Protein AF-A0AAE3KGB8-F1 (afdb_monomer)

Sequence (395 aa):
MSRERDVTDNADHRALLPGESASDAERERLAALAGQASALAAATTGAETVGAGQDVVRAADEDQATDLTAAAFFDVDNTMMMGASIFHFARGLAARKYFSTSDLAGFAWRQLKFRIGGRENPDSVRASREQALSFVAGRSVAELVSLGEEIYDELMADRIWAGTRALAQTHLDAGRRVWLVTATPVELAEIIARRLGLTGALGTVAESRDGIYTGRLVGDLLHGKAKAHAVRALAAQEGLDLRRCTAYSDSVNDLPMLSVVGTAVAVNPDAGLREVARRRGWEIRDFRTGRKAARIGVHSVLGASALAGVIAAGLAYRRRDREDRAPAERGRLRALGGRWVPAAWGSAAWGPDAWGPEARGTDTRGPDTRGTNTRGPHALGPAPAPAAQAPRSTR

Foldseek 3Di:
DDDDDDDDDPPPPPDDDPPDDPVNVLLLVLLLQQLLVLLVVFVVVLVVVCVVCVVPPPDDDPPQDQPLQEEEEFEPALTFFDHDLVVLLVVLCVVVPVDDPVLVVVLVVVLVCLVVVDDDDPVVVQNVQLNVQSSQAFHFLVVSLVSLLVSCVVGTVVGGQPVSLVVQVVQVVNNHAYEYQYLAEQSSRQSVCVVSVGSGYGYWHFDDDPRGGNSGTSRGGSWQSSSLSNVVSNCVVSVYDQLNYEYEDQEPSCVSNQVSHNAYEHELHDPNVVVVCVVVVHHYHYSVVVVVVVVVVVVVVVVVVVVVVVVVVVVVVVVVVVVVPDDDDDDDDDDDDDDDDDDDDDDDDDDYDDDDDDDDDDDDDDDDDDDDDDDDDDDDDDDDDDDDDDDDDDD

InterPro domains:
  IPR006385 HAD-superfamily hydrolase, subfamily IB, SerB1-like [TIGR01490] (71-271)
  IPR023214 HAD superfamily [G3DSA:3.40.50.1000] (71-284)
  IPR036412 HAD-like superfamily [SSF56784] (71-289)
  IPR050582 HAD-like hydrolase superfamily, SerB [PTHR43344] (54-288)

Organism: NCBI:txid334858

Mean predicted aligned error: 17.4 Å

Solvent-accessible surface area (backbone atoms only — not comparable to full-atom values): 23432 Å² total; per-residue (Å²): 140,89,86,87,80,88,84,83,85,86,78,84,79,77,77,79,63,96,85,67,50,78,68,51,55,51,51,51,50,26,20,42,42,12,5,43,50,14,30,51,51,37,54,53,56,49,57,60,51,54,74,74,45,74,87,69,80,83,79,80,76,96,82,67,82,58,35,68,39,28,37,38,40,30,28,39,56,50,29,34,26,66,49,55,62,63,56,55,48,53,50,43,41,56,76,66,55,69,67,48,74,66,54,54,51,52,48,52,46,52,54,47,51,53,62,69,71,64,74,87,74,96,55,67,65,61,57,56,50,41,62,75,34,50,87,50,39,77,35,48,48,67,60,54,48,55,51,42,51,55,35,34,72,76,68,43,61,90,30,47,35,66,68,43,50,51,53,53,47,55,38,48,78,55,38,26,45,36,32,39,47,27,57,46,48,30,69,57,40,34,50,53,19,57,78,68,73,40,73,33,27,33,13,14,40,68,38,61,55,97,59,26,26,68,19,40,54,43,55,34,64,21,47,34,62,5,41,30,33,19,55,51,43,37,26,65,76,60,60,38,44,41,69,66,14,35,28,38,34,18,51,49,59,41,47,53,36,37,67,64,33,52,38,40,36,36,26,51,45,41,75,64,28,45,52,50,26,64,75,68,70,36,52,75,48,65,71,66,55,64,56,54,53,50,56,54,50,54,54,52,54,54,52,52,52,53,54,51,51,52,52,53,51,54,53,52,53,59,53,53,66,57,61,78,68,64,88,89,82,90,80,90,82,82,89,83,90,83,86,91,84,84,84,84,84,88,82,90,80,90,82,86,90,89,88,83,89,88,84,87,87,87,88,86,81,86,86,90,86,83,88,88,87,82,86,86,86,85,88,84,80,88,82,84,83,87,81,86,81,80,87,82,89,81,136

pLDDT: mean 73.73, std 24.33, range [27.81, 98.88]

Secondary structure (DSSP, 8-state):
--------------PPPTT--HHHHHHHHHHHHHHHHHHHHHHHHHHHHHHHHTTT-SSS-TTS---TT-EEEE-TBTTTBSS-HHHHHHHHHHHTT-S-HHHHHHHHHHHHHHHHH--S-S-HHHHHHHHHHTTTTT-BHHHHHHHHHHHIIIIIGGGB-HHHHHHHHHHHTTT-EEEEEEEEEHHHHHHHHHHTT-SEEEEEPEEEETTEEEEEESSS-S-THHHHHHHHHHHHHHT--GGG-EEEES-GGGHHHHTTSSEEEEES--HHHHHHHHHHT-EEE-THHHHHHHHHHHHHHHHHHHHHHHHHHHHHHHHHHHHTTS------------------------------------------------------PPPPPPPPPPPPP--

Structure (mmCIF, N/CA/C/O backbone):
data_AF-A0AAE3KGB8-F1
#
_entry.id   AF-A0AAE3KGB8-F1
#
loop_
_atom_site.group_PDB
_atom_site.id
_atom_site.type_symbol
_atom_site.label_atom_id
_atom_site.label_alt_id
_atom_site.label_comp_id
_atom_site.label_asym_id
_atom_site.label_entity_id
_atom_site.label_seq_id
_atom_site.pdbx_PDB_ins_code
_atom_site.Cartn_x
_atom_site.Cartn_y
_atom_site.Cartn_z
_atom_site.occupancy
_atom_site.B_iso_or_equiv
_atom_site.auth_seq_id
_atom_site.auth_comp_id
_atom_site.auth_asym_id
_atom_site.auth_atom_id
_atom_site.pdbx_PDB_model_num
ATOM 1 N N . MET A 1 1 ? 14.078 -66.177 2.692 1.00 42.12 1 MET A N 1
ATOM 2 C CA . MET A 1 1 ? 14.224 -65.325 1.494 1.00 42.12 1 MET A CA 1
ATOM 3 C C . MET A 1 1 ? 12.846 -64.782 1.185 1.00 42.12 1 MET A C 1
ATOM 5 O O . MET A 1 1 ? 11.977 -65.611 0.980 1.00 42.12 1 MET A O 1
ATOM 9 N N . SER A 1 2 ? 12.638 -63.469 1.341 1.00 35.81 2 SER A N 1
ATOM 10 C CA . SER A 1 2 ? 11.547 -62.662 0.753 1.00 35.81 2 SER A CA 1
ATOM 11 C C . SER A 1 2 ? 11.474 -61.316 1.480 1.00 35.81 2 SER A C 1
ATOM 13 O O . SER A 1 2 ? 10.891 -61.210 2.559 1.00 35.81 2 SER A O 1
ATOM 15 N N . ARG A 1 3 ? 12.097 -60.292 0.896 1.00 36.06 3 ARG A N 1
ATOM 16 C CA . ARG A 1 3 ? 11.804 -58.879 1.150 1.00 36.06 3 ARG A CA 1
ATOM 17 C C . ARG A 1 3 ? 12.079 -58.117 -0.1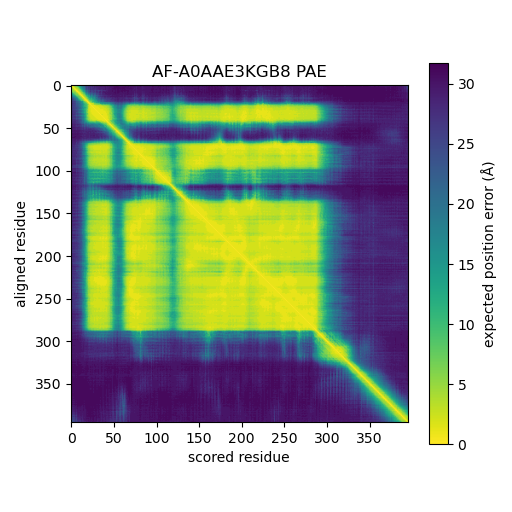37 1.00 36.06 3 ARG A C 1
ATOM 19 O O . ARG A 1 3 ? 13.232 -57.867 -0.447 1.00 36.06 3 ARG A O 1
ATOM 26 N N . GLU A 1 4 ? 11.012 -57.723 -0.808 1.00 36.88 4 GLU A N 1
ATOM 27 C CA . GLU A 1 4 ? 10.995 -56.543 -1.663 1.00 36.88 4 GLU A CA 1
ATOM 28 C C . GLU A 1 4 ? 9.553 -56.032 -1.645 1.00 36.88 4 GLU A C 1
ATOM 30 O O . GLU A 1 4 ? 8.619 -56.731 -2.033 1.00 36.88 4 GLU A O 1
ATOM 35 N N . ARG A 1 5 ? 9.356 -54.865 -1.028 1.00 39.78 5 ARG A N 1
ATOM 36 C CA . ARG A 1 5 ? 8.128 -54.081 -1.135 1.00 39.78 5 ARG A CA 1
ATOM 37 C C . ARG A 1 5 ? 8.548 -52.762 -1.743 1.00 39.78 5 ARG A C 1
ATOM 39 O O . ARG A 1 5 ? 9.243 -51.986 -1.090 1.00 39.78 5 ARG A O 1
ATOM 46 N N . ASP A 1 6 ? 8.146 -52.599 -2.992 1.00 35.16 6 ASP A N 1
ATOM 47 C CA . ASP A 1 6 ? 8.268 -51.377 -3.759 1.00 35.16 6 ASP A CA 1
ATOM 48 C C . ASP A 1 6 ? 7.491 -50.254 -3.072 1.00 35.16 6 ASP A C 1
ATOM 50 O O . ASP A 1 6 ? 6.334 -50.408 -2.670 1.00 35.16 6 ASP A O 1
ATOM 54 N N . VAL A 1 7 ? 8.176 -49.130 -2.922 1.00 42.53 7 VAL A N 1
ATOM 55 C CA . VAL A 1 7 ? 7.637 -47.840 -2.520 1.00 42.53 7 VAL A CA 1
ATOM 56 C C . VAL A 1 7 ? 7.730 -46.982 -3.765 1.00 42.53 7 VAL A C 1
ATOM 58 O O . VAL A 1 7 ? 8.838 -46.650 -4.158 1.00 42.53 7 VAL A O 1
ATOM 61 N N . THR A 1 8 ? 6.607 -46.609 -4.373 1.00 35.50 8 THR A N 1
ATOM 62 C CA . THR A 1 8 ? 6.465 -45.325 -5.075 1.00 35.50 8 THR A CA 1
ATOM 63 C C . THR A 1 8 ? 5.006 -45.035 -5.421 1.00 35.50 8 THR A C 1
ATOM 65 O O . THR A 1 8 ? 4.214 -45.929 -5.698 1.00 35.50 8 THR A O 1
ATOM 68 N N . ASP A 1 9 ? 4.725 -43.733 -5.414 1.00 34.47 9 ASP A N 1
ATOM 69 C CA . ASP A 1 9 ? 3.610 -43.033 -6.048 1.00 34.47 9 ASP A CA 1
ATOM 70 C C . ASP A 1 9 ? 2.231 -43.062 -5.375 1.00 34.47 9 ASP A C 1
ATOM 72 O O . ASP A 1 9 ? 1.288 -43.723 -5.800 1.00 34.47 9 ASP A O 1
ATOM 76 N N . ASN A 1 10 ? 2.086 -42.203 -4.360 1.00 31.94 10 ASN A N 1
ATOM 77 C CA . ASN A 1 10 ? 0.808 -41.555 -4.083 1.00 31.94 10 ASN A CA 1
ATOM 78 C C . ASN A 1 10 ? 0.903 -40.083 -4.513 1.00 31.94 10 ASN A C 1
ATOM 80 O O . ASN A 1 10 ? 1.230 -39.204 -3.714 1.00 31.94 10 ASN A O 1
ATOM 84 N N . ALA A 1 11 ? 0.678 -39.828 -5.801 1.00 36.03 11 ALA A N 1
ATOM 85 C CA . ALA A 1 11 ? 0.428 -38.490 -6.311 1.00 36.03 11 ALA A CA 1
ATOM 86 C C . ALA A 1 11 ? -1.029 -38.119 -5.993 1.00 36.03 11 ALA A C 1
ATOM 88 O O . ALA A 1 11 ? -1.965 -38.585 -6.646 1.00 36.03 11 ALA A O 1
ATOM 89 N N . ASP A 1 12 ? -1.212 -37.281 -4.971 1.00 36.62 12 ASP A N 1
ATOM 90 C CA . ASP A 1 12 ? -2.491 -36.666 -4.621 1.00 36.62 12 ASP A CA 1
ATOM 91 C C . ASP A 1 12 ? -3.002 -35.798 -5.787 1.00 36.62 12 ASP A C 1
ATOM 93 O O . ASP A 1 12 ? -2.716 -34.603 -5.902 1.00 36.62 12 ASP A O 1
ATOM 97 N N . HIS A 1 13 ? -3.817 -36.395 -6.655 1.00 37.81 13 HIS A N 1
ATOM 98 C CA . HIS A 1 13 ? -4.692 -35.669 -7.566 1.00 37.81 13 HIS A CA 1
ATOM 99 C C . HIS A 1 13 ? -5.812 -35.005 -6.757 1.00 37.81 13 HIS A C 1
ATOM 101 O O . HIS A 1 13 ? -6.912 -35.536 -6.603 1.00 37.81 13 HIS A O 1
ATOM 107 N N . ARG A 1 14 ? -5.538 -33.809 -6.228 1.00 47.28 14 ARG A N 1
ATOM 108 C CA . ARG A 1 14 ? -6.562 -32.945 -5.637 1.00 47.28 14 ARG A CA 1
ATOM 109 C C . ARG A 1 14 ? -7.495 -32.471 -6.755 1.00 47.28 14 ARG A C 1
ATOM 111 O O . ARG A 1 14 ? -7.162 -31.558 -7.507 1.00 47.28 14 ARG A O 1
ATOM 118 N N . ALA A 1 15 ? -8.633 -33.146 -6.895 1.00 41.62 15 ALA A N 1
ATOM 119 C CA . ALA A 1 15 ? -9.662 -32.824 -7.875 1.00 41.62 15 ALA A CA 1
ATOM 120 C C . ALA A 1 15 ? -10.109 -31.356 -7.735 1.00 41.62 15 ALA A C 1
ATOM 122 O O . ALA A 1 15 ? -10.453 -30.903 -6.642 1.00 41.62 15 ALA A O 1
ATOM 123 N N . LEU A 1 16 ? -10.078 -30.625 -8.853 1.00 44.53 16 LEU A N 1
ATOM 124 C CA . LEU A 1 16 ? -10.600 -29.263 -8.980 1.00 44.53 16 LEU A CA 1
ATOM 125 C C . LEU A 1 16 ? -12.085 -29.247 -8.587 1.00 44.53 16 LEU A C 1
ATOM 127 O O . LEU A 1 16 ? -12.867 -30.072 -9.065 1.00 44.53 16 LEU A O 1
ATOM 131 N N . LEU A 1 17 ? -12.472 -28.319 -7.710 1.00 43.50 17 LEU A N 1
ATOM 132 C CA . LEU A 1 17 ? -13.869 -28.121 -7.326 1.00 43.50 17 LEU A CA 1
ATOM 133 C C . LEU A 1 17 ? -14.688 -27.670 -8.553 1.00 43.50 17 LEU A C 1
ATOM 135 O O . LEU A 1 17 ? -14.178 -26.911 -9.383 1.00 43.50 17 LEU A O 1
ATOM 139 N N . PRO A 1 18 ? -15.955 -28.102 -8.693 1.00 38.97 18 PRO A N 1
ATOM 140 C CA . PRO A 1 18 ? -16.774 -27.751 -9.847 1.00 38.97 18 PRO A CA 1
ATOM 141 C C . PRO A 1 18 ? -17.053 -26.240 -9.871 1.00 38.97 18 PRO A C 1
ATOM 143 O O . PRO A 1 18 ? -17.849 -25.737 -9.082 1.00 38.97 18 PRO A O 1
ATOM 146 N N . GLY A 1 19 ? -16.379 -25.522 -10.777 1.00 53.00 19 GLY A N 1
ATOM 147 C CA . GLY A 1 19 ? -16.585 -24.091 -11.034 1.00 53.00 19 GLY A CA 1
ATOM 148 C C . GLY A 1 19 ? -15.314 -23.254 -11.220 1.00 53.00 19 GLY A C 1
ATOM 149 O O . GLY A 1 19 ? -15.408 -22.155 -11.759 1.00 53.00 19 GLY A O 1
ATOM 150 N N . GLU A 1 20 ? -14.133 -23.744 -10.832 1.00 51.75 20 GLU A N 1
ATOM 151 C CA . GLU A 1 20 ? -12.877 -23.011 -11.045 1.00 51.75 20 GLU A CA 1
ATOM 152 C C . GLU A 1 20 ? -12.267 -23.355 -12.404 1.00 51.75 20 GLU A C 1
ATOM 154 O O . GLU A 1 20 ? -11.898 -24.499 -12.675 1.00 51.75 20 GLU A O 1
ATOM 159 N N . SER A 1 21 ? -12.134 -22.352 -13.278 1.00 73.06 21 SER A N 1
ATOM 160 C CA . SER A 1 21 ? -11.331 -22.523 -14.487 1.00 73.06 21 SER A CA 1
ATOM 161 C C . SER A 1 21 ? -9.859 -22.697 -14.093 1.00 73.06 21 SER A C 1
ATOM 163 O O . SER A 1 21 ? -9.400 -22.105 -13.114 1.00 73.06 21 SER A O 1
ATOM 165 N N . ALA A 1 22 ? -9.070 -23.440 -14.878 1.00 65.19 22 ALA A N 1
ATOM 166 C CA . ALA A 1 22 ? -7.623 -23.564 -14.645 1.00 65.19 22 ALA A CA 1
ATOM 167 C C . ALA A 1 22 ? -6.912 -22.192 -14.546 1.00 65.19 22 ALA A C 1
ATOM 169 O O . ALA A 1 22 ? -5.893 -22.055 -13.873 1.00 65.19 22 ALA A O 1
ATOM 170 N N . SER A 1 23 ? -7.490 -21.153 -15.165 1.00 76.75 23 SER A N 1
ATOM 171 C CA . SER A 1 23 ? -7.007 -19.772 -15.084 1.00 76.75 23 SER A CA 1
ATOM 172 C C . SER A 1 23 ? -7.291 -19.086 -13.740 1.00 76.75 23 SER A C 1
ATOM 174 O O . SER A 1 23 ? -6.501 -18.244 -13.315 1.00 76.75 23 SER A O 1
ATOM 176 N N . ASP A 1 24 ? -8.386 -19.433 -13.057 1.00 82.00 24 ASP A N 1
ATOM 177 C CA . ASP A 1 24 ? -8.722 -18.894 -11.732 1.00 82.00 24 ASP A CA 1
ATOM 178 C C . ASP A 1 24 ? -7.829 -19.488 -10.648 1.00 82.00 24 ASP A C 1
ATOM 180 O O . ASP A 1 24 ? -7.293 -18.744 -9.826 1.00 82.00 24 ASP A O 1
ATOM 184 N N . ALA A 1 25 ? -7.603 -20.802 -10.703 1.00 85.44 25 ALA A N 1
ATOM 185 C CA . ALA A 1 25 ? -6.721 -21.501 -9.774 1.00 85.44 25 ALA A CA 1
ATOM 186 C C . ALA A 1 25 ? -5.279 -20.965 -9.841 1.00 85.44 25 ALA A C 1
ATOM 188 O O . ALA A 1 25 ? -4.641 -20.744 -8.811 1.00 85.44 25 ALA A O 1
ATOM 189 N N . GLU A 1 26 ? -4.775 -20.679 -11.045 1.00 86.62 26 GLU A N 1
ATOM 190 C CA . GLU A 1 26 ? -3.444 -20.088 -11.214 1.00 86.62 26 GLU A CA 1
ATOM 191 C C . GLU A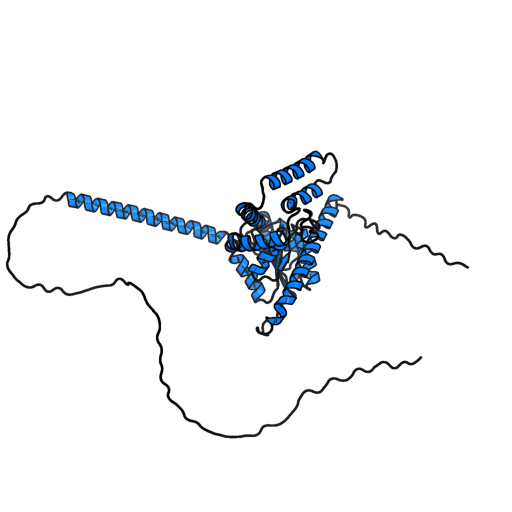 1 26 ? -3.380 -18.638 -10.705 1.00 86.62 26 GLU A C 1
ATOM 193 O O . GLU A 1 26 ? -2.408 -18.251 -10.052 1.00 86.62 26 GLU A O 1
ATOM 198 N N . ARG A 1 27 ? -4.421 -17.823 -10.941 1.00 85.50 27 ARG A N 1
ATOM 199 C CA . ARG A 1 27 ? -4.512 -16.468 -10.361 1.00 85.50 27 ARG A CA 1
ATOM 200 C C . ARG A 1 27 ? -4.506 -16.506 -8.834 1.00 85.50 27 ARG A C 1
ATOM 202 O O . ARG A 1 27 ? -3.808 -15.708 -8.213 1.00 85.50 27 ARG A O 1
ATOM 209 N N . GLU A 1 28 ? -5.249 -17.432 -8.236 1.00 91.88 28 GLU A N 1
ATOM 210 C CA . GLU A 1 28 ? -5.284 -17.624 -6.785 1.00 91.88 28 GLU A CA 1
ATOM 211 C C . GLU A 1 28 ? -3.910 -18.029 -6.238 1.00 91.88 28 GLU A C 1
ATOM 213 O O . GLU A 1 28 ? -3.419 -17.425 -5.283 1.00 91.88 28 GLU A O 1
ATOM 218 N N . ARG A 1 29 ? -3.249 -18.999 -6.883 1.00 92.88 29 ARG A N 1
ATOM 219 C CA . ARG A 1 29 ? -1.908 -19.460 -6.504 1.00 92.88 29 ARG A CA 1
ATOM 220 C C . ARG A 1 29 ? -0.889 -18.324 -6.520 1.00 92.88 29 ARG A C 1
ATOM 222 O O . ARG A 1 29 ? -0.081 -18.208 -5.601 1.00 92.88 29 ARG A O 1
ATOM 229 N N . LEU A 1 30 ? -0.922 -17.485 -7.550 1.00 90.31 30 LEU A N 1
ATOM 230 C CA . LEU A 1 30 ? 0.016 -16.373 -7.691 1.00 90.31 30 LEU A CA 1
ATOM 231 C C . LEU A 1 30 ? -0.273 -15.239 -6.710 1.00 90.31 30 LEU A C 1
ATOM 233 O O . LEU A 1 30 ? 0.667 -14.676 -6.157 1.00 90.31 30 LEU A O 1
ATOM 237 N N . ALA A 1 31 ? -1.547 -14.965 -6.419 1.00 92.62 31 ALA A N 1
ATOM 238 C CA . ALA A 1 31 ? -1.923 -14.040 -5.356 1.00 92.62 31 ALA A CA 1
ATOM 239 C C . ALA A 1 31 ? -1.438 -14.526 -3.978 1.00 92.62 31 ALA A C 1
ATOM 241 O O . ALA A 1 31 ? -0.949 -13.727 -3.179 1.00 92.62 31 ALA A O 1
ATOM 242 N N . ALA A 1 32 ? -1.530 -15.831 -3.702 1.00 95.56 32 ALA A N 1
ATOM 243 C CA . ALA A 1 32 ? -1.003 -16.419 -2.474 1.00 95.56 32 ALA A CA 1
ATOM 244 C C . ALA A 1 32 ? 0.530 -16.319 -2.400 1.00 95.56 32 ALA A C 1
ATOM 246 O O . ALA A 1 32 ? 1.062 -15.917 -1.366 1.00 95.56 32 ALA A O 1
ATOM 247 N N . LEU A 1 33 ? 1.233 -16.613 -3.502 1.00 95.56 33 LEU A N 1
ATOM 248 C CA . LEU A 1 33 ? 2.690 -16.478 -3.587 1.00 95.56 33 LEU A CA 1
ATOM 249 C C . LEU A 1 33 ? 3.141 -15.026 -3.369 1.00 95.56 33 LEU A C 1
ATOM 251 O O . LEU A 1 33 ? 4.059 -14.792 -2.589 1.00 95.56 33 LEU A O 1
ATOM 255 N N . ALA A 1 34 ? 2.462 -14.060 -3.995 1.00 93.38 34 ALA A N 1
ATOM 256 C CA . ALA A 1 34 ? 2.711 -12.633 -3.791 1.00 93.38 34 ALA A CA 1
ATOM 257 C C . ALA A 1 34 ? 2.546 -12.236 -2.320 1.00 93.38 34 ALA A C 1
ATOM 259 O O . ALA A 1 34 ? 3.393 -11.548 -1.749 1.00 93.38 34 ALA A O 1
ATOM 260 N N . GLY A 1 35 ? 1.465 -12.708 -1.690 1.00 94.56 35 GLY A N 1
ATOM 261 C CA . GLY A 1 35 ? 1.186 -12.408 -0.294 1.00 94.56 35 GLY A CA 1
ATOM 262 C C . GLY A 1 35 ? 2.244 -12.965 0.660 1.00 94.56 35 GLY A C 1
ATOM 263 O O . GLY A 1 35 ? 2.717 -12.254 1.544 1.00 94.56 35 GLY A O 1
ATOM 264 N N . GLN A 1 36 ? 2.665 -14.214 0.447 1.00 96.50 36 GLN A N 1
ATOM 265 C CA . GLN A 1 36 ? 3.731 -14.847 1.230 1.00 96.50 36 GLN A CA 1
ATOM 266 C C . GLN A 1 36 ? 5.081 -14.156 1.029 1.00 96.50 36 GLN A C 1
ATOM 268 O O . GLN A 1 36 ? 5.779 -13.895 2.006 1.00 96.50 36 GLN A O 1
ATOM 273 N N . ALA A 1 37 ? 5.431 -13.831 -0.219 1.00 95.75 37 ALA A N 1
ATOM 274 C CA . ALA A 1 37 ? 6.672 -13.137 -0.540 1.00 95.75 37 ALA A CA 1
ATOM 275 C C . ALA A 1 37 ? 6.738 -11.769 0.146 1.00 95.75 37 ALA A C 1
ATOM 277 O O . ALA A 1 37 ? 7.750 -11.438 0.756 1.00 95.75 37 ALA A O 1
ATOM 278 N N . SER A 1 38 ? 5.642 -11.005 0.114 1.00 96.44 38 SER A N 1
ATOM 279 C CA . SER A 1 38 ? 5.576 -9.715 0.797 1.00 96.44 38 SER A CA 1
ATOM 280 C C . SER A 1 38 ? 5.719 -9.842 2.314 1.00 96.44 38 SER A C 1
ATOM 282 O O . SER A 1 38 ? 6.388 -9.008 2.918 1.00 96.44 38 SER A O 1
ATOM 284 N N . ALA A 1 39 ? 5.086 -10.839 2.935 1.00 95.25 39 ALA A N 1
ATOM 285 C CA . ALA A 1 39 ? 5.194 -11.050 4.378 1.00 95.25 39 ALA A CA 1
ATOM 286 C C . ALA A 1 39 ? 6.618 -11.472 4.782 1.00 95.25 39 ALA A C 1
ATOM 288 O O . ALA A 1 39 ? 7.158 -10.987 5.770 1.00 95.25 39 ALA A O 1
ATOM 289 N N . LEU A 1 40 ? 7.268 -12.321 3.978 1.00 94.06 40 LEU A N 1
ATOM 290 C CA . LEU A 1 40 ? 8.666 -12.702 4.184 1.00 94.06 40 LEU A CA 1
ATOM 291 C C . LEU A 1 40 ? 9.627 -11.510 4.037 1.00 94.06 40 LEU A C 1
ATOM 293 O O . LEU A 1 40 ? 10.554 -11.376 4.835 1.00 94.06 40 LEU A O 1
ATOM 297 N N . ALA A 1 41 ? 9.402 -10.640 3.048 1.00 91.94 41 ALA A N 1
ATOM 298 C CA . ALA A 1 41 ? 10.197 -9.425 2.879 1.00 91.94 41 ALA A CA 1
ATOM 299 C C . ALA A 1 41 ? 10.103 -8.537 4.133 1.00 91.94 41 ALA A C 1
ATOM 301 O O . ALA A 1 41 ? 11.127 -8.183 4.711 1.00 91.94 41 ALA A O 1
ATOM 302 N N . ALA A 1 42 ? 8.886 -8.312 4.635 1.00 90.69 42 ALA A N 1
ATOM 303 C CA . ALA A 1 42 ? 8.642 -7.529 5.844 1.00 90.69 42 ALA A CA 1
ATOM 304 C C . ALA A 1 42 ? 9.340 -8.090 7.099 1.00 90.69 42 ALA A C 1
ATOM 306 O O . ALA A 1 42 ? 9.911 -7.331 7.884 1.00 90.69 42 ALA A O 1
ATOM 307 N N . ALA A 1 43 ? 9.337 -9.416 7.280 1.00 84.19 43 ALA A N 1
ATOM 308 C CA . ALA A 1 43 ? 10.037 -10.069 8.387 1.00 84.19 43 ALA A CA 1
ATOM 309 C C . ALA A 1 43 ? 11.566 -9.892 8.307 1.00 84.19 43 ALA A C 1
ATOM 311 O O . ALA A 1 43 ? 12.232 -9.749 9.334 1.00 84.19 43 ALA A O 1
ATOM 312 N N . THR A 1 44 ? 12.120 -9.872 7.090 1.00 78.88 44 THR A N 1
ATOM 313 C CA . THR A 1 44 ? 13.565 -9.701 6.858 1.00 78.88 44 THR A CA 1
ATOM 314 C C . THR A 1 44 ? 14.021 -8.307 7.288 1.00 78.88 44 THR A C 1
ATOM 316 O O . THR A 1 44 ? 14.950 -8.176 8.083 1.00 78.88 44 THR A O 1
ATOM 319 N N . THR A 1 45 ? 13.294 -7.274 6.866 1.00 70.31 45 THR A N 1
ATOM 320 C CA . THR A 1 45 ? 13.553 -5.879 7.246 1.00 70.31 45 THR A CA 1
ATOM 321 C C . THR A 1 45 ? 13.361 -5.654 8.750 1.00 70.31 45 THR A C 1
ATOM 323 O O . THR A 1 45 ? 14.147 -4.957 9.399 1.00 70.31 45 THR A O 1
ATOM 326 N N . GLY A 1 46 ? 12.347 -6.290 9.350 1.00 57.97 46 GLY A N 1
ATOM 327 C CA . GLY A 1 46 ? 12.123 -6.256 10.796 1.00 57.97 46 GLY A CA 1
ATOM 328 C C . GLY A 1 46 ? 13.322 -6.782 11.595 1.00 57.97 46 GLY A C 1
ATOM 329 O O . GLY A 1 46 ? 13.737 -6.145 12.562 1.00 57.97 46 GLY A O 1
ATOM 330 N N . ALA A 1 47 ? 13.934 -7.888 11.160 1.00 49.84 47 ALA A N 1
ATOM 331 C CA . ALA A 1 47 ? 15.104 -8.473 11.819 1.00 49.84 47 ALA A CA 1
ATOM 332 C C . ALA A 1 47 ? 16.351 -7.567 11.765 1.00 49.84 47 ALA A C 1
ATOM 334 O O . ALA A 1 47 ? 17.066 -7.451 12.763 1.00 49.84 47 ALA A O 1
ATOM 335 N N . GLU A 1 48 ? 16.588 -6.873 10.647 1.00 48.12 48 GLU A N 1
ATOM 336 C CA . GLU A 1 48 ? 17.693 -5.907 10.514 1.00 48.12 48 GLU A CA 1
ATOM 337 C C . GLU A 1 48 ? 17.499 -4.680 11.419 1.00 48.12 48 GLU A C 1
ATOM 339 O O . GLU A 1 48 ? 18.452 -4.169 12.010 1.00 48.12 48 GLU A O 1
ATOM 344 N N . THR A 1 49 ? 16.248 -4.249 11.605 1.00 43.78 49 THR A N 1
ATOM 345 C CA . THR A 1 49 ? 15.911 -3.087 12.441 1.00 43.78 49 THR A CA 1
ATOM 346 C C . THR A 1 49 ? 16.048 -3.394 13.941 1.00 43.78 49 THR A C 1
ATOM 348 O O . THR A 1 49 ? 16.485 -2.540 14.716 1.00 43.78 49 THR A O 1
ATOM 351 N N . VAL A 1 50 ? 15.746 -4.629 14.366 1.00 43.72 50 VAL A N 1
ATOM 352 C CA . VAL A 1 50 ? 15.928 -5.076 15.762 1.00 43.72 50 VAL A CA 1
ATOM 353 C C . VAL A 1 50 ? 17.414 -5.134 16.141 1.00 43.72 50 VAL A C 1
ATOM 355 O O . VAL A 1 50 ? 17.757 -4.787 17.269 1.00 43.72 50 VAL A O 1
ATOM 358 N N . GLY A 1 51 ? 18.310 -5.470 15.207 1.00 31.58 51 GLY A N 1
ATOM 359 C CA . GLY A 1 51 ? 19.760 -5.479 15.450 1.00 31.58 51 GLY A CA 1
ATOM 360 C C . GLY A 1 51 ? 20.373 -4.097 15.722 1.00 31.58 51 GLY A C 1
ATOM 361 O O . GLY A 1 51 ? 21.379 -4.007 16.418 1.00 31.58 51 GLY A O 1
ATOM 362 N N . ALA A 1 52 ? 19.757 -3.018 15.228 1.00 35.09 52 ALA A N 1
ATOM 363 C CA . ALA A 1 52 ? 20.233 -1.643 15.422 1.00 35.09 52 ALA A CA 1
ATOM 364 C C . ALA A 1 52 ? 19.543 -0.899 16.588 1.00 35.09 52 ALA A C 1
ATOM 366 O O . ALA A 1 52 ? 20.033 0.138 17.032 1.00 35.09 52 ALA A O 1
ATOM 367 N N . GLY A 1 53 ? 18.407 -1.406 17.085 1.00 34.34 53 GLY A N 1
ATOM 368 C CA . GLY A 1 53 ? 17.568 -0.741 18.093 1.00 34.34 53 GLY A CA 1
ATOM 369 C C . GLY A 1 53 ? 17.692 -1.268 19.528 1.00 34.34 53 GLY A C 1
ATOM 370 O O . GLY A 1 53 ? 17.077 -0.699 20.433 1.00 34.34 53 GLY A O 1
ATOM 371 N N . GLN A 1 54 ? 18.468 -2.332 19.768 1.00 33.41 54 GLN A N 1
ATOM 372 C CA . GLN A 1 54 ? 18.559 -2.972 21.091 1.00 33.41 54 GLN A CA 1
ATOM 373 C C . GLN A 1 54 ? 19.220 -2.114 22.186 1.00 33.41 54 GLN A C 1
ATOM 375 O O . GLN A 1 54 ? 19.019 -2.405 23.365 1.00 33.41 54 GLN A O 1
ATOM 380 N N . ASP A 1 55 ? 19.895 -1.018 21.828 1.00 35.25 55 ASP A N 1
ATOM 381 C CA . ASP A 1 55 ? 20.531 -0.113 22.796 1.00 35.25 55 ASP A CA 1
ATOM 382 C C . ASP A 1 55 ? 19.668 1.100 23.203 1.00 35.25 55 ASP A C 1
ATOM 384 O O . ASP A 1 55 ? 20.041 1.825 24.123 1.00 35.25 55 ASP A O 1
ATOM 388 N N . VAL A 1 56 ? 18.497 1.327 22.584 1.00 44.75 56 VAL A N 1
ATOM 389 C CA . VAL A 1 56 ? 17.693 2.551 22.828 1.00 44.75 56 VAL A CA 1
ATOM 390 C C . VAL A 1 56 ? 16.368 2.287 23.564 1.00 44.75 56 VAL A C 1
ATOM 392 O O . VAL A 1 56 ? 15.856 3.175 24.239 1.00 44.75 56 VAL A O 1
ATOM 395 N N . VAL A 1 57 ? 15.825 1.063 23.544 1.00 42.91 57 VAL A N 1
ATOM 396 C CA . VAL A 1 57 ? 14.506 0.747 24.152 1.00 42.91 57 VAL A CA 1
ATOM 397 C C . VAL A 1 57 ? 14.631 0.178 25.571 1.00 42.91 57 VAL A C 1
ATOM 399 O O . VAL A 1 57 ? 13.937 -0.756 25.962 1.00 42.91 57 VAL A O 1
ATOM 402 N N . ARG A 1 58 ? 15.539 0.735 26.376 1.00 38.78 58 ARG A N 1
ATOM 403 C CA . ARG A 1 58 ? 15.672 0.389 27.800 1.00 38.78 58 ARG A CA 1
ATOM 404 C C . ARG A 1 58 ? 15.388 1.577 28.719 1.00 38.78 58 ARG A C 1
ATOM 406 O O . ARG A 1 58 ? 16.029 1.712 29.749 1.00 38.78 58 ARG A O 1
ATOM 413 N N . ALA A 1 59 ? 14.452 2.447 28.334 1.00 42.53 59 ALA A N 1
ATOM 414 C CA . ALA A 1 59 ? 13.919 3.505 29.197 1.00 42.53 59 ALA A CA 1
ATOM 415 C C . ALA A 1 59 ? 12.667 4.166 28.578 1.00 42.53 59 ALA A C 1
ATOM 417 O O . ALA A 1 59 ? 12.747 5.291 28.094 1.00 42.53 59 ALA A O 1
ATOM 418 N N . ALA A 1 60 ? 11.518 3.486 28.568 1.00 43.97 60 ALA A N 1
ATOM 419 C CA . ALA A 1 60 ? 10.216 4.147 28.414 1.00 43.97 60 ALA A CA 1
ATOM 420 C C . ALA A 1 60 ? 9.099 3.258 28.993 1.00 43.97 60 ALA A C 1
ATOM 422 O O . ALA A 1 60 ? 8.793 2.212 28.431 1.00 43.97 60 ALA A O 1
ATOM 423 N N . ASP A 1 61 ? 8.581 3.686 30.145 1.00 41.97 61 ASP A N 1
ATOM 424 C CA . ASP A 1 61 ? 7.305 3.380 30.807 1.00 41.97 61 ASP A CA 1
ATOM 425 C C . ASP A 1 61 ? 6.696 1.969 30.672 1.00 41.97 61 ASP A C 1
ATOM 427 O O . ASP A 1 61 ? 6.055 1.609 29.688 1.00 41.97 61 ASP A O 1
ATOM 431 N N . GLU A 1 62 ? 6.784 1.208 31.767 1.00 47.19 62 GLU A N 1
ATOM 432 C CA . GLU A 1 62 ? 6.214 -0.135 31.962 1.00 47.19 62 GLU A CA 1
ATOM 433 C C . GLU A 1 62 ? 4.669 -0.181 32.098 1.00 47.19 62 GLU A C 1
ATOM 435 O O . GLU A 1 62 ? 4.130 -1.225 32.455 1.00 47.19 62 GLU A O 1
ATOM 440 N N . ASP A 1 63 ? 3.927 0.898 31.810 1.00 50.69 63 ASP A N 1
ATOM 441 C CA . ASP A 1 63 ? 2.514 1.026 32.234 1.00 50.69 63 ASP A CA 1
ATOM 442 C C . ASP A 1 63 ? 1.466 1.023 31.099 1.00 50.69 63 ASP A C 1
ATOM 444 O O . ASP A 1 63 ? 0.270 1.198 31.336 1.00 50.69 63 ASP A O 1
ATOM 448 N N . GLN A 1 64 ? 1.868 0.765 29.849 1.00 54.78 64 GLN A N 1
ATOM 449 C CA . GLN A 1 64 ? 0.922 0.433 28.777 1.00 54.78 64 GLN A CA 1
ATOM 450 C C . GLN A 1 64 ? 1.150 -0.988 28.277 1.00 54.78 64 GLN A C 1
ATOM 452 O O . GLN A 1 64 ? 2.099 -1.270 27.546 1.00 54.78 64 GLN A O 1
ATOM 457 N N . ALA A 1 65 ? 0.246 -1.893 28.658 1.00 60.88 65 ALA A N 1
ATOM 458 C CA . ALA A 1 65 ? 0.230 -3.264 28.169 1.00 60.88 65 ALA A CA 1
ATOM 459 C C . ALA A 1 65 ? 0.134 -3.266 26.634 1.00 60.88 65 ALA A C 1
ATOM 461 O O . ALA A 1 65 ? -0.934 -3.058 26.061 1.00 60.88 65 ALA A O 1
ATOM 462 N N . THR A 1 66 ? 1.269 -3.482 25.972 1.00 77.06 66 THR A N 1
ATOM 463 C CA . THR A 1 66 ? 1.362 -3.558 24.515 1.00 77.06 66 THR A CA 1
ATOM 464 C C . THR A 1 66 ? 0.449 -4.679 24.014 1.00 77.06 66 THR A C 1
ATOM 466 O O . THR A 1 66 ? 0.620 -5.841 24.389 1.00 77.06 66 THR A O 1
ATOM 469 N N . ASP A 1 67 ? -0.531 -4.361 23.163 1.00 83.25 67 ASP A N 1
ATOM 470 C CA . ASP A 1 67 ? -1.392 -5.374 22.548 1.00 83.25 67 ASP A CA 1
ATOM 471 C C . ASP A 1 67 ? -0.685 -6.005 21.348 1.00 83.25 67 ASP A C 1
ATOM 473 O O . ASP A 1 67 ? -0.955 -5.703 20.184 1.00 83.25 67 ASP A O 1
ATOM 477 N N . LEU A 1 68 ? 0.219 -6.935 21.651 1.00 84.62 68 LEU A N 1
ATOM 478 C CA . LEU A 1 68 ? 1.005 -7.649 20.648 1.00 84.62 68 LEU A CA 1
ATOM 479 C C . LEU A 1 68 ? 0.153 -8.537 19.729 1.00 84.62 68 LEU A C 1
ATOM 481 O O . LEU A 1 68 ? 0.636 -8.977 18.691 1.00 84.62 68 LEU A O 1
ATOM 485 N N . THR A 1 69 ? -1.117 -8.781 20.056 1.00 93.56 69 THR A N 1
ATOM 486 C CA . THR A 1 69 ? -2.000 -9.653 19.264 1.00 93.56 69 THR A CA 1
ATOM 487 C C . THR A 1 69 ? -2.912 -8.895 18.301 1.00 93.56 69 THR A C 1
ATOM 489 O O . THR A 1 69 ? -3.624 -9.529 17.523 1.00 93.56 69 THR A O 1
ATOM 492 N N . ALA A 1 70 ? -2.902 -7.559 18.322 1.00 95.81 70 ALA A N 1
ATOM 493 C CA . ALA A 1 70 ? -3.687 -6.724 17.421 1.00 95.81 70 ALA A CA 1
ATOM 494 C C . ALA A 1 70 ? -2.797 -5.872 16.508 1.00 95.81 70 ALA A C 1
ATOM 496 O O . ALA A 1 70 ? -1.662 -5.513 16.829 1.00 95.81 70 ALA A O 1
ATOM 497 N N . ALA A 1 71 ? -3.344 -5.530 15.344 1.00 97.94 71 ALA A N 1
ATOM 498 C CA . ALA A 1 71 ? -2.677 -4.674 14.375 1.00 97.94 71 ALA A CA 1
ATOM 499 C C . ALA A 1 71 ? -3.674 -3.842 13.568 1.00 97.94 71 ALA A C 1
ATOM 501 O O . ALA A 1 71 ? -4.851 -4.194 13.447 1.00 97.94 71 ALA A O 1
ATOM 502 N N . ALA A 1 72 ? -3.179 -2.764 12.975 1.00 98.62 72 ALA A N 1
ATOM 503 C CA . ALA A 1 72 ? -3.896 -1.964 12.001 1.00 98.62 72 ALA A CA 1
ATOM 504 C C . ALA A 1 72 ? -3.197 -2.012 10.640 1.00 98.62 72 ALA A C 1
ATOM 506 O O . ALA A 1 72 ? -2.003 -1.734 10.537 1.00 98.62 72 ALA A O 1
ATOM 507 N N . PHE A 1 73 ? -3.957 -2.345 9.603 1.00 98.81 73 PHE A N 1
ATOM 508 C CA . PHE A 1 73 ? -3.491 -2.453 8.225 1.00 98.81 73 PHE A CA 1
ATOM 509 C C . PHE A 1 73 ? -4.013 -1.274 7.412 1.00 98.81 73 PHE A C 1
ATOM 511 O O . PHE A 1 73 ? -5.223 -1.067 7.324 1.00 98.81 73 PHE A O 1
ATOM 518 N N . PHE A 1 74 ? -3.118 -0.507 6.807 1.00 98.81 74 PHE A N 1
ATOM 519 C CA . PHE A 1 74 ? -3.473 0.656 6.005 1.00 98.81 74 PHE A CA 1
ATOM 520 C C . PHE A 1 74 ? -3.061 0.442 4.560 1.00 98.81 74 PHE A C 1
ATOM 522 O O . PHE A 1 74 ? -1.882 0.264 4.261 1.00 98.81 74 PHE A O 1
ATOM 529 N N . ASP A 1 75 ? -4.021 0.531 3.647 1.00 98.56 75 ASP A N 1
ATOM 530 C CA . ASP A 1 75 ? -3.679 0.811 2.262 1.00 98.56 75 ASP A CA 1
ATOM 531 C C . ASP A 1 75 ? -2.970 2.177 2.134 1.00 98.56 75 ASP A C 1
ATOM 533 O O . ASP A 1 75 ? -3.079 3.053 3.002 1.00 98.56 75 ASP A O 1
ATOM 537 N N . VAL A 1 76 ? -2.195 2.351 1.062 1.00 98.06 76 VAL A N 1
ATOM 538 C CA . VAL A 1 76 ? -1.361 3.541 0.863 1.00 98.06 76 VAL A CA 1
ATOM 539 C C . VAL A 1 76 ? -2.024 4.539 -0.072 1.00 98.06 76 VAL A C 1
ATOM 541 O O . VAL A 1 76 ? -2.270 5.678 0.328 1.00 98.06 76 VAL A O 1
ATOM 544 N N . ASP A 1 77 ? -2.301 4.140 -1.307 1.00 95.88 77 ASP A N 1
ATOM 545 C CA . ASP A 1 77 ? -2.694 5.064 -2.367 1.00 95.88 77 ASP A CA 1
ATOM 546 C C . ASP A 1 77 ? -4.136 5.534 -2.157 1.00 95.88 77 ASP A C 1
ATOM 548 O O . ASP A 1 77 ? -5.032 4.731 -1.976 1.00 95.88 77 ASP A O 1
ATOM 552 N N . ASN A 1 78 ? -4.374 6.849 -2.136 1.00 96.12 78 ASN A N 1
ATOM 553 C CA . ASN A 1 78 ? -5.647 7.496 -1.745 1.00 96.12 78 ASN A CA 1
ATOM 554 C C . ASN A 1 78 ? -6.149 7.241 -0.306 1.00 96.12 78 ASN A C 1
ATOM 556 O O . ASN A 1 78 ? -6.991 8.012 0.180 1.00 96.12 78 ASN A O 1
ATOM 560 N N . THR A 1 79 ? -5.590 6.262 0.402 1.00 97.62 79 THR A N 1
ATOM 561 C CA . THR A 1 79 ? -5.889 5.937 1.800 1.00 97.62 79 THR A CA 1
ATOM 562 C C . THR A 1 79 ? -4.965 6.686 2.770 1.00 97.62 79 THR A C 1
ATOM 564 O O . THR A 1 79 ? -5.405 7.625 3.443 1.00 97.62 79 THR A O 1
ATOM 567 N N . MET A 1 80 ? -3.678 6.320 2.838 1.00 97.62 80 MET A N 1
ATOM 568 C CA . MET A 1 80 ? -2.653 7.010 3.640 1.00 97.62 80 MET A CA 1
ATOM 569 C C . MET A 1 80 ? -2.132 8.264 2.932 1.00 97.62 80 MET A C 1
ATOM 571 O O . MET A 1 80 ? -1.958 9.314 3.550 1.00 97.62 80 MET A O 1
ATOM 575 N N . MET A 1 81 ? -1.932 8.173 1.619 1.00 96.12 81 MET A N 1
ATOM 576 C CA . MET A 1 81 ? -1.361 9.209 0.765 1.00 96.12 81 MET A CA 1
ATOM 577 C C . MET A 1 81 ? -2.389 9.717 -0.251 1.00 96.12 81 MET A C 1
ATOM 579 O O . MET A 1 81 ? -3.320 9.024 -0.643 1.00 96.12 81 MET A O 1
ATOM 583 N N . MET A 1 82 ? -2.241 10.958 -0.702 1.00 95.50 82 MET A N 1
ATOM 584 C CA . MET A 1 82 ? -3.009 11.525 -1.804 1.00 95.50 82 MET A CA 1
ATOM 585 C C . MET A 1 82 ? -2.472 11.066 -3.162 1.00 95.50 82 MET A C 1
ATOM 587 O O . MET A 1 82 ? -1.377 11.470 -3.572 1.00 95.50 82 MET A O 1
ATOM 591 N N . GLY A 1 83 ? -3.303 10.350 -3.917 1.00 91.44 83 GLY A N 1
ATOM 592 C CA . GLY A 1 83 ? -2.923 9.808 -5.216 1.00 91.44 83 GLY A CA 1
ATOM 593 C C . GLY A 1 83 ? -2.035 8.574 -5.091 1.00 91.44 83 GLY A C 1
ATOM 594 O O . GLY A 1 83 ? -1.807 8.066 -3.996 1.00 91.44 83 GLY A O 1
ATOM 595 N N . ALA A 1 84 ? -1.549 8.102 -6.237 1.00 90.38 84 ALA A N 1
ATOM 596 C CA . ALA A 1 84 ? -0.711 6.915 -6.312 1.00 90.38 84 ALA A CA 1
ATOM 597 C C . ALA A 1 84 ? 0.750 7.236 -5.959 1.00 90.38 84 ALA A C 1
ATOM 599 O O . ALA A 1 84 ? 1.387 8.077 -6.598 1.00 90.38 84 ALA A O 1
ATOM 600 N N . SER A 1 85 ? 1.302 6.537 -4.975 1.00 92.00 85 SER A N 1
ATOM 601 C CA . SER A 1 85 ? 2.705 6.619 -4.557 1.00 92.00 85 SER A CA 1
ATOM 602 C C . SER A 1 85 ? 3.659 6.316 -5.714 1.00 92.00 85 SER A C 1
ATOM 604 O O . SER A 1 85 ? 4.590 7.084 -5.955 1.00 92.00 85 SER A O 1
ATOM 606 N N . ILE A 1 86 ? 3.371 5.290 -6.523 1.00 90.00 86 ILE A N 1
ATOM 607 C CA . ILE A 1 86 ? 4.187 4.956 -7.701 1.00 90.00 86 ILE A CA 1
ATOM 608 C C . ILE A 1 86 ? 4.241 6.096 -8.731 1.00 90.00 86 ILE A C 1
ATOM 610 O O . ILE A 1 86 ? 5.265 6.299 -9.380 1.00 90.00 86 ILE A O 1
ATOM 614 N N . PHE A 1 87 ? 3.173 6.893 -8.852 1.00 89.94 87 PHE A N 1
ATOM 615 C CA . PHE A 1 87 ? 3.158 8.061 -9.733 1.00 89.94 87 PHE A CA 1
ATOM 616 C C . PHE A 1 87 ? 4.091 9.162 -9.218 1.00 89.94 87 PHE A C 1
ATOM 618 O O . PHE A 1 87 ? 4.848 9.743 -9.997 1.00 89.94 87 PHE A O 1
ATOM 625 N N . HIS A 1 88 ? 4.079 9.439 -7.909 1.00 92.00 88 HIS A N 1
ATOM 626 C CA . HIS A 1 88 ? 4.996 10.418 -7.314 1.00 92.00 88 HIS A CA 1
ATOM 627 C C . HIS A 1 88 ? 6.450 9.967 -7.431 1.00 92.00 88 HIS A C 1
ATOM 629 O O . HIS A 1 88 ? 7.305 10.788 -7.761 1.00 92.00 88 HIS A O 1
ATOM 635 N N . PHE A 1 89 ? 6.705 8.670 -7.250 1.00 92.81 89 PHE A N 1
ATOM 636 C CA . PHE A 1 89 ? 8.022 8.076 -7.448 1.00 92.81 89 PHE A CA 1
ATOM 637 C C . PHE A 1 89 ? 8.505 8.235 -8.893 1.00 92.81 89 PHE A C 1
ATOM 639 O O . PHE A 1 89 ? 9.559 8.819 -9.136 1.00 92.81 89 PHE A O 1
ATOM 646 N N . ALA A 1 90 ? 7.691 7.826 -9.869 1.00 90.00 90 ALA A N 1
ATOM 647 C CA . ALA A 1 90 ? 8.012 7.967 -11.287 1.00 90.00 90 ALA A CA 1
ATOM 648 C C . ALA A 1 90 ? 8.263 9.432 -11.688 1.00 90.00 90 ALA A C 1
ATOM 650 O O . ALA A 1 90 ? 9.192 9.724 -12.442 1.00 90.00 90 ALA A O 1
ATOM 651 N N . ARG A 1 91 ? 7.477 10.373 -11.149 1.00 90.81 91 ARG A N 1
ATOM 652 C CA . ARG A 1 91 ? 7.687 11.812 -11.356 1.00 90.81 91 ARG A CA 1
ATOM 653 C C . ARG A 1 91 ? 9.023 12.288 -10.778 1.00 90.81 91 ARG A C 1
ATOM 655 O O . ARG A 1 91 ? 9.703 13.080 -11.427 1.00 90.81 91 ARG A O 1
ATOM 662 N N . GLY A 1 92 ? 9.402 11.807 -9.596 1.00 93.06 92 GLY A N 1
ATOM 663 C CA . GLY A 1 92 ? 10.694 12.107 -8.978 1.00 93.06 92 GLY A CA 1
ATOM 664 C C . GLY A 1 92 ? 11.877 11.576 -9.792 1.00 93.06 92 GLY A C 1
ATOM 665 O O . GLY A 1 92 ? 12.829 12.317 -10.042 1.00 93.06 92 GLY A O 1
ATOM 666 N N . LEU A 1 93 ? 11.779 10.343 -10.301 1.00 92.38 93 LEU A N 1
ATOM 667 C CA . LEU A 1 93 ? 12.775 9.761 -11.210 1.00 92.38 93 LEU A CA 1
ATOM 668 C C . LEU A 1 93 ? 12.894 10.559 -12.518 1.00 92.38 93 LEU A C 1
ATOM 670 O O . LEU A 1 93 ? 13.998 10.818 -12.999 1.00 92.38 93 LEU A O 1
ATOM 674 N N . ALA A 1 94 ? 11.762 10.986 -13.086 1.00 89.19 94 ALA A N 1
ATOM 675 C CA . ALA A 1 94 ? 11.740 11.793 -14.302 1.00 89.19 94 ALA A CA 1
ATOM 676 C C . ALA A 1 94 ? 12.392 13.172 -14.096 1.00 89.19 94 ALA A C 1
ATOM 678 O O . ALA A 1 94 ? 13.174 13.606 -14.942 1.00 89.19 94 ALA A O 1
ATOM 679 N N . ALA A 1 95 ? 12.130 13.837 -12.965 1.00 91.38 95 ALA A N 1
ATOM 680 C CA . ALA A 1 95 ? 12.753 15.120 -12.622 1.00 91.38 95 ALA A CA 1
ATOM 681 C C . ALA A 1 95 ? 14.286 15.019 -12.521 1.00 91.38 95 ALA A C 1
ATOM 683 O O . ALA A 1 95 ? 14.997 15.954 -12.887 1.00 91.38 95 ALA A O 1
ATOM 684 N N . ARG A 1 96 ? 14.790 13.853 -12.108 1.00 92.69 96 ARG A N 1
ATOM 685 C CA . ARG A 1 96 ? 16.221 13.528 -12.019 1.00 92.69 96 ARG A CA 1
ATOM 686 C C . ARG A 1 96 ? 16.825 13.028 -13.336 1.00 92.69 96 ARG A C 1
ATOM 688 O O . ARG A 1 96 ? 18.002 12.691 -13.368 1.00 92.69 96 ARG A O 1
ATOM 695 N N . LYS A 1 97 ? 16.042 12.968 -14.425 1.00 90.44 97 LYS A N 1
ATOM 696 C CA . LYS A 1 97 ? 16.443 12.386 -15.723 1.00 90.44 97 LYS A CA 1
ATOM 697 C C . LYS A 1 97 ? 17.042 10.980 -15.577 1.00 90.44 97 LYS A C 1
ATOM 699 O O . LYS A 1 97 ? 17.940 10.610 -16.327 1.00 90.44 97 LYS A O 1
ATOM 704 N N . TYR A 1 98 ? 16.531 10.206 -14.614 1.00 88.62 98 TYR A N 1
ATOM 705 C CA . TYR A 1 98 ? 17.068 8.887 -14.276 1.00 88.62 98 TYR A CA 1
ATOM 706 C C . TYR A 1 98 ? 17.043 7.922 -15.473 1.00 88.62 98 TYR A C 1
ATOM 708 O O . TYR A 1 98 ? 17.963 7.132 -15.673 1.00 88.62 98 TYR A O 1
ATOM 716 N N . PHE A 1 99 ? 16.004 8.023 -16.307 1.00 83.38 99 PHE A N 1
ATOM 717 C CA . PHE A 1 99 ? 15.912 7.282 -17.560 1.00 83.38 99 PHE A CA 1
ATOM 718 C C . PHE A 1 99 ? 16.416 8.123 -18.730 1.00 83.38 99 PHE A C 1
ATOM 720 O O . PHE A 1 99 ? 15.897 9.208 -19.008 1.00 83.38 99 PHE A O 1
ATOM 727 N N . SER A 1 100 ? 17.393 7.582 -19.454 1.00 80.31 100 SER A N 1
ATOM 728 C CA . SER A 1 100 ? 17.854 8.139 -20.723 1.00 80.31 100 SER A CA 1
ATOM 729 C C . SER A 1 100 ? 16.855 7.854 -21.854 1.00 80.31 100 SER A C 1
ATOM 731 O O . SER A 1 100 ? 16.021 6.948 -21.777 1.00 80.31 100 SER A O 1
ATOM 733 N N . THR A 1 101 ? 16.957 8.588 -22.965 1.00 81.19 101 THR A N 1
ATOM 734 C CA . THR A 1 101 ? 16.166 8.300 -24.176 1.00 81.19 101 THR A CA 1
ATOM 735 C C . THR A 1 101 ? 16.445 6.896 -24.726 1.00 81.19 101 THR A C 1
ATOM 737 O O . THR A 1 101 ? 15.531 6.247 -25.234 1.00 81.19 101 THR A O 1
ATOM 740 N N . SER A 1 102 ? 17.674 6.392 -24.567 1.00 77.75 102 SER A N 1
ATOM 741 C CA . SER A 1 102 ? 18.055 5.014 -24.894 1.00 77.75 102 SER A CA 1
ATOM 742 C C . SER A 1 102 ? 17.388 3.975 -23.995 1.00 77.75 102 SER A C 1
ATOM 744 O O . SER A 1 102 ? 16.977 2.931 -24.496 1.00 77.75 102 SER A O 1
ATOM 746 N N . ASP A 1 103 ? 17.215 4.259 -22.700 1.00 79.56 103 ASP A N 1
ATOM 747 C CA . ASP A 1 103 ? 16.483 3.368 -21.791 1.00 79.56 103 ASP A CA 1
ATOM 748 C C . ASP A 1 103 ? 15.026 3.228 -22.228 1.00 79.56 103 ASP A C 1
ATOM 750 O O . ASP A 1 103 ? 14.520 2.114 -22.384 1.00 79.56 103 ASP A O 1
ATOM 754 N N . LEU A 1 104 ? 14.376 4.363 -22.509 1.00 77.94 104 LEU A N 1
ATOM 755 C CA . LEU A 1 104 ? 12.994 4.404 -22.987 1.00 77.94 104 LEU A CA 1
ATOM 756 C C . LEU A 1 104 ? 12.831 3.668 -24.321 1.00 77.94 104 LEU A C 1
ATOM 758 O O . LEU A 1 104 ? 11.902 2.872 -24.475 1.00 77.94 104 LEU A O 1
ATOM 762 N N . ALA A 1 105 ? 13.758 3.869 -25.262 1.00 79.00 105 ALA A N 1
ATOM 763 C CA . ALA A 1 105 ? 13.783 3.132 -26.522 1.00 79.00 105 ALA A CA 1
ATOM 764 C C . ALA A 1 105 ? 13.979 1.622 -26.298 1.00 79.00 105 ALA A C 1
ATOM 766 O O . ALA A 1 105 ? 13.303 0.810 -26.928 1.00 79.00 105 ALA A O 1
ATOM 767 N N . GLY A 1 106 ? 14.842 1.230 -25.357 1.00 75.69 106 GLY A N 1
ATOM 768 C CA . GLY A 1 106 ? 15.052 -0.164 -24.971 1.00 75.69 106 GLY A CA 1
ATOM 769 C C . GLY A 1 106 ? 13.826 -0.807 -24.314 1.00 75.69 106 GLY A C 1
ATOM 770 O O . GLY A 1 106 ? 13.570 -1.995 -24.528 1.00 75.69 106 GLY A O 1
ATOM 771 N N . PHE A 1 107 ? 13.044 -0.056 -23.531 1.00 74.06 107 PHE A N 1
ATOM 772 C CA . PHE A 1 107 ? 11.758 -0.521 -22.995 1.00 74.06 107 PHE A CA 1
ATOM 773 C C . PHE A 1 107 ? 10.724 -0.692 -24.109 1.00 74.06 107 PHE A C 1
ATOM 775 O O . PHE A 1 107 ? 10.110 -1.753 -24.210 1.00 74.06 107 PHE A O 1
ATOM 782 N N . ALA A 1 108 ? 10.592 0.303 -24.990 1.00 74.69 108 ALA A N 1
ATOM 783 C CA . ALA A 1 108 ? 9.681 0.247 -26.129 1.00 74.69 108 ALA A CA 1
ATOM 784 C C . ALA A 1 108 ? 10.023 -0.914 -27.076 1.00 74.69 108 ALA A C 1
ATOM 786 O O . ALA A 1 108 ? 9.129 -1.632 -27.521 1.00 74.69 108 ALA A O 1
ATOM 787 N N . TRP A 1 109 ? 11.312 -1.161 -27.330 1.00 75.31 109 TRP A N 1
ATOM 788 C CA . TRP A 1 109 ? 11.768 -2.291 -28.138 1.00 75.31 109 TRP A CA 1
ATOM 789 C C . TRP A 1 109 ? 11.461 -3.637 -27.480 1.00 75.31 109 TRP A C 1
ATOM 791 O O . TRP A 1 109 ? 10.950 -4.534 -28.146 1.00 75.31 109 TRP A O 1
ATOM 801 N N . ARG A 1 110 ? 11.713 -3.787 -26.172 1.00 70.75 110 ARG A N 1
ATOM 802 C CA . ARG A 1 110 ? 11.337 -5.000 -25.422 1.00 70.75 110 ARG A CA 1
ATOM 803 C C . ARG A 1 110 ? 9.829 -5.238 -25.470 1.00 70.75 110 ARG A C 1
ATOM 805 O O . ARG A 1 110 ? 9.404 -6.357 -25.742 1.00 70.75 110 ARG A O 1
ATOM 812 N N . GLN A 1 111 ? 9.034 -4.184 -25.301 1.00 67.38 111 GLN A N 1
ATOM 813 C CA . GLN A 1 111 ? 7.579 -4.247 -25.393 1.00 67.38 111 GLN A CA 1
ATOM 814 C C . GLN A 1 111 ? 7.110 -4.628 -26.805 1.00 67.38 111 GLN A C 1
ATOM 816 O O . GLN A 1 111 ? 6.213 -5.455 -26.958 1.00 67.38 111 GLN A O 1
ATOM 821 N N . LEU A 1 112 ? 7.729 -4.067 -27.844 1.00 73.06 112 LEU A N 1
ATOM 822 C CA . LEU A 1 112 ? 7.419 -4.380 -29.236 1.00 73.06 112 LEU A CA 1
ATOM 823 C C . LEU A 1 112 ? 7.814 -5.818 -29.591 1.00 73.06 112 LEU A C 1
ATOM 825 O O . LEU A 1 112 ? 7.006 -6.545 -30.158 1.00 73.06 112 LEU A O 1
ATOM 829 N N . LYS A 1 113 ? 9.017 -6.256 -29.202 1.00 68.62 113 LYS A N 1
ATOM 830 C CA . LYS A 1 113 ? 9.494 -7.632 -29.385 1.00 68.62 113 LYS A CA 1
ATOM 831 C C . LYS A 1 113 ? 8.563 -8.631 -28.705 1.00 68.62 113 LYS A C 1
ATOM 833 O O . LYS A 1 113 ? 8.226 -9.640 -29.312 1.00 68.62 113 LYS A O 1
ATOM 838 N N . PHE A 1 114 ? 8.109 -8.329 -27.491 1.00 63.78 114 PHE A N 1
ATOM 839 C CA . PHE A 1 114 ? 7.142 -9.157 -26.779 1.00 63.78 114 PHE A CA 1
ATOM 840 C C . PHE A 1 114 ? 5.806 -9.245 -27.540 1.00 63.78 114 PHE A C 1
ATOM 842 O O . PHE A 1 114 ? 5.274 -10.331 -27.750 1.00 63.78 114 PHE A O 1
ATOM 849 N N . ARG A 1 115 ? 5.289 -8.110 -28.033 1.00 65.75 115 ARG A N 1
ATOM 850 C CA . ARG A 1 115 ? 4.039 -8.052 -28.812 1.00 65.75 115 ARG A CA 1
ATOM 851 C C . ARG A 1 115 ? 4.122 -8.753 -30.170 1.00 65.75 115 ARG A C 1
ATOM 853 O O . ARG A 1 115 ? 3.121 -9.297 -30.619 1.00 65.75 115 ARG A O 1
ATOM 860 N N . ILE A 1 116 ? 5.275 -8.704 -30.838 1.00 66.81 116 ILE A N 1
ATOM 861 C CA . ILE A 1 116 ? 5.477 -9.304 -32.167 1.00 66.81 116 ILE A CA 1
ATOM 862 C C . ILE A 1 116 ? 5.827 -10.796 -32.061 1.00 66.81 116 ILE A C 1
ATOM 864 O O . ILE A 1 116 ? 5.396 -11.580 -32.902 1.00 66.81 116 ILE A O 1
ATOM 868 N N . GLY A 1 117 ? 6.580 -11.198 -31.033 1.00 60.25 117 GLY A N 1
ATOM 869 C CA . GLY A 1 117 ? 6.961 -12.593 -30.787 1.00 60.25 117 GLY A CA 1
ATOM 870 C C . GLY A 1 117 ? 5.847 -13.462 -30.194 1.00 60.25 117 GLY A C 1
ATOM 871 O O . GLY A 1 117 ? 5.959 -14.681 -30.226 1.00 60.25 117 GLY A O 1
ATOM 872 N N . GLY A 1 118 ? 4.770 -12.860 -29.678 1.00 54.91 118 GLY A N 1
ATOM 873 C CA . GLY A 1 118 ? 3.612 -13.563 -29.124 1.00 54.91 118 GLY A CA 1
ATOM 874 C C . GLY A 1 118 ? 2.499 -13.796 -30.148 1.00 54.91 118 GLY A C 1
ATOM 875 O O . GLY A 1 118 ? 1.445 -13.171 -30.055 1.00 54.91 118 GLY A O 1
ATOM 876 N N . ARG A 1 119 ? 2.706 -14.693 -31.121 1.00 47.50 119 ARG A N 1
ATOM 877 C CA . ARG A 1 119 ? 1.598 -15.330 -31.854 1.00 47.50 119 ARG A CA 1
ATOM 878 C C . ARG A 1 119 ? 1.367 -16.724 -31.260 1.00 47.50 119 ARG A C 1
ATOM 880 O O . ARG A 1 119 ? 2.249 -17.564 -31.338 1.00 47.50 119 ARG A O 1
ATOM 887 N N . GLU A 1 120 ? 0.175 -16.887 -30.679 1.00 46.03 120 GLU A N 1
ATOM 888 C CA . GLU A 1 120 ? -0.438 -18.105 -30.109 1.00 46.03 120 GLU A CA 1
ATOM 889 C C . GLU A 1 120 ? 0.142 -18.644 -28.782 1.00 46.03 120 GLU A C 1
ATOM 891 O O . GLU A 1 120 ? 1.061 -19.452 -28.773 1.00 46.03 120 GLU A O 1
ATOM 896 N N . ASN A 1 121 ? -0.440 -18.214 -27.644 1.00 44.47 121 ASN A N 1
ATOM 897 C CA . ASN A 1 121 ? -0.823 -19.079 -26.507 1.00 44.47 121 ASN A CA 1
ATOM 898 C C . ASN A 1 121 ? -1.568 -18.296 -25.390 1.00 44.47 121 ASN A C 1
ATOM 900 O O . ASN A 1 121 ? -1.466 -17.069 -25.344 1.00 44.47 121 ASN A O 1
ATOM 904 N N . PRO A 1 122 ? -2.311 -18.967 -24.478 1.00 43.09 122 PRO A N 1
ATOM 905 C CA . PRO A 1 122 ? -3.202 -18.368 -23.459 1.00 43.09 122 PRO A CA 1
ATOM 906 C C . PRO A 1 122 ? -2.534 -17.514 -22.354 1.00 43.09 122 PRO A C 1
ATOM 908 O O . PRO A 1 122 ? -3.180 -17.148 -21.374 1.00 43.09 122 PRO A O 1
ATOM 911 N N . ASP A 1 123 ? -1.253 -17.173 -22.490 1.00 47.00 123 ASP A N 1
ATOM 912 C CA . ASP A 1 123 ? -0.394 -16.576 -21.457 1.00 47.00 123 ASP A CA 1
ATOM 913 C C . ASP A 1 123 ? -0.414 -15.034 -21.423 1.00 47.00 123 ASP A C 1
ATOM 915 O O . ASP A 1 123 ? 0.566 -14.384 -21.040 1.00 47.00 123 ASP A O 1
ATOM 919 N N . SER A 1 124 ? -1.547 -14.411 -21.760 1.00 51.62 124 SER A N 1
ATOM 920 C CA . SER A 1 124 ? -1.710 -12.948 -21.687 1.00 51.62 124 SER A CA 1
ATOM 921 C C . SER A 1 124 ? -1.472 -12.386 -20.278 1.00 51.62 124 SER A C 1
ATOM 923 O O . SER A 1 124 ? -1.164 -11.209 -20.120 1.00 51.62 124 SER A O 1
ATOM 925 N N . VAL A 1 125 ? -1.559 -13.231 -19.246 1.00 48.25 125 VAL A N 1
ATOM 926 C CA . VAL A 1 125 ? -1.344 -12.840 -17.850 1.00 48.25 125 VAL A CA 1
ATOM 927 C C . VAL A 1 125 ? 0.149 -12.771 -17.490 1.00 48.25 125 VAL A C 1
ATOM 929 O O . VAL A 1 125 ? 0.554 -11.857 -16.778 1.00 48.25 125 VAL A O 1
ATOM 932 N N . ARG A 1 126 ? 1.005 -13.664 -18.018 1.00 49.88 126 ARG A N 1
ATOM 933 C CA . ARG A 1 126 ? 2.474 -13.577 -17.835 1.00 49.88 126 ARG A CA 1
ATOM 934 C C . ARG A 1 126 ? 3.052 -12.356 -18.551 1.00 49.88 126 ARG A C 1
ATOM 936 O O . ARG A 1 126 ? 3.878 -11.645 -17.986 1.00 49.88 126 ARG A O 1
ATOM 943 N N . ALA A 1 127 ? 2.520 -12.066 -19.735 1.00 49.06 127 ALA A N 1
ATOM 944 C CA . ALA A 1 127 ? 2.837 -10.882 -20.524 1.00 49.06 127 ALA A CA 1
ATOM 945 C C . ALA A 1 127 ? 2.619 -9.564 -19.769 1.00 49.06 127 ALA A C 1
ATOM 947 O O . ALA A 1 127 ? 3.482 -8.691 -19.776 1.00 49.06 127 ALA A O 1
ATOM 948 N N . SER A 1 128 ? 1.476 -9.419 -19.094 1.00 52.19 128 SER A N 1
ATOM 949 C CA . SER A 1 128 ? 1.170 -8.217 -18.311 1.00 52.19 128 SER A CA 1
ATOM 950 C C . SER A 1 128 ? 2.029 -8.093 -17.044 1.00 52.19 128 SER A C 1
ATOM 952 O O . SER A 1 128 ? 2.313 -6.976 -16.616 1.00 52.19 128 SER A O 1
ATOM 954 N N . ARG A 1 129 ? 2.492 -9.215 -16.470 1.00 58.56 129 ARG A N 1
ATOM 955 C CA . ARG A 1 129 ? 3.331 -9.258 -15.254 1.00 58.56 129 ARG A CA 1
ATOM 956 C C . ARG A 1 129 ? 4.762 -8.787 -15.497 1.00 58.56 129 ARG A C 1
ATOM 958 O O . ARG A 1 129 ? 5.281 -7.993 -14.721 1.00 58.56 129 ARG A O 1
ATOM 965 N N . GLU A 1 130 ? 5.382 -9.222 -16.593 1.00 54.38 130 GLU A N 1
ATOM 966 C CA . GLU A 1 130 ? 6.723 -8.758 -16.994 1.00 54.38 130 GLU A CA 1
ATOM 967 C C . GLU A 1 130 ? 6.713 -7.286 -17.449 1.00 54.38 130 GLU A C 1
ATOM 969 O O . GLU A 1 130 ? 7.707 -6.568 -17.333 1.00 54.38 130 GLU A O 1
ATOM 974 N N . GLN A 1 131 ? 5.563 -6.807 -17.930 1.00 57.38 131 GLN A N 1
ATOM 975 C CA . GLN A 1 131 ? 5.385 -5.456 -18.457 1.00 57.38 131 GLN A CA 1
ATOM 976 C C . GLN A 1 131 ? 5.337 -4.372 -17.366 1.00 57.38 131 GLN A C 1
ATOM 978 O O . GLN A 1 131 ? 5.729 -3.237 -17.631 1.00 57.38 131 GLN A O 1
ATOM 983 N N . ALA A 1 132 ? 4.902 -4.699 -16.143 1.00 58.28 132 ALA A N 1
ATOM 984 C CA . ALA A 1 132 ? 4.796 -3.728 -15.050 1.00 58.28 132 ALA A CA 1
ATOM 985 C C . ALA A 1 132 ? 6.159 -3.333 -14.446 1.00 58.28 132 ALA A C 1
ATOM 987 O O . ALA A 1 132 ? 6.323 -2.201 -13.995 1.00 58.28 132 ALA A O 1
ATOM 988 N N . LEU A 1 133 ? 7.148 -4.237 -14.466 1.00 66.44 133 LEU A N 1
ATOM 989 C CA . LEU A 1 133 ? 8.468 -4.032 -13.850 1.00 66.44 133 LEU A CA 1
ATOM 990 C C . LEU A 1 133 ? 9.619 -3.896 -14.850 1.00 66.44 133 LEU A C 1
ATOM 992 O O . LEU A 1 133 ? 10.774 -3.727 -14.452 1.00 66.44 133 LEU A O 1
ATOM 996 N N . SER A 1 134 ? 9.341 -3.906 -16.155 1.00 65.19 134 SER A N 1
ATOM 997 C CA . SER A 1 134 ? 10.396 -3.797 -17.166 1.00 65.19 134 SER A CA 1
ATOM 998 C C . SER A 1 134 ? 11.235 -2.523 -17.029 1.00 65.19 134 SER A C 1
ATOM 1000 O O . SER A 1 134 ? 12.376 -2.506 -17.484 1.00 65.19 134 SER A O 1
ATOM 1002 N N . PHE A 1 135 ? 10.687 -1.471 -16.405 1.00 73.50 135 PHE A N 1
ATOM 1003 C CA . PHE A 1 135 ? 11.369 -0.191 -16.216 1.00 73.50 135 PHE A CA 1
ATOM 1004 C C . PHE A 1 135 ? 12.468 -0.223 -15.138 1.00 73.50 135 PHE A C 1
ATOM 1006 O O . PHE A 1 135 ? 13.415 0.554 -15.232 1.00 73.50 135 PHE A O 1
ATOM 1013 N N . VAL A 1 136 ? 12.386 -1.132 -14.156 1.00 80.62 136 VAL A N 1
ATOM 1014 C CA . VAL A 1 136 ? 13.423 -1.305 -13.116 1.00 80.62 136 VAL A CA 1
ATOM 1015 C C . VAL A 1 136 ? 14.428 -2.407 -13.450 1.00 80.62 136 VAL A C 1
ATOM 1017 O O . VAL A 1 136 ? 15.445 -2.533 -12.779 1.00 80.62 136 VAL A O 1
ATOM 1020 N N . ALA A 1 137 ? 14.180 -3.202 -14.494 1.00 85.44 137 ALA A N 1
ATOM 1021 C CA . ALA A 1 137 ? 15.052 -4.307 -14.882 1.00 85.44 137 ALA A CA 1
ATOM 1022 C C . ALA A 1 137 ? 16.497 -3.840 -15.148 1.00 85.44 137 ALA A C 1
ATOM 1024 O O . ALA A 1 137 ? 16.727 -2.935 -15.954 1.00 85.44 137 ALA A O 1
ATOM 1025 N N . GLY A 1 138 ? 17.463 -4.500 -14.505 1.00 86.88 138 GLY A N 1
ATOM 1026 C CA . GLY A 1 138 ? 18.890 -4.187 -14.593 1.00 86.88 138 GLY A CA 1
ATOM 1027 C C . GLY A 1 138 ? 19.346 -3.024 -13.709 1.00 86.88 138 GLY A C 1
ATOM 1028 O O . GLY A 1 138 ? 20.504 -2.628 -13.800 1.00 86.88 138 GLY A O 1
ATOM 1029 N N . ARG A 1 139 ? 18.465 -2.463 -12.872 1.00 90.25 139 ARG A N 1
ATOM 1030 C CA . ARG A 1 139 ? 18.804 -1.386 -11.933 1.00 90.25 139 ARG A CA 1
ATOM 1031 C C . ARG A 1 139 ? 19.113 -1.936 -10.546 1.00 90.25 139 ARG A C 1
ATOM 1033 O O . ARG A 1 139 ? 18.593 -2.983 -10.156 1.00 90.25 139 ARG A O 1
ATOM 1040 N N . SER A 1 140 ? 19.963 -1.215 -9.821 1.00 94.94 140 SER A N 1
ATOM 1041 C CA . SER A 1 140 ? 20.306 -1.546 -8.441 1.00 94.94 140 SER A CA 1
ATOM 1042 C C . SER A 1 140 ? 19.112 -1.300 -7.523 1.00 94.94 140 SER A C 1
ATOM 1044 O O . SER A 1 140 ? 18.466 -0.252 -7.595 1.00 94.94 140 SER A O 1
ATOM 1046 N N . VAL A 1 141 ? 18.835 -2.270 -6.651 1.00 94.06 141 VAL A N 1
ATOM 1047 C CA . VAL A 1 141 ? 17.843 -2.139 -5.580 1.00 94.06 141 VAL A CA 1
ATOM 1048 C C . VAL A 1 141 ? 18.237 -0.967 -4.688 1.00 94.06 141 VAL A C 1
ATOM 1050 O O . VAL A 1 141 ? 17.452 -0.040 -4.527 1.00 94.06 141 VAL A O 1
ATOM 1053 N N . ALA A 1 142 ? 19.482 -0.951 -4.200 1.00 95.69 142 ALA A N 1
ATOM 1054 C CA . ALA A 1 142 ? 19.985 0.085 -3.300 1.00 95.69 142 ALA A CA 1
ATOM 1055 C C . ALA A 1 142 ? 19.889 1.495 -3.905 1.00 95.69 142 ALA A C 1
ATOM 1057 O O . ALA A 1 142 ? 19.470 2.425 -3.226 1.00 95.69 142 ALA A O 1
ATOM 1058 N N . GLU A 1 143 ? 20.205 1.645 -5.195 1.00 95.06 143 GLU A N 1
ATOM 1059 C CA . GLU A 1 143 ? 20.092 2.932 -5.894 1.00 95.06 143 GLU A CA 1
ATOM 1060 C C . GLU A 1 143 ? 18.643 3.441 -5.919 1.00 95.06 143 GLU A C 1
ATOM 1062 O O . GLU A 1 143 ? 18.380 4.598 -5.590 1.00 95.06 143 GLU A O 1
ATOM 1067 N N . LEU A 1 144 ? 17.687 2.578 -6.279 1.00 93.62 144 LEU A N 1
ATOM 1068 C CA . LEU A 1 144 ? 16.272 2.949 -6.315 1.00 93.62 144 LEU A CA 1
ATOM 1069 C C . LEU A 1 144 ? 15.700 3.207 -4.916 1.00 93.62 144 LEU A C 1
ATOM 1071 O O . LEU A 1 144 ? 14.831 4.069 -4.787 1.00 93.62 144 LEU A O 1
ATOM 1075 N N . VAL A 1 145 ? 16.199 2.522 -3.881 1.00 95.56 145 VAL A N 1
ATOM 1076 C CA . VAL A 1 145 ? 15.864 2.821 -2.480 1.00 95.56 145 VAL A CA 1
ATOM 1077 C C . VAL A 1 145 ? 16.360 4.208 -2.090 1.00 95.56 145 VAL A C 1
ATOM 1079 O O . VAL A 1 145 ? 15.558 5.008 -1.615 1.00 95.56 145 VAL A O 1
ATOM 1082 N N . SER A 1 146 ? 17.629 4.538 -2.350 1.00 97.00 146 SER A N 1
ATOM 1083 C CA . SER A 1 146 ? 18.176 5.869 -2.050 1.00 97.00 146 SER A CA 1
ATOM 1084 C C . SER A 1 146 ? 17.392 6.981 -2.752 1.00 97.00 146 SER A C 1
ATOM 1086 O O . SER A 1 146 ? 16.997 7.956 -2.119 1.00 97.00 146 SER A O 1
ATOM 1088 N N . LEU A 1 147 ? 17.071 6.797 -4.036 1.00 96.25 147 LEU A N 1
ATOM 1089 C CA . LEU A 1 147 ? 16.212 7.729 -4.772 1.00 96.25 147 LEU A CA 1
ATOM 1090 C C . LEU A 1 147 ? 14.802 7.805 -4.178 1.00 96.25 147 LEU A C 1
ATOM 1092 O O . LEU A 1 147 ? 14.204 8.877 -4.140 1.00 96.25 147 LEU A O 1
ATOM 1096 N N . GLY A 1 148 ? 14.258 6.679 -3.717 1.00 96.12 148 GLY A N 1
ATOM 1097 C CA . GLY A 1 148 ? 12.970 6.618 -3.035 1.00 96.12 148 GLY A CA 1
ATOM 1098 C C . GLY A 1 148 ? 12.933 7.462 -1.766 1.00 96.12 148 GLY A C 1
ATOM 1099 O O . GLY A 1 148 ? 11.935 8.142 -1.539 1.00 96.12 148 GLY A O 1
ATOM 1100 N N . GLU A 1 149 ? 14.009 7.465 -0.977 1.00 97.69 149 GLU A N 1
ATOM 1101 C CA . GLU A 1 149 ? 14.103 8.278 0.240 1.00 97.69 149 GLU A CA 1
ATOM 1102 C C . GLU A 1 149 ? 14.094 9.774 -0.083 1.00 97.69 149 GLU A C 1
ATOM 1104 O O . GLU A 1 149 ? 13.275 10.511 0.466 1.00 97.69 149 GLU A O 1
ATOM 1109 N N . GLU A 1 150 ? 14.915 10.212 -1.041 1.00 97.62 150 GLU A N 1
ATOM 1110 C CA . GLU A 1 150 ? 14.930 11.614 -1.475 1.00 97.62 150 GLU A CA 1
ATOM 1111 C C . GLU A 1 150 ? 13.569 12.051 -2.038 1.00 97.62 150 GLU A C 1
ATOM 1113 O O . GLU A 1 150 ? 13.032 13.103 -1.689 1.00 97.62 150 GLU A O 1
ATOM 1118 N N . ILE A 1 151 ? 12.982 11.227 -2.912 1.00 96.94 151 ILE A N 1
ATOM 1119 C CA . ILE A 1 151 ? 11.700 11.535 -3.549 1.00 96.94 151 ILE A CA 1
ATOM 1120 C C . ILE A 1 151 ? 10.573 11.563 -2.513 1.00 96.94 151 ILE A C 1
ATOM 1122 O O . ILE A 1 151 ? 9.626 12.345 -2.661 1.00 96.94 151 ILE A O 1
ATOM 1126 N N . TYR A 1 152 ? 10.651 10.733 -1.472 1.00 97.31 152 TYR A N 1
ATOM 1127 C CA . TYR A 1 152 ? 9.691 10.788 -0.382 1.00 97.31 152 TYR A CA 1
ATOM 1128 C C . TYR A 1 152 ? 9.723 12.161 0.297 1.00 97.31 152 TYR A C 1
ATOM 1130 O O . TYR A 1 152 ? 8.678 12.816 0.395 1.00 97.31 152 TYR A O 1
ATOM 1138 N N . ASP A 1 153 ? 10.916 12.596 0.706 1.00 96.44 153 ASP A N 1
ATOM 1139 C CA . ASP A 1 153 ? 11.120 13.843 1.444 1.00 96.44 153 ASP A CA 1
ATOM 1140 C C . ASP A 1 153 ? 10.717 15.067 0.592 1.00 96.44 153 ASP A C 1
ATOM 1142 O O . ASP A 1 153 ? 10.096 16.000 1.097 1.00 96.44 153 ASP A O 1
ATOM 1146 N N . GLU A 1 154 ? 10.970 15.036 -0.721 1.00 94.88 154 GLU A N 1
ATOM 1147 C CA . GLU A 1 154 ? 10.649 16.139 -1.638 1.00 94.88 154 GLU A CA 1
ATOM 1148 C C . GLU A 1 154 ? 9.184 16.188 -2.100 1.00 94.88 154 GLU A C 1
ATOM 1150 O O . GLU A 1 154 ? 8.625 17.271 -2.291 1.00 94.88 154 GLU A O 1
ATOM 1155 N N . LEU A 1 155 ? 8.571 15.033 -2.392 1.00 94.00 155 LEU A N 1
ATOM 1156 C CA . LEU A 1 155 ? 7.317 14.974 -3.159 1.00 94.00 155 LEU A CA 1
ATOM 1157 C C . LEU A 1 155 ? 6.169 14.251 -2.453 1.00 94.00 155 LEU A C 1
ATOM 1159 O O . LEU A 1 155 ? 5.013 14.472 -2.839 1.00 94.00 155 LEU A O 1
ATOM 1163 N N . MET A 1 156 ? 6.453 13.381 -1.482 1.00 95.50 156 MET A N 1
ATOM 1164 C CA . MET A 1 156 ? 5.446 12.506 -0.871 1.00 95.50 156 MET A CA 1
ATOM 1165 C C . MET A 1 156 ? 5.047 12.916 0.545 1.00 95.50 156 MET A C 1
ATOM 1167 O O . MET A 1 156 ? 3.882 12.733 0.895 1.00 95.50 156 MET A O 1
ATOM 1171 N N . ALA A 1 157 ? 5.952 13.490 1.342 1.00 95.00 157 ALA A N 1
ATOM 1172 C CA . ALA A 1 157 ? 5.680 13.852 2.737 1.00 95.00 157 ALA A CA 1
ATOM 1173 C C . ALA A 1 157 ? 4.435 14.756 2.882 1.00 95.00 157 ALA A C 1
ATOM 1175 O O . ALA A 1 157 ? 3.510 14.447 3.638 1.00 95.00 157 ALA A O 1
ATOM 1176 N N . ASP A 1 158 ? 4.325 15.793 2.047 1.00 94.06 158 ASP A N 1
ATOM 1177 C CA . ASP A 1 158 ? 3.173 16.712 2.019 1.00 94.06 158 ASP A CA 1
ATOM 1178 C C . ASP A 1 158 ? 1.887 16.084 1.457 1.00 94.06 158 ASP A C 1
ATOM 1180 O O . ASP A 1 158 ? 0.816 16.700 1.441 1.00 94.06 158 ASP A O 1
ATOM 1184 N N . ARG A 1 159 ? 1.975 14.853 0.942 1.00 95.38 159 ARG A N 1
ATOM 1185 C CA . ARG A 1 159 ? 0.854 14.111 0.362 1.00 95.38 159 ARG A CA 1
ATOM 1186 C C . ARG A 1 159 ? 0.189 13.168 1.350 1.00 95.38 159 ARG A C 1
ATOM 1188 O O . ARG A 1 159 ? -0.833 12.589 0.994 1.00 95.38 159 ARG A O 1
ATOM 1195 N N . ILE A 1 160 ? 0.674 13.059 2.579 1.00 96.62 160 ILE A N 1
ATOM 1196 C CA . ILE A 1 160 ? 0.044 12.226 3.603 1.00 96.62 160 ILE A CA 1
ATOM 1197 C C . ILE A 1 160 ? -1.259 12.868 4.098 1.00 96.62 160 ILE A C 1
ATOM 1199 O O . ILE A 1 160 ? -1.339 14.062 4.399 1.00 96.62 160 ILE A O 1
ATOM 1203 N N . TRP A 1 161 ? -2.326 12.075 4.183 1.00 96.31 161 TRP A N 1
ATOM 1204 C CA . TRP A 1 161 ? -3.573 12.511 4.797 1.00 96.31 161 TRP A CA 1
ATOM 1205 C C . TRP A 1 161 ? -3.374 12.654 6.306 1.00 96.31 161 TRP A C 1
ATOM 1207 O O . TRP A 1 161 ? -3.261 11.657 7.011 1.00 96.31 161 TRP A O 1
ATOM 1217 N N . ALA A 1 162 ? -3.410 13.888 6.820 1.00 95.38 162 ALA A N 1
ATOM 1218 C CA . ALA A 1 162 ? -3.307 14.147 8.261 1.00 95.38 162 ALA A CA 1
ATOM 1219 C C . ALA A 1 162 ? -4.330 13.338 9.085 1.00 95.38 162 ALA A C 1
ATOM 1221 O O . ALA A 1 162 ? -3.997 12.817 10.144 1.00 95.38 162 ALA A O 1
ATOM 1222 N N . GLY A 1 163 ? -5.552 13.171 8.562 1.00 95.81 163 GLY A N 1
ATOM 1223 C CA . GLY A 1 163 ? -6.584 12.343 9.188 1.00 95.81 163 GLY A CA 1
ATOM 1224 C C . GLY A 1 163 ? -6.222 10.857 9.250 1.00 95.81 163 GLY A C 1
ATOM 1225 O O . GLY A 1 163 ? -6.392 10.238 10.295 1.00 95.81 163 GLY A O 1
ATOM 1226 N N . THR A 1 164 ? -5.671 10.288 8.174 1.00 96.88 164 THR A N 1
ATOM 1227 C CA . THR A 1 164 ? -5.234 8.882 8.164 1.00 96.88 164 THR A CA 1
ATOM 1228 C C . THR A 1 164 ? -3.999 8.673 9.040 1.00 96.88 164 THR A C 1
ATOM 1230 O O . THR A 1 164 ? -3.940 7.695 9.780 1.00 96.88 164 THR A O 1
ATOM 1233 N N . ARG A 1 165 ? -3.059 9.628 9.053 1.00 97.56 165 ARG A N 1
ATOM 1234 C CA . ARG A 1 165 ? -1.916 9.614 9.977 1.00 97.56 165 ARG A CA 1
ATOM 1235 C C . ARG A 1 165 ? -2.369 9.625 11.440 1.00 97.56 165 ARG A C 1
ATOM 1237 O O . ARG A 1 165 ? -1.835 8.867 12.238 1.00 97.56 165 ARG A O 1
ATOM 1244 N N . ALA A 1 166 ? -3.377 10.426 11.788 1.00 97.50 166 ALA A N 1
ATOM 1245 C CA . ALA A 1 166 ? -3.934 10.447 13.142 1.00 97.50 166 ALA A CA 1
ATOM 1246 C C . ALA A 1 166 ? -4.595 9.110 13.534 1.00 97.50 166 ALA A C 1
ATOM 1248 O O . ALA A 1 166 ? -4.468 8.672 14.676 1.00 97.50 166 ALA A O 1
ATOM 1249 N N . LEU A 1 167 ? -5.256 8.429 12.587 1.00 97.88 167 LEU A N 1
ATOM 1250 C CA . LEU A 1 167 ? -5.785 7.077 12.812 1.00 97.88 167 LEU A CA 1
ATOM 1251 C C . LEU A 1 167 ? -4.662 6.071 13.085 1.00 97.88 167 LEU A C 1
ATOM 1253 O O . LEU A 1 167 ? -4.782 5.275 14.011 1.00 97.88 167 LEU A O 1
ATOM 1257 N N . ALA A 1 168 ? -3.574 6.117 12.312 1.00 98.06 168 ALA A N 1
ATOM 1258 C CA . ALA A 1 168 ? -2.403 5.277 12.556 1.00 98.06 168 ALA A CA 1
ATOM 1259 C C . ALA A 1 168 ? -1.801 5.547 13.943 1.00 98.06 168 ALA A C 1
ATOM 1261 O O . ALA A 1 168 ? -1.572 4.604 14.696 1.00 98.06 168 ALA A O 1
ATOM 1262 N N . GLN A 1 169 ? -1.653 6.822 14.317 1.00 97.69 169 GLN A N 1
ATOM 1263 C CA . GLN A 1 169 ? -1.149 7.210 15.633 1.00 97.69 169 GLN A CA 1
ATOM 1264 C C . GLN A 1 169 ? -2.025 6.668 16.769 1.00 97.69 169 GLN A C 1
ATOM 1266 O O . GLN A 1 169 ? -1.497 6.129 17.725 1.00 97.69 169 GLN A O 1
ATOM 1271 N N . THR A 1 170 ? -3.353 6.686 16.621 1.00 97.00 170 THR A N 1
ATOM 1272 C CA . THR A 1 170 ? -4.270 6.125 17.634 1.00 97.00 170 THR A CA 1
ATOM 1273 C C . THR A 1 170 ? -4.028 4.630 17.888 1.00 97.00 170 THR A C 1
ATOM 1275 O O . THR A 1 170 ? -4.231 4.152 19.000 1.00 97.00 170 THR A O 1
ATOM 1278 N N . HIS A 1 171 ? -3.610 3.866 16.873 1.00 97.00 171 HIS A N 1
ATOM 1279 C CA . HIS A 1 171 ? -3.249 2.456 17.065 1.00 97.00 171 HIS A CA 1
ATOM 1280 C C . HIS A 1 171 ? -1.884 2.296 17.727 1.00 97.00 171 HIS A C 1
ATOM 1282 O O . HIS A 1 171 ? -1.757 1.447 18.607 1.00 97.00 171 HIS A O 1
ATOM 1288 N N . LEU A 1 172 ? -0.901 3.117 17.348 1.00 95.62 172 LEU A N 1
ATOM 1289 C CA . LEU A 1 172 ? 0.418 3.134 17.989 1.00 95.62 172 LEU A CA 1
ATOM 1290 C C . LEU A 1 172 ? 0.307 3.504 19.475 1.00 95.62 172 LEU A C 1
ATOM 1292 O O . LEU A 1 172 ? 0.839 2.790 20.318 1.00 95.62 172 LEU A O 1
ATOM 1296 N N . ASP A 1 173 ? -0.467 4.542 19.795 1.00 94.25 173 ASP A N 1
ATOM 1297 C CA . ASP A 1 173 ? -0.744 5.001 21.163 1.00 94.25 173 ASP A CA 1
ATOM 1298 C C . ASP A 1 173 ? -1.517 3.961 21.990 1.00 94.25 173 ASP A C 1
ATOM 1300 O O . ASP A 1 173 ? -1.548 4.039 23.210 1.00 94.25 173 ASP A O 1
ATOM 1304 N N . ALA A 1 174 ? -2.159 2.987 21.336 1.00 92.44 174 ALA A N 1
ATOM 1305 C CA . ALA A 1 174 ? -2.810 1.848 21.980 1.00 92.44 174 ALA A CA 1
ATOM 1306 C C . ALA A 1 174 ? -1.891 0.613 22.078 1.00 92.44 174 ALA A C 1
ATOM 1308 O O . ALA A 1 174 ? -2.373 -0.492 22.336 1.00 92.44 174 ALA A O 1
ATOM 1309 N N . GLY A 1 175 ? -0.592 0.767 21.799 1.00 92.38 175 GLY A N 1
ATOM 1310 C CA . GLY A 1 175 ? 0.393 -0.313 21.818 1.00 92.38 175 GLY A CA 1
ATOM 1311 C C . GLY A 1 175 ? 0.178 -1.372 20.733 1.00 92.38 175 GLY A C 1
ATOM 1312 O O . GLY A 1 175 ? 0.615 -2.509 20.901 1.00 92.38 175 GLY A O 1
ATOM 1313 N N . ARG A 1 176 ? -0.529 -1.043 19.643 1.00 95.00 176 ARG A N 1
ATOM 1314 C CA . ARG A 1 176 ? -0.776 -1.962 18.522 1.00 95.00 176 ARG A CA 1
ATOM 1315 C C . ARG A 1 176 ? 0.240 -1.744 17.417 1.00 95.00 176 ARG A C 1
ATOM 1317 O O . ARG A 1 176 ? 0.750 -0.646 17.208 1.00 95.00 176 ARG A O 1
ATOM 1324 N N . ARG A 1 177 ? 0.454 -2.789 16.625 1.00 95.44 177 ARG A N 1
ATOM 1325 C CA . ARG A 1 177 ? 1.299 -2.703 15.431 1.00 95.44 177 ARG A CA 1
ATOM 1326 C C . ARG A 1 177 ? 0.560 -2.049 14.275 1.00 95.44 177 ARG A C 1
ATOM 1328 O O . ARG A 1 177 ? -0.631 -2.286 14.083 1.00 95.44 177 ARG A O 1
ATOM 1335 N N . VAL A 1 178 ? 1.269 -1.263 13.476 1.00 98.06 178 VAL A N 1
ATOM 1336 C CA . VAL A 1 178 ? 0.699 -0.568 12.319 1.00 98.06 178 VAL A CA 1
ATOM 1337 C C . VAL A 1 178 ? 1.497 -0.896 11.071 1.00 98.06 178 VAL A C 1
ATOM 1339 O O . VAL A 1 178 ? 2.696 -0.643 11.008 1.00 98.06 178 VAL A O 1
ATOM 1342 N N . TRP A 1 179 ? 0.812 -1.436 10.070 1.00 98.62 179 TRP A N 1
ATOM 1343 C CA . TRP A 1 179 ? 1.412 -1.932 8.838 1.00 98.62 179 TRP A CA 1
ATOM 1344 C C . TRP A 1 179 ? 0.788 -1.261 7.621 1.00 98.62 179 TRP A C 1
ATOM 1346 O O . TRP A 1 179 ? -0.433 -1.100 7.547 1.00 98.62 179 TRP A O 1
ATOM 1356 N N . LEU A 1 180 ? 1.615 -0.915 6.638 1.00 98.69 180 LEU A N 1
ATOM 1357 C CA . LEU A 1 180 ? 1.133 -0.552 5.304 1.00 98.69 180 LEU A CA 1
ATOM 1358 C C . LEU A 1 180 ? 0.878 -1.811 4.466 1.00 98.69 180 LEU A C 1
ATOM 1360 O O . LEU A 1 180 ? 1.590 -2.797 4.621 1.00 98.69 180 LEU A O 1
ATOM 1364 N N . VAL A 1 181 ? -0.111 -1.785 3.570 1.00 98.56 181 VAL A N 1
ATOM 1365 C CA . VAL A 1 181 ? -0.427 -2.889 2.646 1.00 98.56 181 VAL A CA 1
ATOM 1366 C C . VAL A 1 181 ? -0.768 -2.335 1.263 1.00 98.56 181 VAL A C 1
ATOM 1368 O O . VAL A 1 181 ? -1.872 -1.838 1.038 1.00 98.56 181 VAL A O 1
ATOM 1371 N N . THR A 1 182 ? 0.160 -2.417 0.310 1.00 96.75 182 THR A N 1
ATOM 1372 C CA . THR A 1 182 ? 0.060 -1.684 -0.965 1.00 96.75 182 THR A CA 1
ATOM 1373 C C . THR A 1 182 ? 0.511 -2.488 -2.181 1.00 96.75 182 THR A C 1
ATOM 1375 O O . THR A 1 182 ? 1.344 -3.375 -2.076 1.00 96.75 182 THR A O 1
ATOM 1378 N N . ALA A 1 183 ? -0.008 -2.146 -3.363 1.00 92.88 183 ALA A N 1
ATOM 1379 C CA . ALA A 1 183 ? 0.476 -2.694 -4.632 1.00 92.88 183 ALA A CA 1
ATOM 1380 C C . ALA A 1 183 ? 1.802 -2.053 -5.099 1.00 92.88 183 ALA A C 1
ATOM 1382 O O . ALA A 1 183 ? 2.417 -2.533 -6.052 1.00 92.88 183 ALA A O 1
ATOM 1383 N N . THR A 1 184 ? 2.251 -0.981 -4.449 1.00 90.25 184 THR A N 1
ATOM 1384 C CA . THR A 1 184 ? 3.562 -0.353 -4.675 1.00 90.25 184 THR A CA 1
ATOM 1385 C C . THR A 1 184 ? 4.702 -1.290 -4.244 1.00 90.25 184 THR A C 1
ATOM 1387 O O . THR A 1 184 ? 4.481 -2.122 -3.359 1.00 90.25 184 THR A O 1
ATOM 1390 N N . PRO A 1 185 ? 5.909 -1.198 -4.848 1.00 92.81 185 PRO A N 1
ATOM 1391 C CA . PRO A 1 185 ? 7.064 -1.986 -4.421 1.00 92.81 185 PRO A CA 1
ATOM 1392 C C . PRO A 1 185 ? 7.323 -1.899 -2.914 1.00 92.81 185 PRO A C 1
ATOM 1394 O O . PRO A 1 185 ? 7.178 -0.823 -2.321 1.00 92.81 185 PRO A O 1
ATOM 1397 N N . VAL A 1 186 ? 7.685 -3.032 -2.310 1.00 94.94 186 VAL A N 1
ATOM 1398 C CA . VAL A 1 186 ? 7.870 -3.158 -0.857 1.00 94.94 186 VAL A CA 1
ATOM 1399 C C . VAL A 1 186 ? 8.900 -2.171 -0.320 1.00 94.94 186 VAL A C 1
ATOM 1401 O O . VAL A 1 186 ? 8.652 -1.546 0.703 1.00 94.94 186 VAL A O 1
ATOM 1404 N N . GLU A 1 187 ? 9.969 -1.902 -1.062 1.00 94.50 187 GLU A N 1
ATOM 1405 C CA . GLU A 1 187 ? 11.033 -0.994 -0.646 1.00 94.50 187 GLU A CA 1
ATOM 1406 C C . GLU A 1 187 ? 10.523 0.446 -0.481 1.00 94.50 187 GLU A C 1
ATOM 1408 O O . GLU A 1 187 ? 10.831 1.128 0.497 1.00 94.50 187 GLU A O 1
ATOM 1413 N N . LEU A 1 188 ? 9.682 0.914 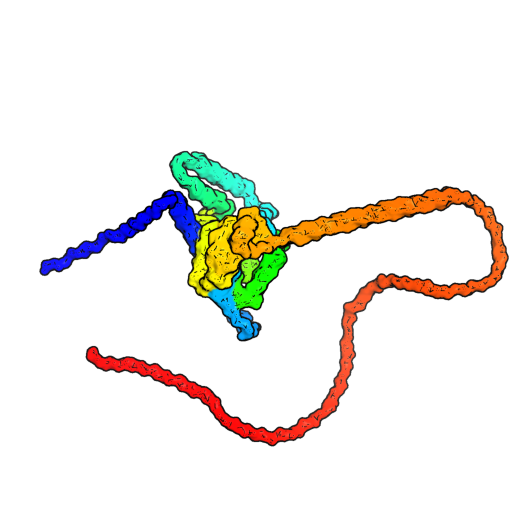-1.412 1.00 94.69 188 LEU A N 1
ATOM 1414 C CA . LEU A 1 188 ? 9.070 2.239 -1.309 1.00 94.69 188 LEU A CA 1
ATOM 1415 C C . LEU A 1 188 ? 8.024 2.285 -0.188 1.00 94.69 188 LEU A C 1
ATOM 1417 O O . LEU A 1 188 ? 7.908 3.290 0.513 1.00 94.69 188 LEU A O 1
ATOM 1421 N N . ALA A 1 189 ? 7.273 1.200 0.004 1.00 96.25 189 ALA A N 1
ATOM 1422 C CA . ALA A 1 189 ? 6.319 1.096 1.101 1.00 96.25 189 ALA A CA 1
ATOM 1423 C C . ALA A 1 189 ? 7.025 1.137 2.471 1.00 96.25 189 ALA A C 1
ATOM 1425 O O . ALA A 1 189 ? 6.553 1.814 3.384 1.00 96.25 189 ALA A O 1
ATOM 1426 N N . GLU A 1 190 ? 8.179 0.487 2.605 1.00 97.12 190 GLU A N 1
ATOM 1427 C CA . GLU A 1 190 ? 9.003 0.515 3.814 1.00 97.12 190 GLU A CA 1
ATOM 1428 C C . GLU A 1 190 ? 9.577 1.900 4.104 1.00 97.12 190 GLU A C 1
ATOM 1430 O O . GLU A 1 190 ? 9.558 2.326 5.257 1.00 97.12 190 GLU A O 1
ATOM 1435 N N . ILE A 1 191 ? 10.027 2.638 3.082 1.00 97.12 191 ILE A N 1
ATOM 1436 C CA . ILE A 1 191 ? 10.455 4.037 3.243 1.00 97.12 191 ILE A CA 1
ATOM 1437 C C . ILE A 1 191 ? 9.323 4.863 3.867 1.00 97.12 191 ILE A C 1
ATOM 1439 O O . ILE A 1 191 ? 9.539 5.560 4.862 1.00 97.12 191 ILE A O 1
ATOM 1443 N N . ILE A 1 192 ? 8.102 4.742 3.330 1.00 97.19 192 ILE A N 1
ATOM 1444 C CA . ILE A 1 192 ? 6.924 5.446 3.856 1.00 97.19 192 ILE A CA 1
ATOM 1445 C C . ILE A 1 192 ? 6.641 5.007 5.300 1.00 97.19 192 ILE A C 1
ATOM 1447 O O . ILE A 1 192 ? 6.420 5.857 6.162 1.00 97.19 192 ILE A O 1
ATOM 1451 N N . ALA A 1 193 ? 6.671 3.703 5.589 1.00 97.69 193 ALA A N 1
ATOM 1452 C CA . ALA A 1 193 ? 6.429 3.180 6.932 1.00 97.69 193 ALA A CA 1
ATOM 1453 C C . ALA A 1 193 ? 7.446 3.715 7.952 1.00 97.69 193 ALA A C 1
ATOM 1455 O O . ALA A 1 193 ? 7.035 4.250 8.983 1.00 97.69 193 ALA A O 1
ATOM 1456 N N . ARG A 1 194 ? 8.751 3.661 7.641 1.00 97.31 194 ARG A N 1
ATOM 1457 C CA . ARG A 1 194 ? 9.823 4.185 8.506 1.00 97.31 194 ARG A CA 1
ATOM 1458 C C . ARG A 1 194 ? 9.660 5.678 8.764 1.00 97.31 194 ARG A C 1
ATOM 1460 O O . ARG A 1 194 ? 9.700 6.114 9.910 1.00 97.31 194 ARG A O 1
ATOM 1467 N N . ARG A 1 195 ? 9.436 6.472 7.711 1.00 96.62 195 ARG A N 1
ATOM 1468 C CA . ARG A 1 195 ? 9.270 7.933 7.817 1.00 96.62 195 ARG A CA 1
ATOM 1469 C C . ARG A 1 195 ? 8.021 8.338 8.606 1.00 96.62 195 ARG A C 1
ATOM 1471 O O . ARG A 1 195 ? 7.992 9.425 9.178 1.00 96.62 195 ARG A O 1
ATOM 1478 N N . LEU A 1 196 ? 7.002 7.480 8.651 1.00 96.19 196 LEU A N 1
ATOM 1479 C CA . LEU A 1 196 ? 5.792 7.683 9.448 1.00 96.19 196 LEU A CA 1
ATOM 1480 C C . LEU A 1 196 ? 5.866 7.078 10.861 1.00 96.19 196 LEU A C 1
ATOM 1482 O O . LEU A 1 196 ? 4.924 7.275 11.626 1.00 96.19 196 LEU A O 1
ATOM 1486 N N . GLY A 1 197 ? 6.949 6.377 11.216 1.00 96.56 197 GLY A N 1
ATOM 1487 C CA . GLY A 1 197 ? 7.090 5.706 12.513 1.00 96.56 197 GLY A CA 1
ATOM 1488 C C . GLY A 1 197 ? 6.166 4.495 12.686 1.00 96.56 197 GLY A C 1
ATOM 1489 O O . GLY A 1 197 ? 5.733 4.205 13.797 1.00 96.56 197 GLY A O 1
ATOM 1490 N N . LEU A 1 198 ? 5.811 3.820 11.590 1.00 97.19 198 LEU A N 1
ATOM 1491 C CA . LEU A 1 198 ? 4.963 2.624 11.604 1.00 97.19 198 LEU A CA 1
ATOM 1492 C C . LEU A 1 198 ? 5.806 1.361 11.839 1.00 97.19 198 LEU A C 1
ATOM 1494 O O . LEU A 1 198 ? 7.028 1.388 11.727 1.00 97.19 198 LEU A O 1
ATOM 1498 N N . THR A 1 199 ? 5.151 0.233 12.123 1.00 96.31 199 THR A N 1
ATOM 1499 C CA . THR A 1 199 ? 5.828 -1.052 12.372 1.00 96.31 199 THR A CA 1
ATOM 1500 C C . THR A 1 199 ? 6.511 -1.602 11.121 1.00 96.31 199 THR A C 1
ATOM 1502 O O . THR A 1 199 ? 7.610 -2.134 11.215 1.00 96.31 199 THR A O 1
ATOM 1505 N N . GLY A 1 200 ? 5.881 -1.476 9.952 1.00 97.00 200 GLY A N 1
ATOM 1506 C CA . GLY A 1 200 ? 6.456 -1.955 8.697 1.00 97.00 200 GLY A CA 1
ATOM 1507 C C . GLY A 1 200 ? 5.491 -1.862 7.522 1.00 97.00 200 GLY A C 1
ATOM 1508 O O . GLY A 1 200 ? 4.452 -1.195 7.593 1.00 97.00 200 GLY A O 1
ATOM 1509 N N . ALA A 1 201 ? 5.827 -2.535 6.424 1.00 98.12 201 ALA A N 1
ATOM 1510 C CA . ALA A 1 201 ? 5.031 -2.514 5.207 1.00 98.12 201 ALA A CA 1
ATOM 1511 C C . ALA A 1 201 ? 4.990 -3.870 4.499 1.00 98.12 201 ALA A C 1
ATOM 1513 O O . ALA A 1 201 ? 5.948 -4.631 4.507 1.00 98.12 201 ALA A O 1
ATOM 1514 N N . LEU A 1 202 ? 3.864 -4.124 3.842 1.00 98.25 202 LEU A N 1
ATOM 1515 C CA . LEU A 1 202 ? 3.642 -5.184 2.876 1.00 98.25 202 LEU A CA 1
ATOM 1516 C C . LEU A 1 202 ? 3.474 -4.518 1.505 1.00 98.25 202 LEU A C 1
ATOM 1518 O O . LEU A 1 202 ? 2.640 -3.619 1.344 1.00 98.25 202 LEU A O 1
ATOM 1522 N N . GLY A 1 203 ? 4.266 -4.944 0.526 1.00 95.88 203 GLY A N 1
ATOM 1523 C CA . GLY A 1 203 ? 4.281 -4.381 -0.817 1.00 95.88 203 GLY A CA 1
ATOM 1524 C C . GLY A 1 203 ? 4.495 -5.432 -1.898 1.00 95.88 203 GLY A C 1
ATOM 1525 O O . GLY A 1 203 ? 4.761 -6.602 -1.628 1.00 95.88 203 GLY A O 1
ATOM 1526 N N . THR A 1 204 ? 4.391 -5.009 -3.151 1.00 93.94 204 THR A N 1
ATOM 1527 C CA . THR A 1 204 ? 4.737 -5.856 -4.294 1.00 93.94 204 THR A CA 1
ATOM 1528 C C . THR A 1 204 ? 6.226 -6.195 -4.265 1.00 93.94 204 THR A C 1
ATOM 1530 O O . THR A 1 204 ? 7.062 -5.304 -4.131 1.00 93.94 204 THR A O 1
ATOM 1533 N N . VAL A 1 205 ? 6.566 -7.471 -4.452 1.00 93.81 205 VAL A N 1
ATOM 1534 C CA . VAL A 1 205 ? 7.958 -7.935 -4.442 1.00 93.81 205 VAL A CA 1
ATOM 1535 C C . VAL A 1 205 ? 8.458 -8.144 -5.869 1.00 93.81 205 VAL A C 1
ATOM 1537 O O . VAL A 1 205 ? 7.962 -9.003 -6.606 1.00 93.81 205 VAL A O 1
ATOM 1540 N N . ALA A 1 206 ? 9.464 -7.363 -6.255 1.00 91.69 206 ALA A N 1
ATOM 1541 C CA . ALA A 1 206 ? 10.210 -7.563 -7.490 1.00 91.69 206 ALA A CA 1
ATOM 1542 C C . ALA A 1 206 ? 11.366 -8.548 -7.251 1.00 91.69 206 ALA A C 1
ATOM 1544 O O . ALA A 1 206 ? 12.098 -8.436 -6.272 1.00 91.69 206 ALA A O 1
ATOM 1545 N N . GLU A 1 207 ? 11.559 -9.515 -8.149 1.00 90.62 207 GLU A N 1
ATOM 1546 C CA . GLU A 1 207 ? 12.686 -10.447 -8.061 1.00 90.62 207 GLU A CA 1
ATOM 1547 C C . GLU A 1 207 ? 13.995 -9.696 -8.335 1.00 90.62 207 GLU A C 1
ATOM 1549 O O . GLU A 1 207 ? 14.179 -9.109 -9.412 1.00 90.62 207 GLU A O 1
ATOM 1554 N N . SER A 1 208 ? 14.931 -9.786 -7.394 1.00 92.00 208 SER A N 1
ATOM 1555 C CA . SER A 1 208 ? 16.303 -9.307 -7.528 1.00 92.00 208 SER A CA 1
ATOM 1556 C C . SER A 1 208 ? 17.308 -10.454 -7.375 1.00 92.00 208 SER A C 1
ATOM 1558 O O . SER A 1 208 ? 17.019 -11.491 -6.775 1.00 92.00 208 SER A O 1
ATOM 1560 N N . ARG A 1 209 ? 18.488 -10.292 -7.977 1.00 92.69 209 ARG A N 1
ATOM 1561 C CA . ARG A 1 209 ? 19.648 -11.180 -7.815 1.00 92.69 209 ARG A CA 1
ATOM 1562 C C . ARG A 1 209 ? 20.879 -10.315 -7.636 1.00 92.69 209 ARG A C 1
ATOM 1564 O O . ARG A 1 209 ? 21.053 -9.365 -8.396 1.00 92.69 209 ARG A O 1
ATOM 1571 N N . ASP A 1 210 ? 21.674 -10.608 -6.614 1.00 93.06 210 ASP A N 1
ATOM 1572 C CA . ASP A 1 210 ? 22.885 -9.849 -6.275 1.00 93.06 210 ASP A CA 1
ATOM 1573 C C . ASP A 1 210 ? 22.631 -8.329 -6.169 1.00 93.06 210 ASP A C 1
ATOM 1575 O O . ASP A 1 210 ? 23.418 -7.506 -6.628 1.00 93.06 210 ASP A O 1
ATOM 1579 N N . GLY A 1 211 ? 21.474 -7.949 -5.609 1.00 92.44 211 GLY A N 1
ATOM 1580 C CA . GLY A 1 211 ? 21.070 -6.548 -5.452 1.00 92.44 211 GLY A CA 1
ATOM 1581 C C . GLY A 1 211 ? 20.607 -5.850 -6.737 1.00 92.44 211 GLY A C 1
ATOM 1582 O O . GLY A 1 211 ? 20.400 -4.638 -6.717 1.00 92.44 211 GLY A O 1
ATOM 1583 N N . ILE A 1 212 ? 20.413 -6.576 -7.843 1.00 93.94 212 ILE A N 1
ATOM 1584 C CA . ILE A 1 212 ? 19.946 -6.038 -9.128 1.00 93.94 212 ILE A CA 1
ATOM 1585 C C . ILE A 1 212 ? 18.568 -6.600 -9.478 1.00 93.94 212 ILE A C 1
ATOM 1587 O O . ILE A 1 212 ? 18.350 -7.813 -9.447 1.00 93.94 212 ILE A O 1
ATOM 1591 N N . TYR A 1 213 ? 17.631 -5.735 -9.869 1.00 91.81 213 TYR A N 1
ATOM 1592 C CA . TYR A 1 213 ? 16.304 -6.168 -10.302 1.00 91.81 213 TYR A CA 1
ATOM 1593 C C . TYR A 1 213 ? 16.360 -6.963 -11.606 1.00 91.81 213 TYR A C 1
ATOM 1595 O O . TYR A 1 213 ? 16.904 -6.521 -12.619 1.00 91.81 213 TYR A O 1
ATOM 1603 N N . THR A 1 214 ? 15.695 -8.115 -11.621 1.00 88.81 214 THR A N 1
ATOM 1604 C CA . THR A 1 214 ? 15.573 -8.964 -12.817 1.00 88.81 214 THR A CA 1
ATOM 1605 C C . THR A 1 214 ? 14.479 -8.487 -13.778 1.00 88.81 214 THR A C 1
ATOM 1607 O O . THR A 1 214 ? 14.456 -8.901 -14.936 1.00 88.81 214 THR A O 1
ATOM 1610 N N . GLY A 1 215 ? 13.568 -7.625 -13.305 1.00 84.12 215 GLY A N 1
ATOM 1611 C CA . GLY A 1 215 ? 12.376 -7.187 -14.040 1.00 84.12 215 GLY A CA 1
ATOM 1612 C C . GLY A 1 215 ? 11.171 -8.126 -13.925 1.00 84.12 215 GLY A C 1
ATOM 1613 O O . GLY A 1 215 ? 10.171 -7.896 -14.600 1.00 84.12 215 GLY A O 1
ATOM 1614 N N . ARG A 1 216 ? 11.249 -9.174 -13.095 1.00 85.19 216 ARG A N 1
ATOM 1615 C CA . ARG A 1 216 ? 10.138 -10.096 -12.811 1.00 85.19 216 ARG A CA 1
ATOM 1616 C C . ARG A 1 216 ? 9.535 -9.846 -11.431 1.00 85.19 216 ARG A C 1
ATOM 1618 O O . ARG A 1 216 ? 10.176 -9.260 -10.565 1.00 85.19 216 ARG A O 1
ATOM 1625 N N . LEU A 1 217 ? 8.306 -10.314 -11.236 1.00 88.25 217 LEU A N 1
ATOM 1626 C CA . LEU A 1 217 ? 7.610 -10.330 -9.947 1.00 88.25 217 LEU A CA 1
ATOM 1627 C C . LEU A 1 217 ? 7.819 -11.671 -9.239 1.00 88.25 217 LEU A C 1
ATOM 1629 O O . LEU A 1 217 ? 7.838 -12.717 -9.891 1.00 88.25 217 LEU A O 1
ATOM 1633 N N . VAL A 1 218 ? 7.884 -11.653 -7.908 1.00 89.06 218 VAL A N 1
ATOM 1634 C CA . VAL A 1 218 ? 7.693 -12.865 -7.102 1.00 89.06 218 VAL A CA 1
ATOM 1635 C C . VAL A 1 218 ? 6.188 -13.062 -6.899 1.00 89.06 218 VAL A C 1
ATOM 1637 O O . VAL A 1 218 ? 5.567 -12.409 -6.065 1.00 89.06 218 VAL A O 1
ATOM 1640 N N . GLY A 1 219 ? 5.583 -13.943 -7.699 1.00 87.62 219 GLY A N 1
ATOM 1641 C CA . GLY A 1 219 ? 4.128 -14.128 -7.734 1.00 87.62 219 GLY A CA 1
ATOM 1642 C C . GLY A 1 219 ? 3.431 -13.129 -8.657 1.00 87.62 219 GLY A C 1
ATOM 1643 O O . GLY A 1 219 ? 3.562 -13.216 -9.877 1.00 87.62 219 GLY A O 1
ATOM 1644 N N . ASP A 1 220 ? 2.658 -12.217 -8.077 1.00 87.06 220 ASP A N 1
ATOM 1645 C CA . ASP A 1 220 ? 1.873 -11.187 -8.767 1.00 87.06 220 ASP A CA 1
ATOM 1646 C C . ASP A 1 220 ? 1.958 -9.855 -7.996 1.00 87.06 220 ASP A C 1
ATOM 1648 O O . ASP A 1 220 ? 2.588 -9.774 -6.940 1.00 87.06 220 ASP A O 1
ATOM 1652 N N . LEU A 1 221 ? 1.323 -8.802 -8.509 1.00 90.00 221 LEU A N 1
ATOM 1653 C CA . LEU A 1 221 ? 1.176 -7.546 -7.770 1.00 90.00 221 LEU A CA 1
ATOM 1654 C C . LEU A 1 221 ? 0.426 -7.781 -6.452 1.00 90.00 221 LEU A C 1
ATOM 1656 O O . LEU A 1 221 ? -0.539 -8.551 -6.404 1.00 90.00 221 LEU A O 1
ATOM 1660 N N . LEU A 1 222 ? 0.808 -7.058 -5.394 1.00 92.81 222 LEU A N 1
ATOM 1661 C CA . LEU A 1 222 ? 0.129 -7.119 -4.100 1.00 92.81 222 LEU A CA 1
ATOM 1662 C C . LEU A 1 222 ? -1.200 -6.339 -4.132 1.00 92.81 222 LEU A C 1
ATOM 1664 O O . LEU A 1 222 ? -1.376 -5.286 -3.520 1.00 92.81 222 LEU A O 1
ATOM 1668 N N . HIS A 1 223 ? -2.154 -6.869 -4.892 1.00 91.94 223 HIS A N 1
ATOM 1669 C CA . HIS A 1 223 ? -3.457 -6.278 -5.157 1.00 91.94 223 HIS A CA 1
ATOM 1670 C C . HIS A 1 223 ? -4.591 -7.277 -4.887 1.00 91.94 223 HIS A C 1
ATOM 1672 O O . HIS A 1 223 ? -4.447 -8.489 -5.066 1.00 91.94 223 HIS A O 1
ATOM 1678 N N . GLY A 1 224 ? -5.743 -6.773 -4.442 1.00 93.06 224 GLY A N 1
ATOM 1679 C CA . GLY A 1 224 ? -6.935 -7.583 -4.206 1.00 93.06 224 GLY A CA 1
ATOM 1680 C C . GLY A 1 224 ? -6.705 -8.750 -3.246 1.00 93.06 224 GLY A C 1
ATOM 1681 O O . GLY A 1 224 ? -6.335 -8.560 -2.087 1.00 93.06 224 GLY A O 1
ATOM 1682 N N . LYS A 1 225 ? -6.918 -9.982 -3.727 1.00 95.31 225 LYS A N 1
ATOM 1683 C CA . LYS A 1 225 ? -6.730 -11.202 -2.924 1.00 95.31 225 LYS A CA 1
ATOM 1684 C C . LYS A 1 225 ? -5.303 -11.350 -2.387 1.00 95.31 225 LYS A C 1
ATOM 1686 O O . LYS A 1 225 ? -5.135 -11.860 -1.283 1.00 95.31 225 LYS A O 1
ATOM 1691 N N . ALA A 1 226 ? -4.292 -10.864 -3.111 1.00 95.50 226 ALA A N 1
ATOM 1692 C CA . ALA A 1 226 ? -2.903 -10.940 -2.666 1.00 95.50 226 ALA A CA 1
ATOM 1693 C C . ALA A 1 226 ? -2.672 -10.151 -1.366 1.00 95.50 226 ALA A C 1
ATOM 1695 O O . ALA A 1 226 ? -1.987 -10.640 -0.471 1.00 95.50 226 ALA A O 1
ATOM 1696 N N . LYS A 1 227 ? -3.329 -8.991 -1.195 1.00 98.25 227 LYS A N 1
ATOM 1697 C CA . LYS A 1 227 ? -3.292 -8.239 0.072 1.00 98.25 227 LYS A CA 1
ATOM 1698 C C . LYS A 1 227 ? -3.890 -9.038 1.231 1.00 98.25 227 LYS A C 1
ATOM 1700 O O . LYS A 1 227 ? -3.331 -9.049 2.322 1.00 98.25 227 LYS A O 1
ATOM 1705 N N . ALA A 1 228 ? -5.002 -9.740 0.997 1.00 98.31 228 ALA A N 1
ATOM 1706 C CA . ALA A 1 228 ? -5.605 -10.603 2.013 1.00 98.31 228 ALA A CA 1
ATOM 1707 C C . ALA A 1 228 ? -4.672 -11.763 2.400 1.00 98.31 228 ALA A C 1
ATOM 1709 O O . ALA A 1 228 ? -4.543 -12.072 3.584 1.00 98.31 228 ALA A O 1
ATOM 1710 N N . HIS A 1 229 ? -3.993 -12.373 1.423 1.00 98.38 229 HIS A N 1
ATOM 1711 C CA . HIS A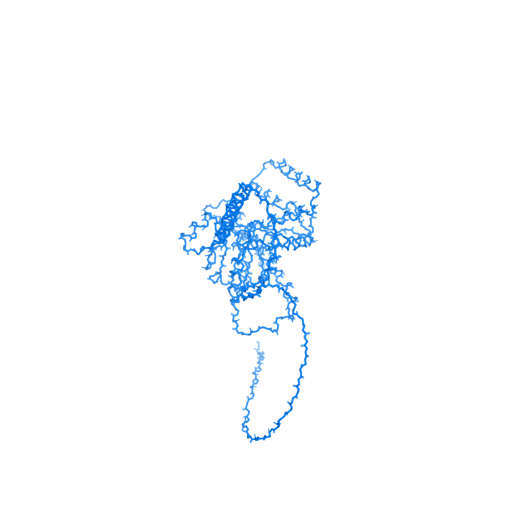 1 229 ? -2.977 -13.400 1.672 1.00 98.38 229 HIS A CA 1
ATOM 1712 C C . HIS A 1 229 ? -1.783 -12.856 2.457 1.00 98.38 229 HIS A C 1
ATOM 1714 O O . HIS A 1 229 ? -1.371 -13.498 3.418 1.00 98.38 229 HIS A O 1
ATOM 1720 N N . ALA A 1 230 ? -1.279 -11.663 2.125 1.00 98.38 230 ALA A N 1
ATOM 1721 C CA . ALA A 1 230 ? -0.185 -11.033 2.867 1.00 98.38 230 ALA A CA 1
ATOM 1722 C C . ALA A 1 230 ? -0.561 -10.742 4.320 1.00 98.38 230 ALA A C 1
ATOM 1724 O O . ALA A 1 230 ? 0.187 -11.094 5.224 1.00 98.38 230 ALA A O 1
ATOM 1725 N N . VAL A 1 231 ? -1.749 -10.175 4.561 1.00 98.50 231 VAL A N 1
ATOM 1726 C CA . VAL A 1 231 ? -2.246 -9.915 5.921 1.00 98.50 231 VAL A CA 1
ATOM 1727 C C . VAL A 1 231 ? -2.379 -11.211 6.723 1.00 98.50 231 VAL A C 1
ATOM 1729 O O . VAL A 1 231 ? -1.998 -11.247 7.889 1.00 98.50 231 VAL A O 1
ATOM 1732 N N . ARG A 1 232 ? -2.873 -12.298 6.114 1.00 98.56 232 ARG A N 1
ATOM 1733 C CA . ARG A 1 232 ? -2.951 -13.611 6.778 1.00 98.56 232 ARG A CA 1
ATOM 1734 C C . ARG A 1 232 ? -1.573 -14.208 7.061 1.00 98.56 232 ARG A C 1
ATOM 1736 O O . ARG A 1 232 ? -1.374 -14.751 8.142 1.00 98.56 232 ARG A O 1
ATOM 1743 N N . ALA A 1 233 ? -0.648 -14.121 6.107 1.00 98.19 233 ALA A N 1
ATOM 1744 C CA . ALA A 1 233 ? 0.709 -14.636 6.256 1.00 98.19 233 ALA A CA 1
ATOM 1745 C C . ALA A 1 233 ? 1.466 -13.884 7.358 1.00 98.19 233 ALA A C 1
ATOM 1747 O O . ALA A 1 233 ? 2.013 -14.518 8.257 1.00 98.19 233 ALA A O 1
ATOM 1748 N N . LEU A 1 234 ? 1.401 -12.551 7.347 1.00 97.75 234 LEU A N 1
ATOM 1749 C CA . LEU A 1 234 ? 1.969 -11.713 8.396 1.00 97.75 234 LEU A CA 1
ATOM 1750 C C . LEU A 1 234 ? 1.322 -12.021 9.750 1.00 97.75 234 LEU A C 1
ATOM 1752 O O . LEU A 1 234 ? 2.023 -12.213 10.731 1.00 97.75 234 LEU A O 1
ATOM 1756 N N . ALA A 1 235 ? -0.007 -12.151 9.816 1.00 97.50 235 ALA A N 1
ATOM 1757 C CA . ALA A 1 235 ? -0.685 -12.493 11.065 1.00 97.50 235 ALA A CA 1
ATOM 1758 C C . ALA A 1 235 ? -0.231 -13.834 11.653 1.00 97.50 235 ALA A C 1
ATOM 1760 O O . ALA A 1 235 ? -0.085 -13.942 12.869 1.00 97.50 235 ALA A O 1
ATOM 1761 N N . ALA A 1 236 ? 0.031 -14.832 10.807 1.00 96.75 236 ALA A N 1
ATOM 1762 C CA . ALA A 1 236 ? 0.571 -16.113 11.244 1.00 96.75 236 ALA A CA 1
ATOM 1763 C C . ALA A 1 236 ? 2.018 -15.997 11.755 1.00 96.75 236 ALA A C 1
ATOM 1765 O O . ALA A 1 236 ? 2.344 -16.605 12.770 1.00 96.75 236 ALA A O 1
ATOM 1766 N N . GLN A 1 237 ? 2.864 -15.213 11.079 1.00 94.31 237 GLN A N 1
ATOM 1767 C CA . GLN A 1 237 ? 4.253 -14.968 11.492 1.00 94.31 237 GLN A CA 1
ATOM 1768 C C . GLN A 1 237 ? 4.330 -14.211 12.821 1.00 94.31 237 GLN A C 1
ATOM 1770 O O . GLN A 1 237 ? 5.156 -14.515 13.674 1.00 94.31 237 GLN A O 1
ATOM 1775 N N . GLU A 1 238 ? 3.431 -13.250 12.995 1.00 93.25 238 GLU A N 1
ATOM 1776 C CA . GLU A 1 238 ? 3.472 -12.276 14.074 1.00 93.25 238 GLU A CA 1
ATOM 1777 C C . GLU A 1 238 ? 2.574 -12.633 15.268 1.00 93.25 238 GLU A C 1
ATOM 1779 O O . GLU A 1 238 ? 2.550 -11.903 16.259 1.00 93.25 238 GLU A O 1
ATOM 1784 N N . GLY A 1 239 ? 1.803 -13.721 15.191 1.00 95.44 239 GLY A N 1
ATOM 1785 C CA . GLY A 1 239 ? 0.867 -14.122 16.247 1.00 95.44 239 GLY A CA 1
ATOM 1786 C C . GLY A 1 239 ? -0.327 -13.171 16.417 1.00 95.44 239 GLY A C 1
ATOM 1787 O O . GLY A 1 239 ? -0.804 -12.967 17.534 1.00 95.44 239 GLY A O 1
ATOM 1788 N N . LEU A 1 240 ? -0.804 -12.563 15.326 1.00 96.75 240 LEU A N 1
ATOM 1789 C CA . LEU A 1 240 ? -1.938 -11.633 15.345 1.00 96.75 240 LEU A CA 1
ATOM 1790 C C . LEU A 1 240 ? -3.286 -12.371 15.307 1.00 96.75 240 LEU A C 1
ATOM 1792 O O . LEU A 1 240 ? -3.514 -13.234 14.457 1.00 96.75 240 LEU A O 1
ATOM 1796 N N . ASP A 1 241 ? -4.231 -11.957 16.154 1.00 97.81 241 ASP A N 1
ATOM 1797 C CA . ASP A 1 241 ? -5.641 -12.327 16.019 1.00 97.81 241 ASP A CA 1
ATOM 1798 C C . ASP A 1 241 ? -6.333 -11.333 15.084 1.00 97.81 241 ASP A C 1
ATOM 1800 O O . ASP A 1 241 ? -6.688 -10.219 15.476 1.00 97.81 241 ASP A O 1
ATOM 1804 N N . LEU A 1 242 ? -6.579 -11.753 13.842 1.00 98.31 242 LEU A N 1
ATOM 1805 C CA . LEU A 1 242 ? -7.218 -10.909 12.831 1.00 98.31 242 LEU A CA 1
ATOM 1806 C C . LEU A 1 242 ? -8.582 -10.354 13.268 1.00 98.31 242 LEU A C 1
ATOM 1808 O O . LEU A 1 242 ? -8.959 -9.275 12.814 1.00 98.31 242 LEU A O 1
ATOM 1812 N N . ARG A 1 243 ? -9.305 -11.015 14.182 1.00 98.06 243 ARG A N 1
ATOM 1813 C CA . ARG A 1 243 ? -10.585 -10.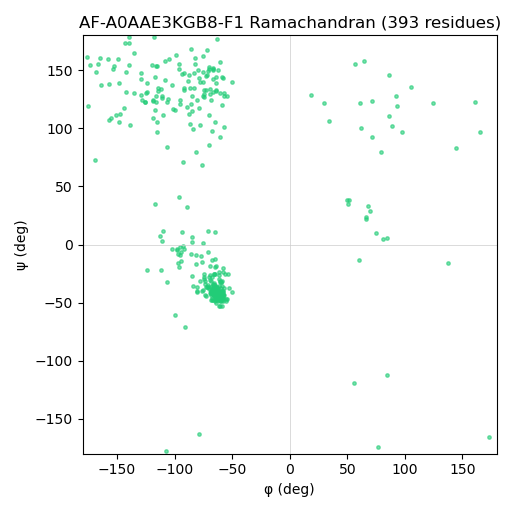511 14.723 1.00 98.06 243 ARG A CA 1
ATOM 1814 C C . ARG A 1 243 ? -10.407 -9.288 15.624 1.00 98.06 243 ARG A C 1
ATOM 1816 O O . ARG A 1 243 ? -11.369 -8.571 15.868 1.00 98.06 243 ARG A O 1
ATOM 1823 N N . ARG A 1 244 ? -9.192 -9.052 16.119 1.00 97.50 244 ARG A N 1
ATOM 1824 C CA . ARG A 1 244 ? -8.801 -7.854 16.875 1.00 97.50 244 ARG A CA 1
ATOM 1825 C C . ARG A 1 244 ? -8.125 -6.806 15.992 1.00 97.50 244 ARG A C 1
ATOM 1827 O O . ARG A 1 244 ? -7.867 -5.695 16.448 1.00 97.50 244 ARG A O 1
ATOM 1834 N N . CYS A 1 245 ? -7.830 -7.145 14.740 1.00 98.56 245 CYS A N 1
ATOM 1835 C CA . CYS A 1 245 ? -7.197 -6.237 13.800 1.00 98.56 245 CYS A CA 1
ATOM 1836 C C . CYS A 1 245 ? -8.201 -5.297 13.131 1.00 98.56 245 CYS A C 1
ATOM 1838 O O . CYS A 1 245 ? -9.388 -5.601 12.981 1.00 98.56 245 CYS A O 1
ATOM 1840 N N . THR A 1 246 ? -7.685 -4.156 12.679 1.00 98.81 246 THR A N 1
ATOM 1841 C CA . THR A 1 246 ? -8.426 -3.183 11.871 1.00 98.81 246 THR A CA 1
ATOM 1842 C C . THR A 1 246 ? -7.786 -3.039 10.494 1.00 98.81 246 THR A C 1
ATOM 1844 O O . THR A 1 246 ? -6.564 -3.088 10.389 1.00 98.81 246 THR A O 1
ATOM 1847 N N . ALA A 1 247 ? -8.574 -2.836 9.441 1.00 98.81 247 ALA A N 1
ATOM 1848 C CA . ALA A 1 247 ? -8.061 -2.519 8.110 1.00 98.81 247 ALA A CA 1
ATOM 1849 C C . ALA A 1 247 ? -8.736 -1.276 7.513 1.00 98.81 247 ALA A C 1
ATOM 1851 O O . ALA A 1 247 ? -9.943 -1.074 7.670 1.00 98.81 247 ALA A O 1
ATOM 1852 N N . TYR A 1 248 ? -7.940 -0.472 6.808 1.00 98.88 248 TYR A N 1
ATOM 1853 C CA . TYR A 1 248 ? -8.322 0.799 6.199 1.00 98.88 248 TYR A CA 1
ATOM 1854 C C . TYR A 1 248 ? -8.007 0.784 4.701 1.00 98.88 248 TYR A C 1
ATOM 1856 O O . TYR A 1 248 ? -6.886 0.451 4.319 1.00 98.88 248 TYR A O 1
ATOM 1864 N N . SER A 1 249 ? -8.972 1.160 3.859 1.00 98.62 249 SER A N 1
ATOM 1865 C CA . SER A 1 249 ? -8.763 1.316 2.410 1.00 98.62 249 SER A CA 1
ATOM 1866 C C . SER A 1 249 ? -9.799 2.247 1.776 1.00 98.62 249 SER A C 1
ATOM 1868 O O . SER A 1 249 ? -10.879 2.458 2.341 1.00 98.62 249 SER A O 1
ATOM 1870 N N . ASP A 1 250 ? -9.475 2.794 0.605 1.00 98.31 250 ASP A N 1
ATOM 1871 C CA . ASP A 1 250 ? -10.369 3.567 -0.249 1.00 98.31 250 ASP A CA 1
ATOM 1872 C C . ASP A 1 250 ? -11.023 2.738 -1.364 1.00 98.31 250 ASP A C 1
ATOM 1874 O O . ASP A 1 250 ? -12.061 3.147 -1.892 1.00 98.31 250 ASP A O 1
ATOM 1878 N N . SER A 1 251 ? -10.472 1.574 -1.711 1.00 97.38 251 SER A N 1
ATOM 1879 C CA . SER A 1 251 ? -10.859 0.866 -2.929 1.00 97.38 251 SER A CA 1
ATOM 1880 C C . SER A 1 251 ? -11.672 -0.399 -2.681 1.00 97.38 251 SER A C 1
ATOM 1882 O O . SER A 1 251 ? -11.370 -1.210 -1.804 1.00 97.38 251 SER A O 1
ATOM 1884 N N . VAL A 1 252 ? -12.671 -0.640 -3.538 1.00 97.69 252 VAL A N 1
ATOM 1885 C CA . VAL A 1 252 ? -13.428 -1.904 -3.545 1.00 97.69 252 VAL A CA 1
ATOM 1886 C C . VAL A 1 252 ? -12.532 -3.110 -3.838 1.00 97.69 252 VAL A C 1
ATOM 1888 O O . VAL A 1 252 ? -12.843 -4.226 -3.425 1.00 97.69 252 VAL A O 1
ATOM 1891 N N . ASN A 1 253 ? -11.393 -2.891 -4.497 1.00 95.00 253 ASN A N 1
ATOM 1892 C CA . ASN A 1 253 ? -10.419 -3.939 -4.772 1.00 95.00 253 ASN A CA 1
ATOM 1893 C C . ASN A 1 253 ? -9.864 -4.557 -3.486 1.00 95.00 253 ASN A C 1
ATOM 1895 O O . ASN A 1 253 ? -9.582 -5.750 -3.462 1.00 95.00 253 ASN A O 1
ATOM 1899 N N . ASP A 1 254 ? -9.788 -3.788 -2.400 1.00 98.00 254 ASP A N 1
ATOM 1900 C CA . ASP A 1 254 ? -9.288 -4.253 -1.107 1.00 98.00 254 ASP A CA 1
ATOM 1901 C C . ASP A 1 254 ? -10.371 -4.937 -0.261 1.00 98.00 254 ASP A C 1
ATOM 1903 O O . ASP A 1 254 ? -10.117 -5.339 0.876 1.00 98.00 254 ASP A O 1
ATOM 1907 N N . LEU A 1 255 ? -11.572 -5.148 -0.813 1.00 98.31 255 LEU A N 1
ATOM 1908 C CA . LEU A 1 255 ? -12.649 -5.880 -0.150 1.00 98.31 255 LEU A CA 1
ATOM 1909 C C . LEU A 1 255 ? -12.209 -7.242 0.419 1.00 98.31 255 LEU A C 1
ATOM 1911 O O . LEU A 1 255 ? -12.629 -7.550 1.540 1.00 98.31 255 LEU A O 1
ATOM 1915 N N . PRO A 1 256 ? -11.376 -8.060 -0.262 1.00 98.31 256 PRO A N 1
ATOM 1916 C CA . PRO A 1 256 ? -10.849 -9.285 0.327 1.00 98.31 256 PRO A CA 1
ATOM 1917 C C . PRO A 1 256 ? -10.080 -9.018 1.624 1.00 98.31 256 PRO A C 1
ATOM 1919 O O . PRO A 1 256 ? -10.386 -9.654 2.624 1.00 98.31 256 PRO A O 1
ATOM 1922 N N . MET A 1 257 ? -9.158 -8.047 1.644 1.00 98.38 257 MET A N 1
ATOM 1923 C CA . MET A 1 257 ? -8.379 -7.675 2.835 1.00 98.38 257 MET A CA 1
ATOM 1924 C C . MET A 1 257 ? -9.281 -7.141 3.954 1.00 98.38 257 MET A C 1
ATOM 1926 O O . MET A 1 257 ? -9.194 -7.591 5.093 1.00 98.38 257 MET A O 1
ATOM 1930 N N . LEU A 1 258 ? -10.203 -6.235 3.631 1.00 98.75 258 LEU A N 1
ATOM 1931 C CA . LEU A 1 258 ? -11.154 -5.687 4.602 1.00 98.75 258 LEU A CA 1
ATOM 1932 C C . LEU A 1 258 ? -12.069 -6.768 5.202 1.00 98.75 258 LEU A C 1
ATOM 1934 O O . LEU A 1 258 ? -12.560 -6.613 6.313 1.00 98.75 258 LEU A O 1
ATOM 1938 N N . SER A 1 259 ? -12.303 -7.871 4.485 1.00 98.19 259 SER A N 1
ATOM 1939 C CA . SER A 1 259 ? -13.179 -8.957 4.939 1.00 98.19 259 SER A CA 1
ATOM 1940 C C . SER A 1 259 ? -12.483 -9.998 5.824 1.00 98.19 259 SER A C 1
ATOM 1942 O O . SER A 1 259 ? -13.175 -10.869 6.345 1.00 98.19 259 SER A O 1
ATOM 1944 N N . VAL A 1 260 ? -11.149 -9.965 5.984 1.00 98.12 260 VAL A N 1
ATOM 1945 C CA . VAL A 1 260 ? -10.437 -10.937 6.845 1.00 98.12 260 VAL A CA 1
ATOM 1946 C C . VAL A 1 260 ? -10.202 -10.447 8.271 1.00 98.12 260 VAL A C 1
ATOM 1948 O O . VAL A 1 260 ? -9.852 -11.260 9.123 1.00 98.12 260 VAL A O 1
ATOM 1951 N N . VAL A 1 261 ? -10.375 -9.150 8.526 1.00 98.62 261 VAL A N 1
ATOM 1952 C CA . VAL A 1 261 ? -10.147 -8.514 9.831 1.00 98.62 261 VAL A CA 1
ATOM 1953 C C . VAL A 1 261 ? -11.450 -8.312 10.607 1.00 98.62 261 VAL A C 1
ATOM 1955 O O . VAL A 1 261 ? -12.536 -8.349 10.031 1.00 98.62 261 VAL A O 1
ATOM 1958 N N . GLY A 1 262 ? -11.347 -8.073 11.915 1.00 98.38 262 GLY A N 1
ATOM 1959 C CA . GLY A 1 262 ? -12.500 -7.812 12.780 1.00 98.38 262 GLY A CA 1
ATOM 1960 C C . GLY A 1 262 ? -13.169 -6.464 12.530 1.00 98.38 262 GLY A C 1
ATOM 1961 O O . GLY A 1 262 ? -14.395 -6.376 12.572 1.00 98.38 262 GLY A O 1
ATOM 1962 N N . THR A 1 263 ? -12.379 -5.434 12.216 1.00 98.62 263 THR A N 1
ATOM 1963 C CA . THR A 1 263 ? -12.888 -4.078 11.971 1.00 98.62 263 THR A CA 1
ATOM 1964 C C . THR A 1 263 ? -12.429 -3.565 10.610 1.00 98.62 263 THR A C 1
ATOM 1966 O O . THR A 1 263 ? -11.236 -3.449 10.347 1.00 98.62 263 THR A O 1
ATOM 1969 N N . ALA A 1 264 ? -13.374 -3.201 9.747 1.00 98.69 264 ALA A N 1
ATOM 1970 C CA . ALA A 1 264 ? -13.095 -2.591 8.451 1.00 98.69 264 ALA A CA 1
ATOM 1971 C C . ALA A 1 264 ? -13.561 -1.134 8.434 1.00 98.69 264 ALA A C 1
ATOM 1973 O O . ALA A 1 264 ? -14.688 -0.829 8.834 1.00 98.69 264 ALA A O 1
ATOM 1974 N N . VAL A 1 265 ? -12.705 -0.242 7.937 1.00 98.75 265 VAL A N 1
ATOM 1975 C CA . VAL A 1 265 ? -12.989 1.191 7.829 1.00 98.75 265 VAL A CA 1
ATOM 1976 C C . VAL A 1 265 ? -12.705 1.660 6.406 1.00 98.75 265 VAL A C 1
ATOM 1978 O O . VAL A 1 265 ? -11.602 1.517 5.884 1.00 98.75 265 VAL A O 1
ATOM 1981 N N . ALA A 1 266 ? -13.709 2.254 5.772 1.00 98.69 266 ALA A N 1
ATOM 1982 C CA . ALA A 1 266 ? -13.594 2.813 4.434 1.00 98.69 266 ALA A CA 1
ATOM 1983 C C . ALA A 1 266 ? -13.103 4.268 4.510 1.00 98.69 266 ALA A C 1
ATOM 1985 O O . ALA A 1 266 ? -13.816 5.159 4.981 1.00 98.69 266 ALA A O 1
ATOM 1986 N N . VAL A 1 267 ? -11.890 4.529 4.032 1.00 98.25 267 VAL A N 1
ATOM 1987 C CA . VAL A 1 267 ? -11.253 5.852 4.060 1.00 98.25 267 VAL A CA 1
ATOM 1988 C C . VAL A 1 267 ? -11.268 6.445 2.662 1.00 98.25 267 VAL A C 1
ATOM 1990 O O . VAL A 1 267 ? -10.789 5.831 1.730 1.00 98.25 267 VAL A O 1
ATOM 1993 N N . ASN A 1 268 ? -11.813 7.646 2.490 1.00 97.06 268 ASN A N 1
ATOM 1994 C CA . ASN A 1 268 ? -11.950 8.310 1.191 1.00 97.06 268 ASN A CA 1
ATOM 1995 C C . ASN A 1 268 ? -12.573 7.426 0.083 1.00 97.06 268 ASN A C 1
ATOM 1997 O O . ASN A 1 268 ? -12.185 7.582 -1.077 1.00 97.06 268 ASN A O 1
ATOM 2001 N N . PRO A 1 269 ? -13.582 6.574 0.359 1.00 98.06 269 PRO A N 1
ATOM 2002 C CA . PRO A 1 269 ? -13.874 5.443 -0.509 1.00 98.06 269 PRO A CA 1
ATOM 2003 C C . PRO A 1 269 ? -14.288 5.833 -1.929 1.00 98.06 269 PRO A C 1
ATOM 2005 O O . PRO A 1 269 ? -14.939 6.876 -2.148 1.00 98.06 269 PRO A O 1
ATOM 2008 N N . ASP A 1 270 ? -13.962 4.953 -2.873 1.00 97.62 270 ASP A N 1
ATOM 2009 C CA . ASP A 1 270 ? -14.555 4.893 -4.202 1.00 97.62 270 ASP A CA 1
ATOM 2010 C C . ASP A 1 270 ? -16.067 4.575 -4.119 1.00 97.62 270 ASP A C 1
ATOM 2012 O O . ASP A 1 270 ? -16.661 4.456 -3.038 1.00 97.62 270 ASP A O 1
ATOM 2016 N N . ALA A 1 271 ? -16.749 4.547 -5.265 1.00 97.62 271 ALA A N 1
ATOM 2017 C CA . ALA A 1 271 ? -18.189 4.296 -5.289 1.00 97.62 271 ALA A CA 1
ATOM 2018 C C . ALA A 1 271 ? -18.539 2.874 -4.811 1.00 97.62 271 ALA A C 1
ATOM 2020 O O . ALA A 1 271 ? -19.475 2.718 -4.023 1.00 97.62 271 ALA A O 1
ATOM 2021 N N . GLY A 1 272 ? -17.766 1.870 -5.235 1.00 98.19 272 GLY A N 1
ATOM 2022 C CA . GLY A 1 272 ? -18.010 0.465 -4.913 1.00 98.19 272 GLY A CA 1
ATOM 2023 C C . GLY A 1 272 ? -17.795 0.168 -3.431 1.00 98.19 272 GLY A C 1
ATOM 2024 O O . GLY A 1 272 ? -18.668 -0.404 -2.778 1.00 98.19 272 GLY A O 1
ATOM 2025 N N . LEU A 1 273 ? -16.682 0.626 -2.856 1.00 98.44 273 LEU A N 1
ATOM 2026 C CA . LEU A 1 273 ? -16.388 0.431 -1.442 1.00 98.44 273 LEU A CA 1
ATO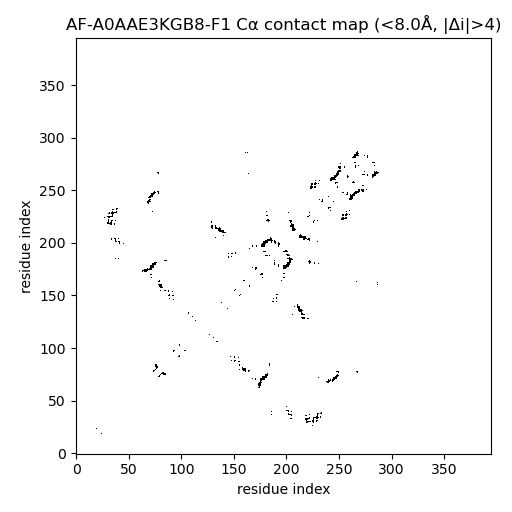M 2027 C C . LEU A 1 273 ? -17.377 1.192 -0.565 1.00 98.44 273 LEU A C 1
ATOM 2029 O O . LEU A 1 273 ? -17.806 0.672 0.460 1.00 98.44 273 LEU A O 1
ATOM 2033 N N . ARG A 1 274 ? -17.797 2.396 -0.972 1.00 98.50 274 ARG A N 1
ATOM 2034 C CA . ARG A 1 274 ? -18.823 3.156 -0.243 1.00 98.50 274 ARG A CA 1
ATOM 2035 C C . ARG A 1 274 ? -20.147 2.399 -0.174 1.00 98.50 274 ARG A C 1
ATOM 2037 O O . ARG A 1 274 ? -20.792 2.413 0.873 1.00 98.50 274 ARG A O 1
ATOM 2044 N N . GLU A 1 275 ? -20.565 1.765 -1.265 1.00 98.50 275 GLU A N 1
ATOM 2045 C CA . GLU A 1 275 ? -21.782 0.951 -1.284 1.00 98.50 275 GLU A CA 1
ATOM 2046 C C . GLU A 1 275 ? -21.659 -0.255 -0.344 1.00 98.50 275 GLU A C 1
ATOM 2048 O O . GLU A 1 275 ? -22.535 -0.484 0.493 1.00 98.50 275 GLU A O 1
ATOM 2053 N N . VAL A 1 276 ? -20.539 -0.983 -0.426 1.00 98.50 276 VAL A N 1
ATOM 2054 C CA . VAL A 1 276 ? -20.255 -2.122 0.457 1.00 98.50 276 VAL A CA 1
ATOM 2055 C C . VAL A 1 276 ? -20.243 -1.693 1.922 1.00 98.50 276 VAL A C 1
ATOM 2057 O O . VAL A 1 276 ? -20.883 -2.344 2.746 1.00 98.50 276 VAL A O 1
ATOM 2060 N N . ALA A 1 277 ? -19.558 -0.595 2.243 1.00 98.44 277 ALA A N 1
ATOM 2061 C CA . ALA A 1 277 ? -19.442 -0.080 3.599 1.00 98.44 277 ALA A CA 1
ATOM 2062 C C . ALA A 1 277 ? -20.814 0.281 4.179 1.00 98.44 277 ALA A C 1
ATOM 2064 O O . ALA A 1 277 ? -21.145 -0.154 5.276 1.00 98.44 277 ALA A O 1
ATOM 2065 N N . ARG A 1 278 ? -21.667 0.971 3.408 1.00 98.25 278 ARG A N 1
ATOM 2066 C CA . ARG A 1 278 ? -23.051 1.266 3.817 1.00 98.25 278 ARG A CA 1
ATOM 2067 C C . ARG A 1 278 ? -23.863 0.000 4.067 1.00 98.25 278 ARG A C 1
ATOM 2069 O O . ARG A 1 278 ? -24.549 -0.087 5.077 1.00 98.25 278 ARG A O 1
ATOM 2076 N N . ARG A 1 279 ? -23.769 -0.985 3.169 1.00 98.38 279 ARG A N 1
ATOM 2077 C CA . ARG A 1 279 ? -24.499 -2.255 3.293 1.00 98.38 279 ARG A CA 1
ATOM 2078 C C . ARG A 1 279 ? -24.044 -3.079 4.499 1.00 98.38 279 ARG A C 1
ATOM 2080 O O . ARG A 1 279 ? -24.866 -3.746 5.114 1.00 98.38 279 ARG A O 1
ATOM 2087 N N . ARG A 1 280 ? -22.747 -3.058 4.820 1.00 98.06 280 ARG A N 1
ATOM 2088 C CA . ARG A 1 280 ? -22.147 -3.820 5.929 1.00 98.06 280 ARG A CA 1
ATOM 2089 C C . ARG A 1 280 ? -22.071 -3.043 7.248 1.00 98.06 280 ARG A C 1
ATOM 2091 O O . ARG A 1 280 ? -21.586 -3.594 8.229 1.00 98.06 280 ARG A O 1
ATOM 2098 N N . GLY A 1 281 ? -22.519 -1.787 7.277 1.00 98.00 281 GLY A N 1
ATOM 2099 C CA . GLY A 1 281 ? -22.406 -0.921 8.454 1.00 98.00 281 GLY A CA 1
ATOM 2100 C C . GLY A 1 281 ? -20.963 -0.556 8.818 1.00 98.00 281 GLY A C 1
ATOM 2101 O O . GLY A 1 281 ? -20.687 -0.258 9.974 1.00 98.00 281 GLY A O 1
ATOM 2102 N N . TRP A 1 282 ? -20.036 -0.604 7.858 1.00 98.44 282 TRP A N 1
ATOM 2103 C CA . TRP A 1 282 ? -18.649 -0.201 8.081 1.00 98.44 282 TRP A CA 1
ATOM 2104 C C . TRP A 1 282 ? -18.536 1.313 8.211 1.00 98.44 282 TRP A C 1
ATOM 2106 O O . TRP A 1 282 ? -19.229 2.077 7.533 1.00 98.44 282 TRP A O 1
ATOM 2116 N N . GLU A 1 283 ? -17.612 1.742 9.061 1.00 98.38 283 GLU A N 1
ATOM 2117 C CA . GLU A 1 283 ? -17.318 3.152 9.256 1.00 98.38 283 GLU A CA 1
ATOM 2118 C C . GLU A 1 283 ? -16.751 3.775 7.972 1.00 98.38 283 GLU A C 1
ATOM 2120 O O . GLU A 1 283 ? -15.923 3.176 7.284 1.00 98.38 283 GLU A O 1
ATOM 2125 N N . ILE A 1 284 ? -17.191 4.997 7.651 1.00 98.25 284 ILE A N 1
ATOM 2126 C CA . ILE A 1 284 ? -16.704 5.765 6.501 1.00 98.25 284 ILE A CA 1
ATOM 2127 C C . ILE A 1 284 ? -16.063 7.063 6.996 1.00 98.25 284 ILE A C 1
ATOM 2129 O O . ILE A 1 284 ? -16.719 7.884 7.636 1.00 98.25 284 ILE A O 1
ATOM 2133 N N . ARG A 1 285 ? -14.799 7.291 6.630 1.00 96.44 285 ARG A N 1
ATOM 2134 C CA . ARG A 1 285 ? -14.049 8.526 6.909 1.00 96.44 285 ARG A CA 1
ATOM 2135 C C . ARG A 1 285 ? -13.674 9.205 5.596 1.00 96.44 285 ARG A C 1
ATOM 2137 O O . ARG A 1 285 ? -12.912 8.645 4.822 1.00 96.44 285 ARG A O 1
ATOM 2144 N N . ASP A 1 286 ? -14.182 10.409 5.322 1.00 94.44 286 ASP A N 1
ATOM 2145 C CA . ASP A 1 286 ? -13.859 11.147 4.086 1.00 94.44 286 ASP A CA 1
ATOM 2146 C C . ASP A 1 286 ? -13.094 12.445 4.382 1.00 94.44 286 ASP A C 1
ATOM 2148 O O . ASP A 1 286 ? -13.670 13.495 4.689 1.00 94.44 286 ASP A O 1
ATOM 2152 N N . PHE A 1 287 ? -11.769 12.375 4.267 1.00 92.31 287 PHE A N 1
ATOM 2153 C CA . PHE A 1 287 ? -10.851 13.480 4.534 1.00 92.31 287 PHE A CA 1
ATOM 2154 C C . PHE A 1 287 ? -10.738 14.465 3.361 1.00 92.31 287 PHE A C 1
ATOM 2156 O O . PHE A 1 287 ? -10.201 15.564 3.519 1.00 92.31 287 PHE A O 1
ATOM 2163 N N . ARG A 1 288 ? -11.300 14.140 2.188 1.00 87.25 288 ARG A N 1
ATOM 2164 C CA . ARG A 1 288 ? -11.327 15.048 1.024 1.00 87.25 288 ARG A CA 1
ATOM 2165 C C . ARG A 1 288 ? -12.212 16.270 1.278 1.00 87.25 288 ARG A C 1
ATOM 2167 O O . ARG A 1 288 ? -11.981 17.340 0.709 1.00 87.25 288 ARG A O 1
ATOM 2174 N N . THR A 1 289 ? -13.223 16.110 2.127 1.00 68.81 289 THR A N 1
ATOM 2175 C CA . THR A 1 289 ? -14.297 17.082 2.360 1.00 68.81 289 THR A CA 1
ATOM 2176 C C . THR A 1 289 ? -13.800 18.366 3.028 1.00 68.81 289 THR A C 1
ATOM 2178 O O . THR A 1 289 ? -14.125 19.458 2.561 1.00 68.81 289 THR A O 1
ATOM 2181 N N . GLY A 1 290 ? -12.926 18.259 4.038 1.00 62.44 290 GLY A N 1
ATOM 2182 C CA . GLY A 1 290 ? -12.358 19.424 4.734 1.00 62.44 290 GLY A CA 1
ATOM 2183 C C . GLY A 1 290 ? -11.540 20.337 3.813 1.00 62.44 290 GLY A C 1
ATOM 2184 O O . GLY A 1 290 ? -11.632 21.560 3.889 1.00 62.44 290 GLY A O 1
ATOM 2185 N N . ARG A 1 291 ? -10.817 19.755 2.846 1.00 59.78 291 ARG A N 1
ATOM 2186 C CA . ARG A 1 291 ? -10.046 20.514 1.850 1.00 59.78 291 ARG A CA 1
ATOM 2187 C C . ARG A 1 291 ? -10.916 21.227 0.818 1.00 59.78 291 ARG A C 1
ATOM 2189 O O . ARG A 1 291 ? -10.583 22.340 0.413 1.00 59.78 291 ARG A O 1
ATOM 2196 N N . LYS A 1 292 ? -12.029 20.616 0.395 1.00 59.22 292 LYS A N 1
ATOM 2197 C CA . LYS A 1 292 ? -12.999 21.279 -0.495 1.00 59.22 292 LYS A CA 1
ATOM 2198 C C . LYS A 1 292 ? -13.612 22.500 0.192 1.00 59.22 292 LYS A C 1
ATOM 2200 O O . LYS A 1 292 ? -13.645 23.567 -0.413 1.00 59.22 292 LYS A O 1
ATOM 2205 N N . ALA A 1 293 ? -14.010 22.361 1.458 1.00 59.06 293 ALA A N 1
ATOM 2206 C CA . ALA A 1 293 ? -14.555 23.461 2.251 1.00 59.06 293 ALA A CA 1
ATOM 2207 C C . ALA A 1 293 ? -13.540 24.606 2.431 1.00 59.06 293 ALA A C 1
ATOM 2209 O O . ALA A 1 293 ? -13.869 25.759 2.159 1.00 59.06 293 ALA A O 1
ATOM 2210 N N . ALA A 1 294 ? -12.286 24.293 2.778 1.00 60.81 294 ALA A N 1
ATOM 2211 C CA . ALA A 1 294 ? -11.225 25.294 2.910 1.00 60.81 294 ALA A CA 1
ATOM 2212 C C . ALA A 1 294 ? -10.940 26.033 1.588 1.00 60.81 294 ALA A C 1
ATOM 2214 O O . ALA A 1 294 ? -10.843 27.260 1.569 1.00 60.81 294 ALA A O 1
ATOM 2215 N N . ARG A 1 295 ? -10.872 25.312 0.457 1.00 61.44 295 ARG A N 1
ATOM 2216 C CA . ARG A 1 295 ? -10.649 25.925 -0.863 1.00 61.44 295 ARG A CA 1
ATOM 2217 C C . ARG A 1 295 ? -11.782 26.879 -1.243 1.00 61.44 295 ARG A C 1
ATOM 2219 O O . ARG A 1 295 ? -11.500 27.970 -1.727 1.00 61.44 295 ARG A O 1
ATOM 2226 N N . ILE A 1 296 ? -13.038 26.497 -1.014 1.00 61.09 296 ILE A N 1
ATOM 2227 C CA . ILE A 1 296 ? -14.202 27.350 -1.301 1.00 61.09 296 ILE A CA 1
ATOM 2228 C C . ILE A 1 296 ? -14.214 28.583 -0.378 1.00 61.09 296 ILE A C 1
ATOM 2230 O O . ILE A 1 296 ? -14.429 29.700 -0.851 1.00 61.09 296 ILE A O 1
ATOM 2234 N N . GLY A 1 297 ? -13.906 28.413 0.912 1.00 58.41 297 GLY A N 1
ATOM 2235 C CA . GLY A 1 297 ? -13.848 29.509 1.885 1.00 58.41 297 GLY A CA 1
ATOM 2236 C C . GLY A 1 297 ? -12.809 30.582 1.541 1.00 58.41 297 GLY A C 1
ATOM 2237 O O . GLY A 1 297 ? -13.132 31.768 1.542 1.00 58.41 297 GLY A O 1
ATOM 2238 N N . VAL A 1 298 ? -11.592 30.184 1.149 1.00 59.56 298 VAL A N 1
ATOM 2239 C CA . VAL A 1 298 ? -10.517 31.124 0.769 1.00 59.56 298 VAL A CA 1
ATOM 2240 C C . VAL A 1 298 ? -10.896 31.973 -0.452 1.00 59.56 298 VAL A C 1
ATOM 2242 O O . VAL A 1 298 ? -10.682 33.184 -0.449 1.00 59.56 298 VAL A O 1
ATOM 2245 N N . HIS A 1 299 ? -11.514 31.377 -1.477 1.00 55.41 299 HIS A N 1
ATOM 2246 C CA . HIS A 1 299 ? -11.933 32.126 -2.672 1.00 55.41 299 HIS A CA 1
ATOM 2247 C C . HIS A 1 299 ? -13.093 33.085 -2.372 1.00 55.41 299 HIS A C 1
ATOM 2249 O O . HIS A 1 299 ? -13.173 34.161 -2.961 1.00 55.41 299 HIS A O 1
ATOM 2255 N N . SER A 1 300 ? -13.956 32.732 -1.417 1.00 61.12 300 SER A N 1
ATOM 2256 C CA . SER A 1 300 ? -15.079 33.577 -0.998 1.00 61.12 300 SER A CA 1
ATOM 2257 C C . SER A 1 300 ? -14.599 34.839 -0.269 1.00 61.12 300 SER A C 1
ATOM 2259 O O . SER A 1 300 ? -15.080 35.937 -0.544 1.00 61.12 300 SER A O 1
ATOM 2261 N N . VAL A 1 301 ? -13.598 34.706 0.610 1.00 60.00 301 VAL A N 1
ATOM 2262 C CA . VAL A 1 301 ? -13.006 35.837 1.347 1.00 60.00 301 VAL A CA 1
ATOM 2263 C C . VAL A 1 301 ? -12.212 36.765 0.421 1.00 60.00 301 VAL A C 1
ATOM 2265 O O . VAL A 1 301 ? -12.343 37.983 0.528 1.00 60.00 301 VAL A O 1
ATOM 2268 N N . LEU A 1 302 ? -11.435 36.216 -0.521 1.00 59.62 302 LEU A N 1
ATOM 2269 C CA . LEU A 1 302 ? -10.687 37.010 -1.508 1.00 59.62 302 LEU A CA 1
ATOM 2270 C C . LEU A 1 302 ? -11.604 37.742 -2.504 1.00 59.62 302 LEU A C 1
ATOM 2272 O O . LEU A 1 302 ? -11.325 38.877 -2.888 1.00 59.62 302 LEU A O 1
ATOM 2276 N N . GLY A 1 303 ? -12.723 37.128 -2.900 1.00 59.62 303 GLY A N 1
ATOM 2277 C CA . GLY A 1 303 ? -13.725 37.784 -3.745 1.00 59.62 303 GLY A CA 1
ATOM 2278 C C . GLY A 1 303 ? -14.416 38.958 -3.043 1.00 59.62 303 GLY A C 1
ATOM 2279 O O . GLY A 1 303 ? -14.602 40.018 -3.642 1.00 59.62 303 GLY A O 1
ATOM 2280 N N . ALA A 1 304 ? -14.746 38.805 -1.757 1.00 59.72 304 ALA A N 1
ATOM 2281 C CA . ALA A 1 304 ? -15.370 39.863 -0.963 1.00 59.72 304 ALA A CA 1
ATOM 2282 C C . ALA A 1 304 ? -14.430 41.061 -0.725 1.00 59.72 304 ALA A C 1
ATOM 2284 O O . ALA A 1 304 ? -14.859 42.214 -0.810 1.00 59.72 304 ALA A O 1
ATOM 2285 N N . SER A 1 305 ? -13.140 40.811 -0.477 1.00 56.88 305 SER A N 1
ATOM 2286 C CA . SER A 1 305 ? -12.150 41.873 -0.267 1.00 56.88 305 SER A CA 1
ATOM 2287 C C . SER A 1 305 ? -11.812 42.639 -1.551 1.00 56.88 305 SER A C 1
ATOM 2289 O O . SER A 1 305 ? -11.672 43.862 -1.501 1.00 56.88 305 SER A O 1
ATOM 2291 N N . ALA A 1 306 ? -11.788 41.979 -2.713 1.00 67.38 306 ALA A N 1
ATOM 2292 C CA . ALA A 1 306 ? -11.656 42.662 -4.003 1.00 67.38 306 ALA A CA 1
ATOM 2293 C C . ALA A 1 306 ? -12.835 43.617 -4.277 1.00 67.38 306 ALA A C 1
ATOM 2295 O O . ALA A 1 306 ? -12.630 44.757 -4.698 1.00 67.38 306 ALA A O 1
ATOM 2296 N N . LEU A 1 307 ? -14.068 43.194 -3.973 1.00 61.91 307 LEU A N 1
ATOM 2297 C CA . LEU A 1 307 ? -15.261 44.027 -4.148 1.00 61.91 307 LEU A CA 1
ATOM 2298 C C . LEU A 1 307 ? -15.251 45.252 -3.215 1.00 61.91 307 LEU A C 1
ATOM 2300 O O . LEU A 1 307 ? -15.553 46.366 -3.643 1.00 61.91 307 LEU A O 1
ATOM 2304 N N . ALA A 1 308 ? -14.843 45.065 -1.956 1.00 64.00 308 ALA A N 1
ATOM 2305 C CA . ALA A 1 308 ? -14.693 46.156 -0.994 1.00 64.00 308 ALA A CA 1
ATOM 2306 C C . ALA A 1 308 ? -13.626 47.178 -1.433 1.00 64.00 308 ALA A C 1
ATOM 2308 O O . ALA A 1 308 ? -13.852 48.386 -1.330 1.00 64.00 308 ALA A O 1
ATOM 2309 N N . GLY A 1 309 ? -12.502 46.709 -1.988 1.00 67.88 309 GLY A N 1
ATOM 2310 C CA . GLY A 1 309 ? -11.451 47.568 -2.541 1.00 67.88 309 GLY A CA 1
ATOM 2311 C C . GLY A 1 309 ? -11.933 48.437 -3.708 1.00 67.88 309 GLY A C 1
ATOM 2312 O O . GLY A 1 309 ? -11.645 49.634 -3.743 1.00 67.88 309 GLY A O 1
ATOM 2313 N N . VAL A 1 310 ? -12.735 47.876 -4.621 1.00 72.94 310 VAL A N 1
ATOM 2314 C CA . VAL A 1 310 ? -13.330 48.619 -5.750 1.00 72.94 310 VAL A CA 1
ATOM 2315 C C . VAL A 1 310 ? -14.310 49.692 -5.266 1.00 72.94 310 VAL A C 1
ATOM 2317 O O . VAL A 1 310 ? -14.274 50.824 -5.752 1.00 72.94 310 VAL A O 1
ATOM 2320 N N . ILE A 1 311 ? -15.154 49.379 -4.278 1.00 72.94 311 ILE A N 1
ATOM 2321 C CA . ILE A 1 311 ? -16.103 50.345 -3.699 1.00 72.94 311 ILE A CA 1
ATOM 2322 C C . ILE A 1 311 ? -15.355 51.493 -3.007 1.00 72.94 311 ILE A C 1
ATOM 2324 O O . ILE A 1 311 ? -15.687 52.662 -3.218 1.00 72.94 311 ILE A O 1
ATOM 2328 N N . ALA A 1 312 ? -14.322 51.180 -2.221 1.00 71.62 312 ALA A N 1
ATOM 2329 C CA . ALA A 1 312 ? -13.506 52.182 -1.542 1.00 71.62 312 ALA A CA 1
ATOM 2330 C C . ALA A 1 312 ? -12.777 53.102 -2.538 1.00 71.62 312 ALA A C 1
ATOM 2332 O O . ALA A 1 312 ? -12.814 54.325 -2.385 1.00 71.62 312 ALA A O 1
ATOM 2333 N N . ALA A 1 313 ? -12.186 52.539 -3.598 1.00 72.38 313 ALA A N 1
ATOM 2334 C CA . ALA A 1 313 ? -11.531 53.308 -4.654 1.00 72.38 313 ALA A CA 1
ATOM 2335 C C . ALA A 1 313 ? -12.521 54.205 -5.419 1.00 72.38 313 ALA A C 1
ATOM 2337 O O . ALA A 1 313 ? -12.235 55.379 -5.656 1.00 72.38 313 ALA A O 1
ATOM 2338 N N . GLY A 1 314 ? -13.716 53.697 -5.741 1.00 73.12 314 GLY A N 1
ATOM 2339 C CA . GLY A 1 314 ? -14.770 54.477 -6.395 1.00 73.12 314 GLY A CA 1
ATOM 2340 C C . GLY A 1 314 ? -15.285 55.642 -5.539 1.00 73.12 314 GLY A C 1
ATOM 2341 O O . GLY A 1 314 ? -15.529 56.736 -6.053 1.00 73.12 314 GLY A O 1
ATOM 2342 N N . LEU A 1 315 ? -15.409 55.446 -4.222 1.00 73.25 315 LEU A N 1
ATOM 2343 C CA . LEU A 1 315 ? -15.769 56.510 -3.277 1.00 73.25 315 LEU A CA 1
ATOM 2344 C C . LEU A 1 315 ? -14.657 57.559 -3.132 1.00 73.25 315 LEU A C 1
ATOM 2346 O O . LEU A 1 315 ? -14.958 58.752 -3.089 1.00 73.25 315 LEU A O 1
ATOM 2350 N N . ALA A 1 316 ? -13.391 57.139 -3.090 1.00 70.44 316 ALA A N 1
ATOM 2351 C CA . ALA A 1 316 ? -12.245 58.046 -3.038 1.00 70.44 316 ALA A CA 1
ATOM 2352 C C . ALA A 1 316 ? -12.121 58.887 -4.320 1.00 70.44 316 ALA A C 1
ATOM 2354 O O . ALA A 1 316 ? -11.932 60.101 -4.243 1.00 70.44 316 ALA A O 1
ATOM 2355 N N . TYR A 1 317 ? -12.321 58.273 -5.490 1.00 73.06 317 TYR A N 1
ATOM 2356 C CA . TYR A 1 317 ? -12.327 58.971 -6.778 1.00 73.06 317 TYR A CA 1
ATOM 2357 C C . TYR A 1 317 ? -13.423 60.049 -6.837 1.00 73.06 317 TYR A C 1
ATOM 2359 O O . TYR A 1 317 ? -13.155 61.196 -7.185 1.00 73.06 317 TYR A O 1
ATOM 2367 N N . ARG A 1 318 ? -14.641 59.728 -6.375 1.00 70.62 318 ARG A N 1
ATOM 2368 C CA . ARG A 1 318 ? -15.762 60.685 -6.312 1.00 70.62 318 ARG A CA 1
ATOM 2369 C C . ARG A 1 318 ? -15.560 61.842 -5.330 1.00 70.62 318 ARG A C 1
ATOM 2371 O O . ARG A 1 318 ? -16.200 62.879 -5.496 1.00 70.62 318 ARG A O 1
ATOM 2378 N N . ARG A 1 319 ? -14.737 61.673 -4.289 1.00 70.12 319 ARG A N 1
ATOM 2379 C CA . ARG A 1 319 ? -14.388 62.764 -3.361 1.00 70.12 319 ARG A CA 1
ATOM 2380 C C . ARG A 1 319 ? -13.396 63.738 -3.995 1.00 70.12 319 ARG A C 1
ATOM 2382 O O . ARG A 1 319 ? -13.589 64.939 -3.861 1.00 70.12 319 ARG A O 1
ATOM 2389 N N . ARG A 1 320 ? -12.426 63.224 -4.754 1.00 66.06 320 ARG A N 1
ATOM 2390 C CA . ARG A 1 320 ? -11.413 64.032 -5.450 1.00 66.06 320 ARG A CA 1
ATOM 2391 C C . ARG A 1 320 ? -12.025 64.928 -6.536 1.00 66.06 320 ARG A C 1
ATOM 2393 O O . ARG A 1 320 ? -11.763 66.121 -6.565 1.00 66.06 320 ARG A O 1
ATOM 2400 N N . ASP A 1 321 ? -12.968 64.390 -7.310 1.00 59.03 321 ASP A N 1
ATOM 2401 C CA . ASP A 1 321 ? -13.703 65.137 -8.350 1.00 59.03 321 ASP A CA 1
ATOM 2402 C C . ASP A 1 321 ? -14.597 66.273 -7.802 1.00 59.03 321 ASP A C 1
ATOM 2404 O O . ASP A 1 321 ? -15.006 67.171 -8.543 1.00 59.03 321 ASP A O 1
ATOM 2408 N N . ARG A 1 322 ? -14.947 66.235 -6.507 1.00 57.12 322 ARG A N 1
ATOM 2409 C CA . ARG A 1 322 ? -15.710 67.308 -5.846 1.00 57.12 322 ARG A CA 1
ATOM 2410 C C . ARG A 1 322 ? -14.819 68.440 -5.342 1.00 57.12 322 ARG A C 1
ATOM 2412 O O . ARG A 1 322 ? -15.300 69.566 -5.257 1.00 57.12 322 ARG A O 1
ATOM 2419 N N . GLU A 1 323 ? -13.561 68.156 -5.026 1.00 53.94 323 GLU A N 1
ATOM 2420 C CA . GLU A 1 323 ? -12.598 69.153 -4.546 1.00 53.94 323 GLU A CA 1
ATOM 2421 C C . GLU A 1 323 ? -12.040 70.001 -5.701 1.00 53.94 323 GLU A C 1
ATOM 2423 O O . GLU A 1 323 ? -11.865 71.206 -5.536 1.00 53.94 323 GLU A O 1
ATOM 2428 N N . ASP A 1 324 ? -11.922 69.436 -6.906 1.00 54.06 324 ASP A N 1
ATOM 2429 C CA . ASP A 1 324 ? -11.470 70.159 -8.109 1.00 54.06 324 ASP A CA 1
ATOM 2430 C C . ASP A 1 324 ? -12.535 71.102 -8.722 1.00 54.06 324 ASP A C 1
ATOM 2432 O O . ASP A 1 324 ? -12.286 71.762 -9.733 1.00 54.06 324 ASP A O 1
ATOM 2436 N N . ARG A 1 325 ? -13.731 71.210 -8.118 1.00 51.62 325 ARG A N 1
ATOM 2437 C CA . ARG A 1 325 ? -14.819 72.106 -8.571 1.00 51.62 325 ARG A CA 1
ATOM 2438 C C . ARG A 1 325 ? -15.101 73.304 -7.655 1.00 51.62 325 ARG A C 1
ATOM 2440 O O . ARG A 1 325 ? -16.101 73.989 -7.864 1.00 51.62 325 ARG A O 1
ATOM 2447 N N . ALA A 1 326 ? -14.243 73.602 -6.679 1.00 50.72 326 ALA A N 1
ATOM 2448 C CA . ALA A 1 326 ? -14.366 74.816 -5.865 1.00 50.72 326 ALA A CA 1
ATOM 2449 C C . ALA A 1 326 ? -13.484 75.961 -6.426 1.00 50.72 326 ALA A C 1
ATOM 2451 O O . ALA A 1 326 ? -12.268 75.790 -6.526 1.00 50.72 326 ALA A O 1
ATOM 2452 N N . PRO A 1 327 ? -14.044 77.130 -6.804 1.00 44.28 327 PRO A N 1
ATOM 2453 C CA . PRO A 1 327 ? -13.258 78.229 -7.361 1.00 44.28 327 PRO A CA 1
ATOM 2454 C C . PRO A 1 327 ? -12.435 78.947 -6.281 1.00 44.28 327 PRO A C 1
ATOM 2456 O O . PRO A 1 327 ? -12.934 79.293 -5.211 1.00 44.28 327 PRO A O 1
ATOM 2459 N N . ALA A 1 328 ? -11.157 79.179 -6.584 1.00 43.34 328 ALA A N 1
ATOM 2460 C CA . ALA A 1 328 ? -10.194 79.837 -5.713 1.00 43.34 328 ALA A CA 1
ATOM 2461 C C . ALA A 1 328 ? -10.265 81.371 -5.831 1.00 43.34 328 ALA A C 1
ATOM 2463 O O . ALA A 1 328 ? -9.859 81.928 -6.851 1.00 43.34 328 ALA A O 1
ATOM 2464 N N . GLU A 1 329 ? -10.656 82.060 -4.757 1.00 38.66 329 GLU A N 1
ATOM 2465 C CA . GLU A 1 329 ? -10.376 83.489 -4.571 1.00 38.66 329 GLU A CA 1
ATOM 2466 C C . GLU A 1 329 ? -9.372 83.705 -3.431 1.00 38.66 329 GLU A C 1
ATOM 2468 O O . GLU A 1 329 ? -9.511 83.201 -2.318 1.00 38.66 329 GLU A O 1
ATOM 2473 N N . ARG A 1 330 ? -8.310 84.453 -3.748 1.00 45.44 330 ARG A N 1
ATOM 2474 C CA . ARG A 1 330 ? -7.228 84.851 -2.840 1.00 45.44 330 ARG A CA 1
ATOM 2475 C C . ARG A 1 330 ? -7.550 86.203 -2.207 1.00 45.44 330 ARG A C 1
ATOM 2477 O O . ARG A 1 330 ? -7.768 87.166 -2.933 1.00 45.44 330 ARG A O 1
ATOM 2484 N N . GLY A 1 331 ? -7.394 86.320 -0.890 1.00 34.75 331 GLY A N 1
ATOM 2485 C CA . GLY A 1 331 ? -7.400 87.604 -0.183 1.00 34.75 331 GLY A CA 1
ATOM 2486 C C . GLY A 1 331 ? -6.472 87.589 1.030 1.00 34.75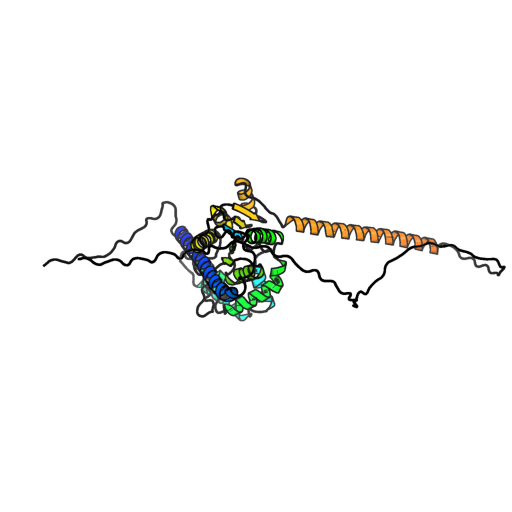 331 GLY A C 1
ATOM 2487 O O . GLY A 1 331 ? -6.699 86.865 1.990 1.00 34.75 331 GLY A O 1
ATOM 2488 N N . ARG A 1 332 ? -5.391 88.370 0.956 1.00 38.03 332 ARG A N 1
ATOM 2489 C CA . ARG A 1 332 ? -4.394 88.603 2.016 1.00 38.03 332 ARG A CA 1
ATOM 2490 C C . ARG A 1 332 ? -4.985 89.482 3.131 1.00 38.03 332 ARG A C 1
ATOM 2492 O O . ARG A 1 332 ? -5.653 90.451 2.800 1.00 38.03 332 ARG A O 1
ATOM 2499 N N . LEU A 1 333 ? -4.597 89.257 4.393 1.00 36.53 333 LEU A N 1
ATOM 2500 C CA . LEU A 1 333 ? -3.764 90.163 5.221 1.00 36.53 333 LEU A CA 1
ATOM 2501 C C . LEU A 1 333 ? -3.881 89.878 6.739 1.00 36.53 333 LEU A C 1
ATOM 2503 O O . LEU A 1 333 ? -4.947 89.929 7.331 1.00 36.53 333 LEU A O 1
ATOM 2507 N N . ARG A 1 334 ? -2.700 89.614 7.314 1.00 35.69 334 ARG A N 1
ATOM 2508 C CA . ARG A 1 334 ? -2.129 89.975 8.630 1.00 35.69 334 ARG A CA 1
ATOM 2509 C C . ARG A 1 334 ? -3.013 90.189 9.881 1.00 35.69 334 ARG A C 1
ATOM 2511 O O . ARG A 1 334 ? -3.705 91.184 10.001 1.00 35.69 334 ARG A O 1
ATOM 2518 N N . ALA A 1 335 ? -2.670 89.355 10.874 1.00 35.41 335 ALA A N 1
ATOM 2519 C CA . ALA A 1 335 ? -2.302 89.649 12.271 1.00 35.41 335 ALA A CA 1
ATOM 2520 C C . ALA A 1 335 ? -3.310 90.349 13.202 1.00 35.41 335 ALA A C 1
ATOM 2522 O O . ALA A 1 335 ? -3.613 91.517 13.013 1.00 35.41 335 ALA A O 1
ATOM 2523 N N . LEU A 1 336 ? -3.647 89.683 14.317 1.00 36.69 336 LEU A N 1
ATOM 2524 C CA . LEU A 1 336 ? -3.395 90.153 15.692 1.00 36.69 336 LEU A CA 1
ATOM 2525 C C . LEU A 1 336 ? -3.597 88.999 16.699 1.00 36.69 336 LEU A C 1
ATOM 2527 O O . LEU A 1 336 ? -4.222 87.991 16.385 1.00 36.69 336 LEU A O 1
ATOM 2531 N N . GLY A 1 337 ? -2.933 89.109 17.852 1.00 32.03 337 GLY A N 1
ATOM 2532 C CA . GLY A 1 337 ? -2.584 88.008 18.754 1.00 32.03 337 GLY A CA 1
ATOM 2533 C C . GLY A 1 337 ? -3.728 87.370 19.551 1.00 32.03 337 GLY A C 1
ATOM 2534 O O . GLY A 1 337 ? -4.800 87.943 19.701 1.00 32.03 337 GLY A O 1
ATOM 2535 N N . GLY A 1 338 ? -3.426 86.216 20.161 1.00 31.00 338 GLY A N 1
ATOM 2536 C CA . GLY A 1 338 ? -4.137 85.766 21.362 1.00 31.00 338 GLY A CA 1
ATOM 2537 C C . GLY A 1 338 ? -4.383 84.264 21.502 1.00 31.00 338 GLY A C 1
ATOM 2538 O O . GLY A 1 338 ? -5.489 83.808 21.271 1.00 31.00 338 GLY A O 1
ATOM 2539 N N . ARG A 1 339 ? -3.362 83.550 21.997 1.00 31.00 339 ARG A N 1
ATOM 2540 C CA . ARG A 1 339 ? -3.440 82.402 22.928 1.00 31.00 339 ARG A CA 1
ATOM 2541 C C . ARG A 1 339 ? -4.201 81.138 22.462 1.00 31.00 339 ARG A C 1
ATOM 2543 O O . ARG A 1 339 ? -5.408 81.009 22.609 1.00 31.00 339 ARG A O 1
ATOM 2550 N N . TRP A 1 340 ? -3.423 80.149 22.018 1.00 31.78 340 TRP A N 1
ATOM 2551 C CA . TRP A 1 340 ? -3.835 78.755 21.829 1.00 31.78 340 TRP A CA 1
ATOM 2552 C C . TRP A 1 340 ? -3.562 77.919 23.089 1.00 31.78 340 TRP A C 1
ATOM 2554 O O . TRP A 1 340 ? -2.460 77.959 23.634 1.00 31.78 340 TRP A O 1
ATOM 2564 N N . VAL A 1 341 ? -4.546 77.111 23.484 1.00 40.34 341 VAL A N 1
ATOM 2565 C CA . VAL A 1 341 ? -4.379 75.875 24.262 1.00 40.34 341 VAL A CA 1
ATOM 2566 C C . VAL A 1 341 ? -5.156 74.795 23.512 1.00 40.34 341 VAL A C 1
ATOM 2568 O O . VAL A 1 341 ? -6.336 75.016 23.241 1.00 40.34 341 VAL A O 1
ATOM 2571 N N . PRO A 1 342 ? -4.554 73.636 23.201 1.00 44.78 342 PRO A N 1
ATOM 2572 C CA . PRO A 1 342 ? -5.360 72.451 22.951 1.00 44.78 342 PRO A CA 1
ATOM 2573 C C . PRO A 1 342 ? -4.970 71.284 23.863 1.00 44.78 342 PRO A C 1
ATOM 2575 O O . PRO A 1 342 ? -3.805 70.906 23.992 1.00 44.78 342 PRO A O 1
ATOM 2578 N N . ALA A 1 343 ? -6.001 70.703 24.471 1.00 34.09 343 ALA A N 1
ATOM 2579 C CA . ALA A 1 343 ? -5.962 69.435 25.171 1.00 34.09 343 ALA A CA 1
ATOM 2580 C C . ALA A 1 343 ? -6.178 68.276 24.180 1.00 34.09 343 ALA A C 1
ATOM 2582 O O . ALA A 1 343 ? -7.196 68.227 23.501 1.00 34.09 343 ALA A O 1
ATOM 2583 N N . ALA A 1 344 ? -5.175 67.398 24.132 1.00 34.41 344 ALA A N 1
ATOM 2584 C CA . ALA A 1 344 ? -5.218 65.956 24.399 1.00 34.41 344 ALA A CA 1
ATOM 2585 C C . ALA A 1 344 ? -6.158 64.983 23.639 1.00 34.41 344 ALA A C 1
ATOM 2587 O O . ALA A 1 344 ? -7.279 65.298 23.257 1.00 34.41 344 ALA A O 1
ATOM 2588 N N . TRP A 1 345 ? -5.661 63.731 23.651 1.00 32.59 345 TRP A N 1
ATOM 2589 C CA . TRP A 1 345 ? -6.254 62.418 23.321 1.00 32.59 345 TRP A CA 1
ATOM 2590 C C . TRP A 1 345 ? -6.178 62.051 21.829 1.00 32.59 345 TRP A C 1
ATOM 2592 O O . TRP A 1 345 ? -6.767 62.718 20.992 1.00 32.59 345 TRP A O 1
ATOM 2602 N N . GLY A 1 346 ? -5.379 61.066 21.394 1.00 30.06 346 GLY A N 1
ATOM 2603 C CA . GLY A 1 346 ? -5.186 59.691 21.908 1.00 30.06 346 GLY A CA 1
ATOM 2604 C C . GLY A 1 346 ? -5.915 58.746 20.929 1.00 30.06 346 GLY A C 1
ATOM 2605 O O . GLY A 1 346 ? -7.002 59.086 20.489 1.00 30.06 346 GLY A O 1
ATOM 2606 N N . SER A 1 347 ? -5.433 57.599 20.452 1.00 35.75 347 SER A N 1
ATOM 2607 C CA . SER A 1 347 ? -4.400 56.663 20.901 1.00 35.75 347 SER A CA 1
ATOM 2608 C C . SER A 1 347 ? -4.053 55.754 19.700 1.00 35.75 347 SER A C 1
ATOM 2610 O O . SER A 1 347 ? -4.924 55.436 18.896 1.00 35.75 347 SER A O 1
ATOM 2612 N N . ALA A 1 348 ? -2.768 55.475 19.477 1.00 32.91 348 ALA A N 1
ATOM 2613 C CA . ALA A 1 348 ? -2.094 54.192 19.740 1.00 32.91 348 ALA A CA 1
ATOM 2614 C C . ALA A 1 348 ? -2.140 53.170 18.585 1.00 32.91 348 ALA A C 1
ATOM 2616 O O . ALA A 1 348 ? -3.104 52.432 18.401 1.00 32.91 348 ALA A O 1
ATOM 2617 N N . ALA A 1 349 ? -1.011 53.089 17.878 1.00 29.86 349 ALA A N 1
ATOM 2618 C CA . ALA A 1 349 ? -0.584 51.941 17.092 1.00 29.86 349 ALA A CA 1
ATOM 2619 C C . ALA A 1 349 ? 0.683 51.365 17.743 1.00 29.86 349 ALA A C 1
ATOM 2621 O O . ALA A 1 349 ? 1.579 52.111 18.137 1.00 29.86 349 ALA A O 1
ATOM 2622 N N . TRP A 1 350 ? 0.712 50.042 17.870 1.00 31.11 350 TRP A N 1
ATOM 2623 C CA . TRP A 1 350 ? 1.857 49.248 18.304 1.00 31.11 350 TRP A CA 1
ATOM 2624 C C . TRP A 1 350 ? 2.909 49.137 17.190 1.00 31.11 350 TRP A C 1
ATOM 2626 O O . TRP A 1 350 ? 2.563 49.081 16.011 1.00 31.11 350 TRP A O 1
ATOM 2636 N N . GLY A 1 351 ? 4.179 49.041 17.586 1.00 27.81 351 GLY A N 1
ATOM 2637 C CA . GLY A 1 351 ? 5.346 48.740 16.753 1.00 27.81 351 GLY A CA 1
ATOM 2638 C C . GLY A 1 351 ? 6.551 48.356 17.635 1.00 27.81 351 GLY A C 1
ATOM 2639 O O . GLY A 1 351 ? 6.502 48.631 18.831 1.00 27.81 351 GLY A O 1
ATOM 2640 N N . PRO A 1 352 ? 7.581 47.683 17.090 1.00 47.09 352 PRO A N 1
ATOM 2641 C CA . PRO A 1 352 ? 7.916 46.319 17.514 1.00 47.09 352 PRO A CA 1
ATOM 2642 C C . PRO A 1 352 ? 9.314 46.140 18.153 1.00 47.09 352 PRO A C 1
ATOM 2644 O O . PRO A 1 352 ? 10.121 47.062 18.197 1.00 47.09 352 PRO A O 1
ATOM 2647 N N . ASP A 1 353 ? 9.558 44.887 18.553 1.00 35.44 353 ASP A N 1
ATOM 2648 C CA . ASP A 1 353 ? 10.846 44.188 18.683 1.00 35.44 353 ASP A CA 1
ATOM 2649 C C . ASP A 1 353 ? 11.694 44.281 19.966 1.00 35.44 353 ASP A C 1
ATOM 2651 O O . ASP A 1 353 ? 11.839 45.310 20.617 1.00 35.44 353 ASP A O 1
ATOM 2655 N N . ALA A 1 354 ? 12.338 43.126 20.199 1.00 32.22 354 ALA A N 1
ATOM 2656 C CA . ALA A 1 354 ? 13.544 42.846 20.981 1.00 32.22 354 ALA A CA 1
ATOM 2657 C C . ALA A 1 354 ? 13.360 42.332 22.423 1.00 32.22 354 ALA A C 1
ATOM 2659 O O . ALA A 1 354 ? 13.282 43.087 23.386 1.00 32.22 354 ALA A O 1
ATOM 2660 N N . TRP A 1 355 ? 13.429 41.002 22.564 1.00 31.62 355 TRP A N 1
ATOM 2661 C CA . TRP A 1 355 ? 13.822 40.331 23.804 1.00 31.62 355 TRP A CA 1
ATOM 2662 C C . TRP A 1 355 ? 15.088 39.506 23.569 1.00 31.62 355 TRP A C 1
ATOM 2664 O O . TRP A 1 355 ? 15.125 38.627 22.711 1.00 31.62 355 TRP A O 1
ATOM 2674 N N . GLY A 1 356 ? 16.105 39.797 24.377 1.00 29.72 356 GLY A N 1
ATOM 2675 C CA . GLY A 1 356 ? 17.315 39.012 24.601 1.00 29.72 356 GLY A CA 1
ATOM 2676 C C . GLY A 1 356 ? 17.854 39.324 26.010 1.00 29.72 356 GLY A C 1
ATOM 2677 O O . GLY A 1 356 ? 17.565 40.405 26.522 1.00 29.72 356 GLY A O 1
ATOM 2678 N N . PRO A 1 357 ? 18.540 38.377 26.675 1.00 58.62 357 PRO A N 1
ATOM 2679 C CA . PRO A 1 357 ? 18.372 38.135 28.111 1.00 58.62 357 PRO A CA 1
ATOM 2680 C C . PRO A 1 357 ? 19.567 38.592 28.956 1.00 58.62 357 PRO A C 1
ATOM 2682 O O . PRO A 1 357 ? 20.689 38.607 28.464 1.00 58.62 357 PRO A O 1
ATOM 2685 N N . GLU A 1 358 ? 19.363 38.843 30.255 1.00 34.66 358 GLU A N 1
ATOM 2686 C CA . GLU A 1 358 ? 20.472 38.858 31.217 1.00 34.66 358 GLU A CA 1
ATOM 2687 C C . GLU A 1 358 ? 20.063 38.495 32.653 1.00 34.66 358 GLU A C 1
ATOM 2689 O O . GLU A 1 358 ? 18.914 38.620 33.070 1.00 34.66 358 GLU A O 1
ATOM 2694 N N . ALA A 1 359 ? 21.057 37.966 33.365 1.00 34.09 359 ALA A N 1
ATOM 2695 C CA . ALA A 1 359 ? 20.986 37.154 34.569 1.00 34.09 359 ALA A CA 1
ATOM 2696 C C . ALA A 1 359 ? 21.433 37.893 35.852 1.00 34.09 359 ALA A C 1
ATOM 2698 O O . ALA A 1 359 ? 21.919 39.023 35.793 1.00 34.09 359 ALA A O 1
ATOM 2699 N N . ARG A 1 360 ? 21.421 37.129 36.965 1.00 34.38 360 ARG A N 1
ATOM 2700 C CA . ARG A 1 360 ? 21.910 37.380 38.351 1.00 34.38 360 ARG A CA 1
ATOM 2701 C C . ARG A 1 360 ? 20.834 37.950 39.288 1.00 34.38 360 ARG A C 1
ATOM 2703 O O . ARG A 1 360 ? 20.211 38.942 38.962 1.00 34.38 360 ARG A O 1
ATOM 2710 N N . GLY A 1 361 ? 20.542 37.409 40.472 1.00 31.45 361 GLY A N 1
ATOM 2711 C CA . GLY A 1 361 ? 21.197 36.409 41.319 1.00 31.45 361 GLY A CA 1
ATOM 2712 C C . GLY A 1 361 ? 21.432 37.018 42.704 1.00 31.45 361 GLY A C 1
ATOM 2713 O O . GLY A 1 361 ? 22.128 38.020 42.770 1.00 31.45 361 GLY A O 1
ATOM 2714 N N . THR A 1 362 ? 20.906 36.421 43.780 1.00 36.69 362 THR A N 1
ATOM 2715 C CA . THR A 1 362 ? 21.467 36.523 45.142 1.00 36.69 362 THR A CA 1
ATOM 2716 C C . THR A 1 362 ? 21.035 35.342 46.018 1.00 36.69 362 THR A C 1
ATOM 2718 O O . THR A 1 362 ? 19.900 34.875 45.981 1.00 36.69 362 THR A O 1
ATOM 2721 N N . ASP A 1 363 ? 22.025 34.881 46.773 1.00 38.75 363 ASP A N 1
ATOM 2722 C CA . ASP A 1 363 ? 22.108 33.792 47.745 1.00 38.75 363 ASP A CA 1
ATOM 2723 C C . ASP A 1 363 ? 21.721 34.282 49.155 1.00 38.75 363 ASP A C 1
ATOM 2725 O O . ASP A 1 363 ? 22.146 35.372 49.541 1.00 38.75 363 ASP A O 1
ATOM 2729 N N . THR A 1 364 ? 20.995 33.474 49.939 1.00 37.59 364 THR A N 1
ATOM 2730 C CA . THR A 1 364 ? 21.055 33.484 51.415 1.00 37.59 364 THR A CA 1
ATOM 2731 C C . THR A 1 364 ? 20.807 32.084 52.004 1.00 37.59 364 THR A C 1
ATOM 2733 O O . THR A 1 364 ? 19.953 31.318 51.561 1.00 37.59 364 THR A O 1
ATOM 2736 N N . ARG A 1 365 ? 21.604 31.760 53.031 1.00 34.78 365 ARG A N 1
ATOM 2737 C CA . ARG A 1 365 ? 21.798 30.455 53.691 1.00 34.78 365 ARG A CA 1
ATOM 2738 C C . ARG A 1 365 ? 20.867 30.214 54.894 1.00 34.78 365 ARG A C 1
ATOM 2740 O O . ARG A 1 365 ? 20.699 31.138 55.678 1.00 34.78 365 ARG A O 1
ATOM 2747 N N . GLY A 1 366 ? 20.495 28.937 55.109 1.00 33.38 366 GLY A N 1
ATOM 2748 C CA . GLY A 1 366 ? 20.392 28.188 56.396 1.00 33.38 366 GLY A CA 1
ATOM 2749 C C . GLY A 1 366 ? 19.369 28.625 57.471 1.00 33.38 366 GLY A C 1
ATOM 2750 O O . GLY A 1 366 ? 19.002 29.792 57.494 1.00 33.38 366 GLY A O 1
ATOM 2751 N N . PRO A 1 367 ? 18.939 27.742 58.415 1.00 50.97 367 PRO A N 1
ATOM 2752 C CA . PRO A 1 367 ? 19.777 26.717 59.052 1.00 50.97 367 PRO A CA 1
ATOM 2753 C C . PRO A 1 367 ? 19.156 25.312 59.287 1.00 50.97 367 PRO A C 1
ATOM 2755 O O . PRO A 1 367 ? 17.975 25.044 59.090 1.00 50.97 367 PRO A O 1
ATOM 2758 N N . ASP A 1 368 ? 20.061 24.447 59.744 1.00 41.31 368 ASP A N 1
ATOM 2759 C CA . ASP A 1 368 ? 20.019 23.056 60.211 1.00 41.31 368 ASP A CA 1
ATOM 2760 C C . ASP A 1 368 ? 19.071 22.775 61.406 1.00 41.31 368 ASP A C 1
ATOM 2762 O O . ASP A 1 368 ? 19.015 23.566 62.349 1.00 41.31 368 ASP A O 1
ATOM 2766 N N . THR A 1 369 ? 18.410 21.605 61.432 1.00 43.06 369 THR A N 1
ATOM 2767 C CA . THR A 1 369 ? 17.950 20.953 62.678 1.00 43.06 369 THR A CA 1
ATOM 2768 C C . THR A 1 369 ? 18.109 19.430 62.608 1.00 43.06 369 THR A C 1
ATOM 2770 O O . THR A 1 369 ? 17.715 18.762 61.654 1.00 43.06 369 THR A O 1
ATOM 2773 N N . ARG A 1 370 ? 18.701 18.889 63.677 1.00 34.91 370 ARG A N 1
ATOM 2774 C CA . ARG A 1 370 ? 18.991 17.473 63.921 1.00 34.91 370 ARG A CA 1
ATOM 2775 C C . ARG A 1 370 ? 17.813 16.756 64.590 1.00 34.91 370 ARG A C 1
ATOM 2777 O O . ARG A 1 370 ? 17.252 17.280 65.543 1.00 34.91 370 ARG A O 1
ATOM 2784 N N . GLY A 1 371 ? 17.640 15.481 64.230 1.00 32.22 371 GLY A N 1
ATOM 2785 C CA . GLY A 1 371 ? 17.512 14.363 65.179 1.00 32.22 371 GLY A CA 1
ATOM 2786 C C . GLY A 1 371 ? 16.108 13.931 65.627 1.00 32.22 371 GLY A C 1
ATOM 2787 O O . GLY A 1 371 ? 15.429 14.637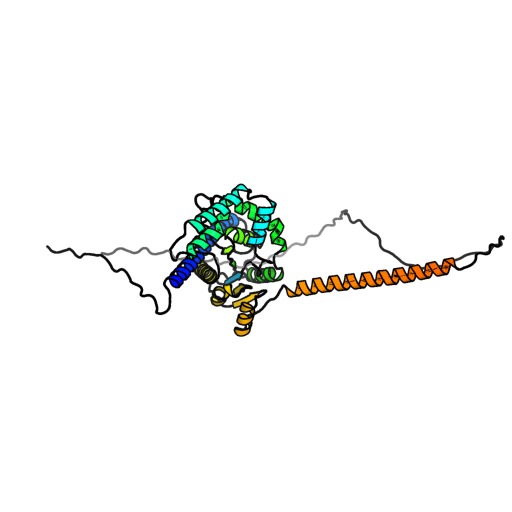 66.358 1.00 32.22 371 GLY A O 1
ATOM 2788 N N . THR A 1 372 ? 15.736 12.679 65.343 1.00 38.84 372 THR A N 1
ATOM 2789 C CA . THR A 1 372 ? 15.662 11.599 66.354 1.00 38.84 372 THR A CA 1
ATOM 2790 C C . THR A 1 372 ? 15.366 10.242 65.706 1.00 38.84 372 THR A C 1
ATOM 2792 O O . THR A 1 372 ? 14.861 10.129 64.597 1.00 38.84 372 THR A O 1
ATOM 2795 N N . ASN A 1 373 ? 15.796 9.211 66.421 1.00 36.72 373 ASN A N 1
ATOM 2796 C CA . ASN A 1 373 ? 15.982 7.816 66.052 1.00 36.72 373 ASN A CA 1
ATOM 2797 C C . ASN A 1 373 ? 14.811 6.974 66.592 1.00 36.72 373 ASN A C 1
ATOM 2799 O O . ASN A 1 373 ? 14.481 7.144 67.761 1.00 36.72 373 ASN A O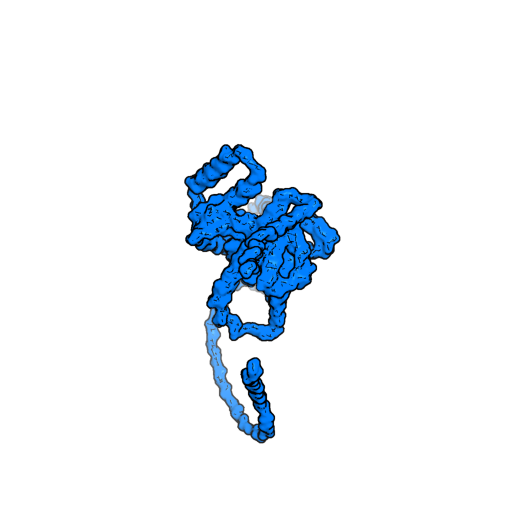 1
ATOM 2803 N N . THR A 1 374 ? 14.240 6.033 65.829 1.00 39.62 374 THR A N 1
ATOM 2804 C CA . THR A 1 374 ? 13.565 4.838 66.388 1.00 39.62 374 THR A CA 1
ATOM 2805 C C . THR A 1 374 ? 13.546 3.655 65.399 1.00 39.62 374 THR A C 1
ATOM 2807 O O . THR A 1 374 ? 12.868 3.672 64.383 1.00 39.62 374 THR A O 1
ATOM 2810 N N . ARG A 1 375 ? 14.357 2.643 65.742 1.00 36.38 375 ARG A N 1
ATOM 2811 C CA . ARG A 1 375 ? 14.231 1.168 65.608 1.00 36.38 375 ARG A CA 1
ATOM 2812 C C . ARG A 1 375 ? 13.215 0.567 64.607 1.00 36.38 375 ARG A C 1
ATOM 2814 O O . ARG A 1 375 ? 12.021 0.811 64.700 1.00 36.38 375 ARG A O 1
ATOM 2821 N N . GLY A 1 376 ? 13.718 -0.346 63.763 1.00 38.66 376 GLY A N 1
ATOM 2822 C CA . GLY A 1 376 ? 12.957 -1.168 62.803 1.00 38.66 376 GLY A CA 1
ATOM 2823 C C . GLY A 1 376 ? 12.224 -2.391 63.382 1.00 38.66 376 GLY A C 1
ATOM 2824 O O . GLY A 1 376 ? 12.062 -2.504 64.597 1.00 38.66 376 GLY A O 1
ATOM 2825 N N . PRO A 1 377 ? 11.822 -3.338 62.510 1.00 52.12 377 PRO A N 1
ATOM 2826 C CA . PRO A 1 377 ? 12.322 -4.707 62.663 1.00 52.12 377 PRO A CA 1
ATOM 2827 C C . PRO A 1 377 ? 12.777 -5.373 61.347 1.00 52.12 377 PRO A C 1
ATOM 2829 O O . PRO A 1 377 ? 12.518 -4.915 60.238 1.00 52.12 377 PRO A O 1
ATOM 2832 N N . HIS A 1 378 ? 13.509 -6.467 61.541 1.00 40.06 378 HIS A N 1
ATOM 2833 C CA . HIS A 1 378 ? 14.198 -7.314 60.575 1.00 40.06 378 HIS A CA 1
ATOM 2834 C C . HIS A 1 378 ? 13.296 -8.174 59.664 1.00 40.06 378 HIS A C 1
ATOM 2836 O O . HIS A 1 378 ? 12.276 -8.690 60.105 1.00 40.06 378 HIS A O 1
ATOM 2842 N N . ALA A 1 379 ? 13.865 -8.450 58.480 1.00 40.16 379 ALA A N 1
ATOM 2843 C CA . ALA A 1 379 ? 13.890 -9.709 57.714 1.00 40.16 379 ALA A CA 1
ATOM 2844 C C . ALA A 1 379 ? 12.614 -10.234 57.024 1.00 40.16 379 ALA A C 1
ATOM 2846 O O . ALA A 1 379 ? 11.646 -10.609 57.671 1.00 40.16 379 ALA A O 1
ATOM 2847 N N . LEU A 1 380 ? 12.711 -10.441 55.701 1.00 40.50 380 LEU A N 1
ATOM 2848 C CA . LEU A 1 380 ? 12.893 -11.769 55.080 1.00 40.50 380 LEU A CA 1
ATOM 2849 C C . LEU A 1 380 ? 13.086 -11.614 53.556 1.00 40.50 380 LEU A C 1
ATOM 2851 O O . LEU A 1 380 ? 12.229 -11.077 52.861 1.00 40.50 380 LEU A O 1
ATOM 2855 N N . GLY A 1 381 ? 14.241 -12.059 53.050 1.00 44.38 381 GLY A N 1
ATOM 2856 C CA . GLY A 1 381 ? 14.525 -12.175 51.615 1.00 44.38 381 GLY A CA 1
ATOM 2857 C C . GLY A 1 381 ? 13.960 -13.477 51.023 1.00 44.38 381 GLY A C 1
ATOM 2858 O O . GLY A 1 381 ? 13.686 -14.415 51.776 1.00 44.38 381 GLY A O 1
ATOM 2859 N N . PRO A 1 382 ? 13.774 -13.555 49.694 1.00 53.53 382 PRO A N 1
ATOM 2860 C CA . PRO A 1 382 ? 13.133 -14.697 49.053 1.00 53.53 382 PRO A CA 1
ATOM 2861 C C . PRO A 1 382 ? 14.056 -15.924 48.982 1.00 53.53 382 PRO A C 1
ATOM 2863 O O . PRO A 1 382 ? 15.254 -15.820 48.719 1.00 53.53 382 PRO A O 1
ATOM 2866 N N . ALA A 1 383 ? 13.464 -17.095 49.223 1.00 48.03 383 ALA A N 1
ATOM 2867 C CA . ALA A 1 383 ? 14.108 -18.404 49.193 1.00 48.03 383 ALA A CA 1
ATOM 2868 C C . ALA A 1 383 ? 14.492 -18.852 47.762 1.00 48.03 383 ALA A C 1
ATOM 2870 O O . ALA A 1 383 ? 13.795 -18.503 46.807 1.00 48.03 383 ALA A O 1
ATOM 2871 N N . PRO A 1 384 ? 15.556 -19.663 47.597 1.00 56.25 384 PRO A N 1
ATOM 2872 C CA . PRO A 1 384 ? 15.950 -20.218 46.304 1.00 56.25 384 PRO A CA 1
ATOM 2873 C C . PRO A 1 384 ? 15.104 -21.438 45.890 1.00 56.25 384 PRO A C 1
ATOM 2875 O O . PRO A 1 384 ? 14.632 -22.212 46.723 1.00 56.25 384 PRO A O 1
ATOM 2878 N N . ALA A 1 385 ? 14.946 -21.607 44.574 1.00 54.41 385 ALA A N 1
ATOM 2879 C CA . ALA A 1 385 ? 14.211 -22.687 43.915 1.00 54.41 385 ALA A CA 1
ATOM 2880 C C . ALA A 1 385 ? 14.865 -24.081 44.092 1.00 54.41 385 ALA A C 1
ATOM 2882 O O . ALA A 1 385 ? 16.091 -24.174 44.194 1.00 54.41 385 ALA A O 1
ATOM 2883 N N . PRO A 1 386 ? 14.082 -25.180 44.084 1.00 54.16 386 PRO A N 1
ATOM 2884 C CA . PRO A 1 386 ? 14.614 -26.532 44.225 1.00 54.16 386 PRO A CA 1
ATOM 2885 C C . PRO A 1 386 ? 15.245 -27.070 42.930 1.00 54.16 386 PRO A C 1
ATOM 2887 O O . PRO A 1 386 ? 14.729 -26.891 41.828 1.00 54.16 386 PRO A O 1
ATOM 2890 N N . ALA A 1 387 ? 16.366 -27.773 43.104 1.00 46.09 387 ALA A N 1
ATOM 2891 C CA . ALA A 1 387 ? 17.151 -28.428 42.066 1.00 46.09 387 ALA A CA 1
ATOM 2892 C C . ALA A 1 387 ? 16.417 -29.607 41.399 1.00 46.09 387 ALA A C 1
ATOM 2894 O O . ALA A 1 387 ? 15.746 -30.408 42.054 1.00 46.09 387 ALA A O 1
ATOM 2895 N N . ALA A 1 388 ? 16.616 -29.731 40.086 1.00 44.75 388 ALA A N 1
ATOM 2896 C CA . ALA A 1 388 ? 16.165 -30.839 39.257 1.00 44.75 388 ALA A CA 1
ATOM 2897 C C . ALA A 1 388 ? 16.835 -32.168 39.657 1.00 44.75 388 ALA A C 1
ATOM 2899 O O . ALA A 1 388 ? 18.056 -32.251 39.793 1.00 44.75 388 ALA A O 1
ATOM 2900 N N . GLN A 1 389 ? 16.031 -33.222 39.807 1.00 48.97 389 GLN A N 1
ATOM 2901 C CA . GLN A 1 389 ? 16.506 -34.598 39.958 1.00 48.97 389 GLN A CA 1
ATOM 2902 C C . GLN A 1 389 ? 16.750 -35.217 38.576 1.00 48.97 389 GLN A C 1
ATOM 2904 O O . GLN A 1 389 ? 15.869 -35.211 37.718 1.00 48.97 389 GLN A O 1
ATOM 2909 N N . ALA A 1 390 ? 17.947 -35.768 38.375 1.00 54.53 390 ALA A N 1
ATOM 2910 C CA . ALA A 1 390 ? 18.298 -36.584 37.216 1.00 54.53 390 ALA A CA 1
ATOM 2911 C C . ALA A 1 390 ? 17.601 -37.964 37.268 1.00 54.53 390 ALA A C 1
ATOM 2913 O O . ALA A 1 390 ? 17.408 -38.506 38.362 1.00 54.53 390 ALA A O 1
ATOM 2914 N N . PRO A 1 391 ? 17.266 -38.584 36.120 1.00 59.56 391 PRO A N 1
ATOM 2915 C CA . PRO A 1 391 ? 16.694 -39.924 36.100 1.00 59.56 391 PRO A CA 1
ATOM 2916 C C . PRO A 1 391 ? 17.757 -40.993 36.398 1.00 59.56 391 PRO A C 1
ATOM 2918 O O . PRO A 1 391 ? 18.816 -41.043 35.772 1.00 59.56 391 PRO A O 1
ATOM 2921 N N . ARG A 1 392 ? 17.448 -41.883 37.348 1.00 52.06 392 ARG A N 1
ATOM 2922 C CA . ARG A 1 392 ? 18.201 -43.119 37.592 1.00 52.06 392 ARG A CA 1
ATOM 2923 C C . ARG A 1 392 ? 17.871 -44.145 36.509 1.00 52.06 392 ARG A C 1
ATOM 2925 O O . ARG A 1 392 ? 16.707 -44.473 36.298 1.00 52.06 392 ARG A O 1
ATOM 2932 N N . SER A 1 393 ? 18.910 -44.683 35.880 1.00 51.81 393 SER A N 1
ATOM 2933 C CA . SER A 1 393 ? 18.842 -45.883 35.052 1.00 51.81 393 SER A CA 1
ATOM 2934 C C . SER A 1 393 ? 18.587 -47.120 35.915 1.00 51.81 393 SER A C 1
ATOM 2936 O O . SER A 1 393 ? 19.360 -47.389 36.838 1.00 51.81 393 SER A O 1
ATOM 2938 N N . THR A 1 394 ? 17.595 -47.927 35.553 1.00 61.97 394 THR A N 1
ATOM 2939 C CA . THR A 1 394 ? 17.558 -49.353 35.899 1.00 61.97 394 THR A CA 1
ATOM 2940 C C . THR A 1 394 ? 16.937 -50.154 34.758 1.00 61.97 394 THR A C 1
ATOM 2942 O O . THR A 1 394 ? 15.749 -49.993 34.498 1.00 61.97 394 THR A O 1
ATOM 2945 N N . ARG A 1 395 ? 17.773 -51.052 34.215 1.00 52.38 395 ARG A N 1
ATOM 2946 C CA . ARG A 1 395 ? 17.540 -52.185 33.298 1.00 52.38 395 ARG A CA 1
ATOM 2947 C C . ARG A 1 395 ? 17.217 -51.915 31.835 1.00 52.38 395 ARG A C 1
ATOM 2949 O O . ARG A 1 395 ? 16.153 -51.341 31.541 1.00 52.38 395 ARG A O 1
#

Nearest PDB structures (foldseek):
  4eze-assembly2_B  TM=7.394E-01  e=3.490E-12  Salmonella enterica subsp. enterica serovar Typhi str. Ty2
  5jlp-assembly1_A  TM=7.266E-01  e=3.293E-12  Mycobacterium avium 104
  5it0-assembly1_A-2  TM=7.154E-01  e=2.931E-12  Mycobacterium avium 104
  5is2-assembly1_A-2  TM=6.941E-01  e=2.461E-12  Mycobacterium avium 104
  5it4-assembly1_A-2  TM=7.038E-01  e=1.056E-11  Mycobacterium avium 104

Radius of gyration: 36.32 Å; Cα contacts (8 Å, |Δi|>4): 463; chains: 1; bounding box: 47×156×99 Å